Protein AF-A0A833RB65-F1 (afdb_monomer_lite)

Sequence (638 aa):
MRPALVPGVGSQNIVRLQLPGEAKVAEEADRVLNGLGPRFLDWWGLDPKPIDADLLPGVVIGFRKPFRILPFGIKQNLTDSEMTTLRRLGRPLPCHFALGRNRNLQGLAQAMIKLWEKCEIAKIAAKRGVQNTDTEIIAEELKKLTGGTLLSRDSEYIVFYRGKDFLPLAVSTAIEERRKSAENAAKVQEESNEQREISDTESVNKETIGTDTMPLMVSINKLDAKLSLALTRKERAEKLLQELENSADSPREEHDYKETISEDERFMLRKVGLKMKTFLLMGRRGVFDGTVENMHLHWKYRELVKIISKEKYDIKEVENAARILESESGGILVGVEKVSKGHAIIIYRGKNYRRPKTLRPKSLLTKREAMKRSLEAQRRKSLKLHVLNLSRNIEKIKQSMNKDESSPPHSIQKSTDDIEDSAGPTSSGSNDLETSHDNSEDAIETACGAPSLATGEEVSIANSKLATKIQPTDIQPQIDVCSTSGTNSGTDEIPFKATPLSNKERLVLRKQALKMRKRPVLSVGRHNVITGVAKTIKTHFQKHPLAIVNIKNCAEGTSVQRLISELEEATGSVLVSREPNKVILYRGWQEGEKPGEIKKTDDATRSTWGVSGATVSPELMEAIRVECGLHASKEEQE

Foldseek 3Di:
DDFDWDADAQDRPDIDGDDPPNVVVQVVLVVLLPPLADFDPPDRGDDDGAHEQVRFALADVPQDAAAWDADPPDDQDDDPVRLVVLVLVQVPDDARYEYQDLHSNRSVLVSVLSSVVPDQKHKYFYDPPRPPRDQVSNQVVSCVRHVWDWSDTDNTMTMTGNTSGGDRPVRSVVVVVCVVPVVPDPDDDDDDDDYDDDDDDDDDDDDDDYDDDDDPDDVLVVLVVVLVVLVVLLVVLVVLLVVLLVQLDDDADDDPPQDDDDLVRLVSLVSVLVPDPDAAEQDLLQDFFVVQLVVLVVVVPDQKHKYDYAQPDDPVSVVVSLVVSCRQNVWDFSDWAQDPGGIITMTGQDPPHDRDPRSGGSSGHHPVSSVVSSVSVVSSVVSVVVSVVSVVVSVVVVVVVVVVVPDDDDDDDDDDDDDDDDDDDDDDDDDDDDDDDDDDDDDDDDDDDDDDDDDDDDDDDDDDDDDDDDDDDDDDDDDDDDDDDDDDDDDDDPQAAADDDDLVVLVVLVVVVVPDPDADAAEQEAVLPLLVSLVVVLVVCVPDFKHKYFYDHYHPPDDPVNSVVVSSVSNSWDWSDDDPGMTMTGNHDDDDDDPDDDDDDDDDDDDDDDDDDDDDDPVVVVVVCVVVVPDDDDDDDD

Structure (mmCIF, N/CA/C/O backbone):
data_AF-A0A833RB65-F1
#
_entry.id   AF-A0A833RB65-F1
#
loop_
_atom_site.group_PDB
_atom_site.id
_atom_site.type_symbol
_atom_site.label_atom_id
_atom_site.label_alt_id
_atom_site.label_comp_id
_atom_site.label_asym_id
_atom_site.label_entity_id
_atom_site.label_seq_id
_atom_site.pdbx_PDB_ins_code
_atom_site.Cartn_x
_atom_site.Cartn_y
_atom_site.Cartn_z
_atom_site.occupancy
_atom_site.B_iso_or_equiv
_atom_site.auth_seq_id
_atom_site.auth_comp_id
_atom_site.auth_asym_id
_atom_site.auth_atom_id
_atom_site.pdbx_PDB_model_num
ATOM 1 N N . MET A 1 1 ? -18.165 -16.303 -0.373 1.00 46.84 1 MET A N 1
ATOM 2 C CA . MET A 1 1 ? -17.172 -17.383 -0.613 1.00 46.84 1 MET A CA 1
ATOM 3 C C . MET A 1 1 ? -16.057 -17.283 0.426 1.00 46.84 1 MET A C 1
ATOM 5 O O . MET A 1 1 ? -15.887 -16.204 0.981 1.00 46.84 1 MET A O 1
ATOM 9 N N . ARG A 1 2 ? -15.307 -18.360 0.704 1.00 54.91 2 ARG A N 1
ATOM 10 C CA . ARG A 1 2 ? -14.047 -18.263 1.472 1.00 54.91 2 ARG A CA 1
ATOM 11 C C . ARG A 1 2 ? -12.912 -17.867 0.506 1.00 54.91 2 ARG A C 1
ATOM 13 O O . ARG A 1 2 ? -12.884 -18.433 -0.585 1.00 54.91 2 ARG A O 1
ATOM 20 N N . PRO A 1 3 ? -12.014 -16.925 0.849 1.00 67.69 3 PRO A N 1
ATOM 21 C CA . PRO A 1 3 ? -10.870 -16.591 -0.001 1.00 67.69 3 PRO A CA 1
ATOM 22 C C . PRO A 1 3 ? -9.905 -17.779 -0.112 1.00 67.69 3 PRO A C 1
ATOM 24 O O . PRO A 1 3 ? -9.652 -18.466 0.879 1.00 67.69 3 PRO A O 1
ATOM 27 N N . ALA A 1 4 ? -9.371 -18.012 -1.312 1.00 78.62 4 ALA A N 1
ATOM 28 C CA . ALA A 1 4 ? -8.424 -19.093 -1.568 1.00 78.62 4 ALA A CA 1
ATOM 29 C C . ALA A 1 4 ? -7.074 -18.854 -0.868 1.00 78.62 4 ALA A C 1
ATOM 31 O O . ALA A 1 4 ? -6.692 -17.713 -0.587 1.00 78.62 4 ALA A O 1
ATOM 32 N N . LEU A 1 5 ? -6.339 -19.938 -0.613 1.00 79.31 5 LEU A N 1
ATOM 33 C CA . LEU A 1 5 ? -4.957 -19.887 -0.143 1.00 79.31 5 LEU A CA 1
ATOM 34 C C . LEU A 1 5 ? -4.003 -19.891 -1.341 1.00 79.31 5 LEU A C 1
ATOM 36 O O . LEU A 1 5 ? -4.150 -20.693 -2.257 1.00 79.31 5 LEU A O 1
ATOM 40 N N . VAL A 1 6 ? -3.024 -18.991 -1.315 1.00 77.81 6 VAL A N 1
ATOM 41 C CA . VAL A 1 6 ? -1.999 -18.806 -2.353 1.00 77.81 6 VAL A CA 1
ATOM 42 C C . VAL A 1 6 ? -0.623 -18.838 -1.681 1.00 77.81 6 VAL A C 1
ATOM 44 O O . VAL A 1 6 ? -0.499 -18.320 -0.563 1.00 77.81 6 VAL A O 1
ATOM 47 N N . PRO A 1 7 ? 0.422 -19.393 -2.322 1.00 73.06 7 PRO A N 1
ATOM 48 C CA . PRO A 1 7 ? 1.780 -19.339 -1.798 1.00 73.06 7 PRO A CA 1
ATOM 49 C C . PRO A 1 7 ? 2.272 -17.920 -1.459 1.00 73.06 7 PRO A C 1
ATOM 51 O O . PRO A 1 7 ? 1.919 -16.901 -2.072 1.00 73.06 7 PRO A O 1
ATOM 54 N N . GLY A 1 8 ? 3.101 -17.864 -0.424 1.00 64.31 8 GLY A N 1
ATOM 55 C CA . GLY A 1 8 ? 3.891 -16.716 -0.019 1.00 64.31 8 GLY A CA 1
ATOM 56 C C . GLY A 1 8 ? 5.182 -16.619 -0.828 1.00 64.31 8 GLY A C 1
ATOM 57 O O . GLY A 1 8 ? 5.660 -17.584 -1.416 1.00 64.31 8 GLY A O 1
ATOM 58 N N . VAL A 1 9 ? 5.769 -15.425 -0.854 1.00 58.78 9 VAL A N 1
ATOM 59 C CA . VAL A 1 9 ? 7.015 -15.184 -1.593 1.00 58.78 9 VAL A CA 1
ATOM 60 C C . VAL A 1 9 ? 8.191 -15.841 -0.870 1.00 58.78 9 VAL A C 1
ATOM 62 O O . VAL A 1 9 ? 8.411 -15.571 0.310 1.00 58.78 9 VAL A O 1
ATOM 65 N N . GLY A 1 10 ? 8.980 -16.641 -1.593 1.00 60.50 10 GLY A N 1
ATOM 66 C CA . GLY A 1 10 ? 10.244 -17.213 -1.117 1.00 60.50 10 GLY A CA 1
ATOM 67 C C . GLY A 1 10 ? 10.174 -18.619 -0.510 1.00 60.50 10 GLY A C 1
ATOM 68 O O . GLY A 1 10 ? 11.216 -19.260 -0.421 1.00 60.50 10 GLY A O 1
ATOM 69 N N . SER A 1 11 ? 8.999 -19.132 -0.133 1.00 56.75 11 SER A N 1
ATOM 70 C CA . SER A 1 11 ? 8.833 -20.540 0.263 1.00 56.75 11 SER A CA 1
ATOM 71 C C . SER A 1 11 ? 7.397 -21.009 0.047 1.00 56.75 11 SER A C 1
ATOM 73 O O . SER A 1 11 ? 6.459 -20.371 0.523 1.00 56.75 11 SER A O 1
ATOM 75 N N . GLN A 1 12 ? 7.240 -22.157 -0.618 1.00 59.16 12 GLN A N 1
ATOM 76 C CA . GLN A 1 12 ? 5.942 -22.781 -0.911 1.00 59.16 12 GLN A CA 1
ATOM 77 C C . GLN A 1 12 ? 5.159 -23.156 0.362 1.00 59.16 12 GLN A C 1
ATOM 79 O O . GLN A 1 12 ? 3.932 -23.164 0.345 1.00 59.16 12 GLN A O 1
ATOM 84 N N . ASN A 1 13 ? 5.859 -23.398 1.477 1.00 65.06 13 ASN A N 1
ATOM 85 C CA . ASN A 1 13 ? 5.261 -23.802 2.756 1.00 65.06 13 ASN A CA 1
ATOM 86 C C . ASN A 1 13 ? 4.590 -22.638 3.509 1.00 65.06 13 ASN A C 1
ATOM 88 O O . ASN A 1 13 ? 3.844 -22.864 4.460 1.00 65.06 13 ASN A O 1
ATOM 92 N N . ILE A 1 14 ? 4.854 -21.389 3.114 1.00 69.25 14 ILE A N 1
ATOM 93 C CA . ILE A 1 14 ? 4.163 -20.217 3.654 1.00 69.25 14 ILE A CA 1
ATOM 94 C C . ILE A 1 14 ? 2.958 -19.953 2.756 1.00 69.25 14 ILE A C 1
ATOM 96 O O . ILE A 1 14 ? 3.130 -19.701 1.569 1.00 69.25 14 ILE A O 1
ATOM 100 N N . VAL A 1 15 ? 1.747 -19.946 3.312 1.00 77.19 15 VAL A N 1
ATOM 101 C CA . VAL A 1 15 ? 0.521 -19.590 2.579 1.00 77.19 15 VAL A CA 1
ATOM 102 C C . VAL A 1 15 ? -0.096 -18.298 3.106 1.00 77.19 15 VAL A C 1
ATOM 104 O O . VAL A 1 15 ? 0.063 -17.923 4.268 1.00 77.19 15 VAL A O 1
ATOM 107 N N . ARG A 1 16 ? -0.820 -17.605 2.231 1.00 80.44 16 ARG A N 1
ATOM 108 C CA . ARG A 1 16 ? -1.569 -16.377 2.519 1.00 80.44 16 ARG A CA 1
ATOM 109 C C . ARG A 1 16 ? -2.941 -16.441 1.861 1.00 80.44 16 ARG A C 1
ATOM 111 O O . ARG A 1 16 ? -3.150 -17.215 0.932 1.00 80.44 16 ARG A O 1
ATOM 118 N N . LEU A 1 17 ? -3.850 -15.567 2.279 1.00 81.69 17 LEU A N 1
ATOM 119 C CA . LEU A 1 17 ? -5.091 -15.357 1.539 1.00 81.69 17 LEU A CA 1
ATOM 120 C C . LEU A 1 17 ? -4.807 -14.688 0.181 1.00 81.69 17 LEU A C 1
ATOM 122 O O . LEU A 1 17 ? -3.926 -13.823 0.054 1.00 81.69 17 LEU A O 1
ATOM 126 N N . GLN A 1 18 ? -5.569 -15.099 -0.828 1.00 82.06 18 GLN A N 1
ATOM 127 C CA . GLN A 1 18 ? -5.710 -14.388 -2.091 1.00 82.06 18 GLN A CA 1
ATOM 128 C C . GLN A 1 18 ? -6.494 -13.092 -1.858 1.00 82.06 18 GLN A C 1
ATOM 130 O O . GLN A 1 18 ? -7.516 -13.102 -1.170 1.00 82.06 18 GLN A O 1
ATOM 135 N N . LEU A 1 19 ? -6.026 -11.979 -2.424 1.00 81.25 19 LEU A N 1
ATOM 136 C CA . LEU A 1 19 ? -6.777 -10.723 -2.384 1.00 81.25 19 LEU A CA 1
ATOM 137 C C . LEU A 1 19 ? -7.906 -10.750 -3.430 1.00 81.25 19 LEU A C 1
ATOM 139 O O . LEU A 1 19 ? -7.733 -11.367 -4.486 1.00 81.25 19 LEU A O 1
ATOM 143 N N . PRO A 1 20 ? -9.023 -10.028 -3.222 1.00 79.19 20 PRO A N 1
ATOM 144 C CA . PRO A 1 20 ? -9.991 -9.789 -4.290 1.00 79.19 20 PRO A CA 1
ATOM 145 C C . PRO A 1 20 ? -9.300 -9.183 -5.527 1.00 79.19 20 PRO A C 1
ATOM 147 O O . PRO A 1 20 ? -8.320 -8.440 -5.392 1.00 79.19 20 PRO A O 1
ATOM 150 N N . GLY A 1 21 ? -9.759 -9.567 -6.721 1.00 77.06 21 GLY A N 1
ATOM 151 C CA . GLY A 1 21 ? -9.152 -9.204 -8.011 1.00 77.06 21 GLY A CA 1
ATOM 152 C C . GLY A 1 21 ? -7.884 -9.989 -8.395 1.00 77.06 21 GLY A C 1
ATOM 153 O O . GLY A 1 21 ? -7.596 -10.125 -9.579 1.00 77.06 21 GLY A O 1
ATOM 154 N N . GLU A 1 22 ? -7.155 -10.581 -7.438 1.00 80.25 22 GLU A N 1
ATOM 155 C CA . GLU A 1 22 ? -5.803 -11.124 -7.672 1.00 80.25 22 GLU A CA 1
ATOM 156 C C . GLU A 1 22 ? -5.727 -12.228 -8.735 1.00 80.25 22 GLU A C 1
ATOM 158 O O . GLU A 1 22 ? -4.754 -12.276 -9.483 1.00 80.25 22 GLU A O 1
ATOM 163 N N . ALA A 1 23 ? -6.739 -13.099 -8.813 1.00 81.31 23 ALA A N 1
ATOM 164 C CA . ALA A 1 23 ? -6.791 -14.166 -9.813 1.00 81.31 23 ALA A CA 1
ATOM 165 C C . ALA A 1 23 ? -6.851 -13.609 -11.246 1.00 81.31 23 ALA A C 1
ATOM 167 O O . ALA A 1 23 ? -6.057 -14.017 -12.088 1.00 81.31 23 ALA A O 1
ATOM 168 N N . LYS A 1 24 ? -7.736 -12.631 -11.494 1.00 83.12 24 LYS A N 1
ATOM 169 C CA . LYS A 1 24 ? -7.939 -12.021 -12.817 1.00 83.12 24 LYS A CA 1
ATOM 170 C C . LYS A 1 24 ? -6.680 -11.305 -13.300 1.00 83.12 24 LYS A C 1
ATOM 172 O O . LYS A 1 24 ? -6.201 -11.572 -14.395 1.00 83.12 24 LYS A O 1
ATOM 177 N N . VAL A 1 25 ? -6.081 -10.484 -12.434 1.00 80.56 25 VAL A N 1
ATOM 178 C CA . VAL A 1 25 ? -4.845 -9.747 -12.752 1.00 80.56 25 VAL A CA 1
ATOM 179 C C . VAL A 1 25 ? -3.674 -10.701 -13.034 1.00 80.56 25 VAL A C 1
ATOM 181 O O . VAL A 1 25 ? -2.846 -10.416 -13.897 1.00 80.56 25 VAL A O 1
ATOM 184 N N . ALA A 1 26 ? -3.596 -11.849 -12.350 1.00 81.69 26 ALA A N 1
ATOM 185 C CA . ALA A 1 26 ? -2.583 -12.869 -12.634 1.00 81.69 26 ALA A CA 1
ATOM 186 C C . ALA A 1 26 ? -2.833 -13.594 -13.972 1.00 81.69 26 ALA A C 1
ATOM 188 O O . ALA A 1 26 ? -1.893 -13.800 -14.736 1.00 81.69 26 ALA A O 1
ATOM 189 N N . GLU A 1 27 ? -4.087 -13.935 -14.276 1.00 85.69 27 GLU A N 1
ATOM 190 C CA . GLU A 1 27 ? -4.520 -14.563 -15.534 1.00 85.69 27 GLU A CA 1
ATOM 191 C C . GLU A 1 27 ? -4.296 -13.641 -16.748 1.00 85.69 27 GLU A C 1
ATOM 193 O O . GLU A 1 27 ? -3.838 -14.076 -17.805 1.00 85.69 27 GLU A O 1
ATOM 198 N N . GLU A 1 28 ? -4.550 -12.342 -16.596 1.00 84.00 28 GLU A N 1
ATOM 199 C CA . GLU A 1 28 ? -4.296 -11.326 -17.621 1.00 84.00 28 GLU A CA 1
ATOM 200 C C . GLU A 1 28 ? -2.804 -11.054 -17.813 1.00 84.00 28 GLU A C 1
ATOM 202 O O . GLU A 1 28 ? -2.335 -11.002 -18.952 1.00 84.00 28 GLU A O 1
ATOM 207 N N . ALA A 1 29 ? -2.029 -10.980 -16.728 1.00 84.06 29 ALA A N 1
ATOM 208 C CA . ALA A 1 29 ? -0.574 -10.941 -16.822 1.00 84.06 29 ALA A CA 1
ATOM 209 C C . ALA A 1 29 ? -0.022 -12.200 -17.522 1.00 84.06 29 ALA A C 1
ATOM 211 O O . ALA A 1 29 ? 0.929 -12.103 -18.296 1.00 84.06 29 ALA A O 1
ATOM 212 N N . ASP A 1 30 ? -0.644 -13.369 -17.342 1.00 87.81 30 ASP A N 1
ATOM 213 C CA . ASP A 1 30 ? -0.269 -14.577 -18.076 1.00 87.81 30 ASP A CA 1
ATOM 214 C C . ASP A 1 30 ? -0.629 -14.497 -19.575 1.00 87.81 30 ASP A C 1
ATOM 216 O O . ASP A 1 30 ? 0.226 -14.740 -20.430 1.00 87.81 30 ASP A O 1
ATOM 220 N N . ARG A 1 31 ? -1.842 -14.028 -19.920 1.00 88.88 31 ARG A N 1
ATOM 221 C CA . ARG A 1 31 ? -2.252 -13.693 -21.306 1.00 88.88 31 ARG A CA 1
ATOM 222 C C . ARG A 1 31 ? -1.311 -12.692 -21.994 1.00 88.88 31 ARG A C 1
ATOM 224 O O . ARG A 1 31 ? -1.172 -12.712 -23.223 1.00 88.88 31 ARG A O 1
ATOM 231 N N . VAL A 1 32 ? -0.665 -11.806 -21.238 1.00 87.19 32 VAL A N 1
ATOM 232 C CA . VAL A 1 32 ? 0.361 -10.891 -21.757 1.00 87.19 32 VAL A CA 1
ATOM 233 C C . VAL A 1 32 ? 1.655 -11.639 -22.099 1.00 87.19 32 VAL A C 1
ATOM 235 O O . VAL A 1 32 ? 2.187 -11.420 -23.189 1.00 87.19 32 VAL A O 1
ATOM 238 N N . LEU A 1 33 ? 2.125 -12.536 -21.223 1.00 91.00 33 LEU A N 1
ATOM 239 C CA . LEU A 1 33 ? 3.375 -13.299 -21.386 1.00 91.00 33 LEU A CA 1
ATOM 240 C C . LEU A 1 33 ? 3.279 -14.460 -22.394 1.00 91.00 33 LEU A C 1
ATOM 242 O O . LEU A 1 33 ? 4.300 -14.921 -22.913 1.00 91.00 33 LEU A O 1
ATOM 246 N N . ASN A 1 34 ? 2.073 -14.943 -22.694 1.00 88.50 34 ASN A N 1
ATOM 247 C CA . ASN A 1 34 ? 1.868 -16.032 -23.646 1.00 88.50 34 ASN A CA 1
ATOM 248 C C . ASN A 1 34 ? 2.302 -15.659 -25.076 1.00 88.50 34 ASN A C 1
ATOM 250 O O . ASN A 1 34 ? 1.994 -14.587 -25.599 1.00 88.50 34 ASN A O 1
ATOM 254 N N . GLY A 1 35 ? 3.057 -16.566 -25.708 1.00 86.12 35 GLY A N 1
ATOM 255 C CA . GLY A 1 35 ? 3.653 -16.356 -27.032 1.00 86.12 35 GLY A CA 1
ATOM 256 C C . GLY A 1 35 ? 4.898 -15.454 -27.060 1.00 86.12 35 GLY A C 1
ATOM 257 O O . GLY A 1 35 ? 5.281 -15.009 -28.146 1.00 86.12 35 GLY A O 1
ATOM 258 N N . LEU A 1 36 ? 5.520 -15.163 -25.908 1.00 91.50 36 LEU A N 1
ATOM 259 C CA . LEU A 1 36 ? 6.798 -14.433 -25.821 1.00 91.50 36 LEU A CA 1
ATOM 260 C C . LEU A 1 36 ? 8.024 -15.337 -25.572 1.00 91.50 36 LEU A C 1
ATOM 262 O O . LEU A 1 36 ? 9.132 -14.946 -25.926 1.00 91.50 36 LEU A O 1
ATOM 266 N N . GLY A 1 37 ? 7.847 -16.524 -24.979 1.00 92.19 37 GLY A N 1
ATOM 267 C CA . GLY A 1 37 ? 8.927 -17.487 -24.726 1.00 92.19 37 GLY A CA 1
ATOM 268 C C . GLY A 1 37 ? 8.552 -18.588 -23.718 1.00 92.19 37 GLY A C 1
ATOM 269 O O . GLY A 1 37 ? 7.440 -18.566 -23.181 1.00 92.19 37 GLY A O 1
ATOM 270 N N . PRO A 1 38 ? 9.459 -19.549 -23.450 1.00 94.50 38 PRO A N 1
ATOM 271 C CA . PRO A 1 38 ? 9.270 -20.577 -22.423 1.00 94.50 38 PRO A CA 1
ATOM 272 C C . PRO A 1 38 ? 9.262 -19.957 -21.018 1.00 94.50 38 PRO A C 1
ATOM 274 O O . PRO A 1 38 ? 9.892 -18.927 -20.786 1.00 94.50 38 PRO A O 1
ATOM 277 N N . ARG A 1 39 ? 8.561 -20.571 -20.058 1.00 93.75 39 ARG A N 1
ATOM 278 C CA . ARG A 1 39 ? 8.476 -20.056 -18.678 1.00 93.75 39 ARG A CA 1
ATOM 279 C C . ARG A 1 39 ? 9.594 -20.609 -17.798 1.00 93.75 39 ARG A C 1
ATOM 281 O O . ARG A 1 39 ? 9.890 -21.799 -17.845 1.00 93.75 39 ARG A O 1
ATOM 288 N N . PHE A 1 40 ? 10.164 -19.757 -16.950 1.00 93.25 40 PHE A N 1
ATOM 289 C CA . PHE A 1 40 ? 11.152 -20.146 -15.949 1.00 93.25 40 PHE A CA 1
ATOM 290 C C . PHE A 1 40 ? 10.463 -20.922 -14.818 1.00 93.25 40 PHE A C 1
ATOM 292 O O . PHE A 1 40 ? 9.685 -20.357 -14.043 1.00 93.25 40 PHE A O 1
ATOM 299 N N . LEU A 1 41 ? 10.706 -22.234 -14.750 1.00 88.75 41 LEU A N 1
ATOM 300 C CA . LEU A 1 41 ? 9.985 -23.133 -13.844 1.00 88.75 41 LEU A CA 1
ATOM 301 C C . LEU A 1 41 ? 10.350 -22.907 -12.370 1.00 88.75 41 LEU A C 1
ATOM 303 O O . LEU A 1 41 ? 9.442 -22.898 -11.534 1.00 88.75 41 LEU A O 1
ATOM 307 N N . ASP A 1 42 ? 11.621 -22.626 -12.075 1.00 86.56 42 ASP A N 1
ATOM 308 C CA . ASP A 1 42 ? 12.186 -22.484 -10.719 1.00 86.56 42 ASP A CA 1
ATOM 309 C C . ASP A 1 42 ? 11.957 -21.088 -10.102 1.00 86.56 42 ASP A C 1
ATOM 311 O O . ASP A 1 42 ? 12.736 -20.575 -9.292 1.00 86.56 42 ASP A O 1
ATOM 315 N N . TRP A 1 43 ? 10.874 -20.425 -10.508 1.00 88.75 43 TRP A N 1
ATOM 316 C CA . TRP A 1 43 ? 10.511 -19.108 -10.006 1.00 88.75 43 TRP A CA 1
ATOM 317 C C . TRP A 1 43 ? 10.002 -19.171 -8.557 1.00 88.75 43 TRP A C 1
ATOM 319 O O . TRP A 1 43 ? 8.966 -19.760 -8.263 1.00 88.75 43 TRP A O 1
ATOM 329 N N . TRP A 1 44 ? 10.724 -18.501 -7.656 1.00 79.62 44 TRP A N 1
ATOM 330 C CA . TRP A 1 44 ? 10.441 -18.401 -6.213 1.00 79.62 44 TRP A CA 1
ATOM 331 C C . TRP A 1 44 ? 9.523 -17.216 -5.834 1.00 79.62 44 TRP A C 1
ATOM 333 O O . TRP A 1 44 ? 9.246 -16.988 -4.650 1.00 79.62 44 TRP A O 1
ATOM 343 N N . GLY A 1 45 ? 9.126 -16.408 -6.823 1.00 79.44 45 GLY A N 1
ATOM 344 C CA . GLY A 1 45 ? 8.317 -15.202 -6.647 1.00 79.44 45 GLY A CA 1
ATOM 345 C C . GLY A 1 45 ? 6.808 -15.463 -6.668 1.00 79.44 45 GLY A C 1
ATOM 346 O O . GLY A 1 45 ? 6.350 -16.584 -6.482 1.00 79.44 45 GLY A O 1
ATOM 347 N N . LEU A 1 46 ? 6.024 -14.403 -6.893 1.00 76.75 46 LEU A N 1
ATOM 348 C CA . LEU A 1 46 ? 4.595 -14.537 -7.208 1.00 76.75 46 LEU A CA 1
ATOM 349 C C . LEU A 1 46 ? 4.396 -14.871 -8.688 1.00 76.75 46 LEU A C 1
ATOM 351 O O . LEU A 1 46 ? 5.180 -14.418 -9.525 1.00 76.75 46 LEU A O 1
ATOM 355 N N . ASP A 1 47 ? 3.306 -15.576 -8.977 1.00 80.81 47 ASP A N 1
ATOM 356 C CA . ASP A 1 47 ? 2.779 -15.791 -10.324 1.00 80.81 47 ASP A CA 1
ATOM 357 C C . ASP A 1 47 ? 2.323 -14.483 -11.017 1.00 80.81 47 ASP A C 1
ATOM 359 O O . ASP A 1 47 ? 2.027 -13.494 -10.332 1.00 80.81 47 ASP A O 1
ATOM 363 N N . PRO A 1 48 ? 2.236 -14.465 -12.364 1.00 88.50 48 PRO A N 1
ATOM 364 C CA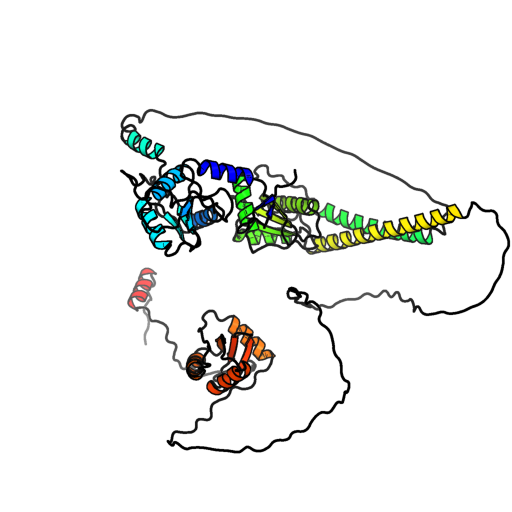 . PRO A 1 48 ? 2.614 -15.547 -13.285 1.00 88.50 48 PRO A CA 1
ATOM 365 C C . PRO A 1 48 ? 4.128 -15.790 -13.326 1.00 88.50 48 PRO A C 1
ATOM 367 O O . PRO A 1 48 ? 4.927 -14.883 -13.077 1.00 88.50 48 PRO A O 1
ATOM 370 N N . LYS A 1 49 ? 4.538 -17.020 -13.661 1.00 91.12 49 LYS A N 1
ATOM 371 C CA . LYS A 1 49 ? 5.959 -17.344 -13.846 1.00 91.12 49 LYS A CA 1
ATOM 372 C C . LYS A 1 49 ? 6.545 -16.528 -15.013 1.00 91.12 49 LYS A C 1
ATOM 374 O O . LYS A 1 49 ? 5.957 -16.549 -16.103 1.00 91.12 49 LYS A O 1
ATOM 379 N N . PRO A 1 50 ? 7.691 -15.844 -14.826 1.00 94.50 50 PRO A N 1
ATOM 380 C CA . PRO A 1 50 ? 8.336 -15.068 -15.876 1.00 94.50 50 PRO A CA 1
ATOM 381 C C . PRO A 1 50 ? 8.821 -15.967 -17.015 1.00 94.50 50 PRO A C 1
ATOM 383 O O . PRO A 1 50 ? 9.018 -17.172 -16.854 1.00 94.50 50 PRO A O 1
ATOM 386 N N . ILE A 1 51 ? 9.067 -15.357 -18.166 1.00 95.75 51 ILE A N 1
ATOM 387 C CA . ILE A 1 51 ? 9.729 -15.988 -19.307 1.00 95.75 51 ILE A CA 1
ATOM 388 C C . ILE A 1 51 ? 11.208 -16.200 -18.974 1.00 95.75 51 ILE A C 1
ATOM 390 O O . ILE A 1 51 ? 11.861 -15.302 -18.436 1.00 95.75 51 ILE A O 1
ATOM 394 N N . ASP A 1 52 ? 11.750 -17.364 -19.315 1.00 95.00 52 ASP A N 1
ATOM 395 C CA . ASP A 1 52 ? 13.181 -17.621 -19.204 1.00 95.00 52 ASP A CA 1
ATOM 396 C C . ASP A 1 52 ? 13.929 -16.960 -20.370 1.00 95.00 52 ASP A C 1
ATOM 398 O O . ASP A 1 52 ? 13.833 -17.391 -21.520 1.00 95.00 52 ASP A O 1
ATOM 402 N N . ALA A 1 53 ? 14.673 -15.895 -20.075 1.00 94.19 53 ALA A N 1
ATOM 403 C CA . ALA A 1 53 ? 15.425 -15.140 -21.068 1.00 94.19 53 ALA A CA 1
ATOM 404 C C . ALA A 1 53 ? 16.781 -15.774 -21.428 1.00 94.19 53 ALA A C 1
ATOM 406 O O . ALA A 1 53 ? 17.410 -15.357 -22.406 1.00 94.19 53 ALA A O 1
ATOM 407 N N . ASP A 1 54 ? 17.230 -16.793 -20.691 1.00 93.00 54 ASP A N 1
ATOM 408 C CA . ASP A 1 54 ? 18.411 -17.580 -21.057 1.00 93.00 54 ASP A CA 1
ATOM 409 C C . ASP A 1 54 ? 18.080 -18.619 -22.136 1.00 93.00 54 ASP A C 1
ATOM 411 O O . ASP A 1 54 ? 18.934 -18.926 -22.963 1.00 93.00 54 ASP A O 1
ATOM 415 N N . LEU A 1 55 ? 16.820 -19.065 -22.198 1.00 93.88 55 LEU A N 1
ATOM 416 C CA . LEU A 1 55 ? 16.288 -19.927 -23.261 1.00 93.88 55 LEU A CA 1
ATOM 417 C C . LEU A 1 55 ? 15.840 -19.157 -24.524 1.00 93.88 55 LEU A C 1
ATOM 419 O O . LEU A 1 55 ? 15.470 -19.775 -25.522 1.00 93.88 55 LEU A O 1
ATOM 423 N N . LEU A 1 56 ? 15.859 -17.817 -24.511 1.00 94.62 56 LEU A N 1
ATOM 424 C CA . LEU A 1 56 ? 15.596 -16.998 -25.703 1.00 94.62 56 LEU A CA 1
ATOM 425 C C . LEU A 1 56 ? 16.846 -16.904 -26.604 1.00 94.62 56 LEU A C 1
ATOM 427 O O . LEU A 1 56 ? 17.953 -16.777 -26.074 1.00 94.62 56 LEU A O 1
ATOM 431 N N . PRO A 1 57 ? 16.701 -16.866 -27.947 1.00 93.75 57 PRO A N 1
ATOM 432 C CA . PRO A 1 57 ? 17.831 -16.807 -28.877 1.00 93.75 57 PRO A CA 1
ATOM 433 C C . PRO A 1 57 ? 18.855 -15.714 -28.546 1.00 93.75 57 PRO A C 1
ATOM 435 O O . PRO A 1 57 ? 18.506 -14.558 -28.297 1.00 93.75 57 PRO A O 1
ATOM 438 N N . GLY A 1 58 ? 20.141 -16.073 -28.559 1.00 89.00 58 GLY A N 1
ATOM 439 C CA . GLY A 1 58 ? 21.224 -15.124 -28.290 1.00 89.00 58 GLY A CA 1
ATOM 440 C C . GLY A 1 58 ? 21.387 -14.070 -29.394 1.00 89.00 58 GLY A C 1
ATOM 441 O O . GLY A 1 58 ? 21.568 -12.881 -29.136 1.00 89.00 58 GLY A O 1
ATOM 442 N N . VAL A 1 59 ? 21.282 -14.515 -30.642 1.00 90.62 59 VAL A N 1
ATOM 443 C CA . VAL A 1 59 ? 21.327 -13.675 -31.840 1.00 90.62 59 VAL A CA 1
ATOM 444 C C . VAL A 1 59 ? 20.062 -13.960 -32.639 1.00 90.62 59 VAL A C 1
ATOM 446 O O . VAL A 1 59 ? 19.654 -15.114 -32.759 1.00 90.62 59 VAL A O 1
ATOM 449 N N . VAL A 1 60 ? 19.426 -12.912 -33.158 1.00 90.38 60 VAL A N 1
ATOM 450 C CA . VAL A 1 60 ? 18.224 -13.010 -33.991 1.00 90.38 60 VAL A CA 1
ATOM 451 C C . VAL A 1 60 ? 18.595 -12.537 -35.393 1.00 90.38 60 VAL A C 1
ATOM 453 O O . VAL A 1 60 ? 18.979 -11.383 -35.592 1.00 90.38 60 VAL A O 1
ATOM 456 N N . ILE A 1 61 ? 18.507 -13.441 -36.370 1.00 88.81 61 ILE A N 1
ATOM 457 C CA . ILE A 1 61 ? 18.833 -13.139 -37.769 1.00 88.81 61 ILE A CA 1
ATOM 458 C C . ILE A 1 61 ? 17.908 -12.017 -38.254 1.00 88.81 61 ILE A C 1
ATOM 460 O O . ILE A 1 61 ? 16.689 -12.110 -38.133 1.00 88.81 61 ILE A O 1
ATOM 464 N N . GLY A 1 62 ? 18.495 -10.936 -38.771 1.00 84.88 62 GLY A N 1
ATOM 465 C CA . GLY A 1 62 ? 17.743 -9.769 -39.234 1.00 84.88 62 GLY A CA 1
ATOM 466 C C . GLY A 1 62 ? 17.157 -8.879 -38.129 1.00 84.88 62 GLY A C 1
ATOM 467 O O . GLY A 1 62 ? 16.281 -8.076 -38.441 1.00 84.88 62 GLY A O 1
ATOM 468 N N . PHE A 1 63 ? 17.616 -8.980 -36.870 1.00 89.44 63 PHE A N 1
ATOM 469 C CA . PHE A 1 63 ? 17.163 -8.107 -35.776 1.00 89.44 63 PHE A CA 1
ATOM 470 C C . PHE A 1 63 ? 17.235 -6.618 -36.154 1.00 89.44 63 PHE A C 1
ATOM 472 O O . PHE A 1 63 ? 18.309 -6.083 -36.444 1.00 89.44 63 PHE A O 1
ATOM 479 N N . ARG A 1 64 ? 16.090 -5.929 -36.094 1.00 83.88 64 ARG A N 1
ATOM 480 C CA . ARG A 1 64 ? 15.983 -4.475 -36.270 1.00 83.88 64 ARG A CA 1
ATOM 481 C C . ARG A 1 64 ? 15.574 -3.828 -34.953 1.00 83.88 64 ARG A C 1
ATOM 483 O O . ARG A 1 64 ? 14.760 -4.369 -34.210 1.00 83.88 64 ARG A O 1
ATOM 490 N N . LYS A 1 65 ? 16.125 -2.644 -34.677 1.00 86.75 65 LYS A N 1
ATOM 491 C CA . LYS A 1 65 ? 15.676 -1.815 -33.550 1.00 86.75 65 LYS A CA 1
ATOM 492 C C . LYS A 1 65 ? 14.227 -1.368 -33.796 1.00 86.75 65 LYS A C 1
ATOM 494 O O . LYS A 1 65 ? 13.874 -1.151 -34.956 1.00 86.75 65 LYS A O 1
ATOM 499 N N . PRO A 1 66 ? 13.397 -1.211 -32.750 1.00 87.69 66 PRO A N 1
ATOM 500 C CA . PRO A 1 66 ? 12.006 -0.814 -32.928 1.00 87.69 66 PRO A CA 1
ATOM 501 C C . PRO A 1 66 ? 11.935 0.605 -33.496 1.00 87.69 66 PRO A C 1
ATOM 503 O O . PRO A 1 66 ? 12.663 1.497 -33.048 1.00 87.69 66 PRO A O 1
ATOM 506 N N . PHE A 1 67 ? 11.053 0.806 -34.471 1.00 85.69 67 PHE A N 1
ATOM 507 C CA . PHE A 1 67 ? 10.780 2.116 -35.046 1.00 85.69 67 PHE A CA 1
ATOM 508 C C . PHE A 1 67 ? 10.121 3.030 -34.004 1.00 85.69 67 PHE A C 1
ATOM 510 O O . PHE A 1 67 ? 9.282 2.594 -33.211 1.00 85.69 67 PHE A O 1
ATOM 517 N N . ARG A 1 68 ? 10.538 4.298 -33.972 1.00 88.88 68 ARG A N 1
ATOM 518 C CA . ARG A 1 68 ? 10.156 5.264 -32.936 1.00 88.88 68 ARG A CA 1
ATOM 519 C C . ARG A 1 68 ? 9.883 6.631 -33.546 1.00 88.88 68 ARG A C 1
ATOM 521 O O . ARG A 1 68 ? 10.698 7.137 -34.315 1.00 88.88 68 ARG A O 1
ATOM 528 N N . ILE A 1 69 ? 8.761 7.239 -33.168 1.00 86.56 69 ILE A N 1
ATOM 529 C CA . ILE A 1 69 ? 8.418 8.629 -33.489 1.00 86.56 69 ILE A CA 1
ATOM 530 C C . ILE A 1 69 ? 7.864 9.272 -32.224 1.00 86.56 69 ILE A C 1
ATOM 532 O O . ILE A 1 69 ? 6.906 8.779 -31.637 1.00 86.56 69 ILE A O 1
ATOM 536 N N . LEU A 1 70 ? 8.438 10.407 -31.839 1.00 86.62 70 LEU A N 1
ATOM 537 C CA . LEU A 1 70 ? 7.895 11.261 -30.792 1.00 86.62 70 LEU A CA 1
ATOM 538 C C . LEU A 1 70 ? 6.797 12.169 -31.384 1.00 86.62 70 LEU A C 1
ATOM 540 O O . LEU A 1 70 ? 7.072 12.846 -32.378 1.00 86.62 70 LEU A O 1
ATOM 544 N N . PRO A 1 71 ? 5.577 12.221 -30.814 1.00 79.25 71 PRO A N 1
ATOM 545 C CA . PRO A 1 71 ? 4.544 13.145 -31.280 1.00 79.25 71 PRO A CA 1
ATOM 546 C C . PRO A 1 71 ? 4.953 14.615 -31.102 1.00 79.25 71 PRO A C 1
ATOM 548 O O . PRO A 1 71 ? 5.687 14.962 -30.172 1.00 79.25 71 PRO A O 1
ATOM 551 N N . PHE A 1 72 ? 4.458 15.488 -31.983 1.00 79.56 72 PHE A N 1
ATOM 552 C CA . PHE A 1 72 ? 4.783 16.917 -31.963 1.00 79.56 72 PHE A CA 1
ATOM 553 C C . PHE A 1 72 ? 4.418 17.575 -30.618 1.00 79.56 72 PHE A C 1
ATOM 555 O O . PHE A 1 72 ? 3.426 17.222 -29.985 1.00 79.56 72 PHE A O 1
ATOM 562 N N . GLY A 1 73 ? 5.247 18.518 -30.160 1.00 76.00 73 GLY A N 1
ATOM 563 C CA . GLY A 1 73 ? 5.088 19.205 -28.871 1.00 76.00 73 GLY A CA 1
ATOM 564 C C . GLY A 1 73 ? 5.476 18.387 -27.626 1.00 76.00 73 GLY A C 1
ATOM 565 O O . GLY A 1 73 ? 5.682 18.970 -26.560 1.00 76.00 73 GLY A O 1
ATOM 566 N N . ILE A 1 74 ? 5.640 17.063 -27.727 1.00 83.81 74 ILE A N 1
ATOM 567 C CA . ILE A 1 74 ? 6.039 16.212 -26.596 1.00 83.81 74 ILE A CA 1
ATOM 568 C C . ILE A 1 74 ? 7.568 16.221 -26.434 1.00 83.81 74 ILE A C 1
ATOM 570 O O . ILE A 1 74 ? 8.316 16.158 -27.404 1.00 83.81 74 ILE A O 1
ATOM 574 N N . LYS A 1 75 ? 8.060 16.264 -25.187 1.00 82.50 75 LYS A N 1
ATOM 575 C CA . LYS A 1 75 ? 9.490 16.094 -24.862 1.00 82.50 75 LYS A CA 1
ATOM 576 C C . LYS A 1 75 ? 9.833 14.610 -24.687 1.00 82.50 75 LYS A C 1
ATOM 578 O O . LYS A 1 75 ? 9.127 13.903 -23.967 1.00 82.50 75 LYS A O 1
ATOM 583 N N . GLN A 1 76 ? 10.933 14.156 -25.301 1.00 82.00 76 GLN A N 1
ATOM 584 C CA . GLN A 1 76 ? 11.362 12.745 -25.272 1.00 82.00 76 GLN A CA 1
ATOM 585 C C . GLN A 1 76 ? 11.744 12.285 -23.858 1.00 82.00 76 GLN A C 1
ATOM 587 O O . GLN A 1 76 ? 11.384 11.188 -23.431 1.00 82.00 76 GLN A O 1
ATOM 592 N N . ASN A 1 77 ? 12.446 13.148 -23.119 1.00 84.69 77 ASN A N 1
ATOM 593 C CA . ASN A 1 77 ? 12.871 12.877 -21.751 1.00 84.69 77 ASN A CA 1
ATOM 594 C C . ASN A 1 77 ? 11.675 12.877 -20.785 1.00 84.69 77 ASN A C 1
ATOM 596 O O . ASN A 1 77 ? 10.789 13.733 -20.858 1.00 84.69 77 ASN A O 1
ATOM 600 N N . LEU A 1 78 ? 11.683 11.933 -19.843 1.00 89.00 78 LEU A N 1
ATOM 601 C CA . LEU A 1 78 ? 10.770 11.928 -18.701 1.00 89.00 78 LEU A CA 1
ATOM 602 C C . LEU A 1 78 ? 11.159 13.034 -17.713 1.00 89.00 78 LEU A C 1
ATOM 604 O O . LEU A 1 78 ? 12.334 13.200 -17.394 1.00 89.00 78 LEU A O 1
ATOM 608 N N . THR A 1 79 ? 10.168 13.738 -17.175 1.00 89.94 79 THR A N 1
ATOM 609 C CA . THR A 1 79 ? 10.344 14.586 -15.988 1.00 89.94 79 THR A CA 1
ATOM 610 C C . THR A 1 79 ? 10.503 13.732 -14.725 1.00 89.94 79 THR A C 1
ATOM 612 O O . THR A 1 79 ? 10.036 12.591 -14.671 1.00 89.94 79 THR A O 1
ATOM 615 N N . ASP A 1 80 ? 11.088 14.288 -13.658 1.00 89.06 80 ASP A N 1
ATOM 616 C CA . ASP A 1 80 ? 11.232 13.585 -12.371 1.00 89.06 80 ASP A CA 1
ATOM 617 C C . ASP A 1 80 ? 9.897 13.106 -11.787 1.00 89.06 80 ASP A C 1
ATOM 619 O O . ASP A 1 80 ? 9.842 12.059 -11.132 1.00 89.06 80 ASP A O 1
ATOM 623 N N . SER A 1 81 ? 8.813 13.845 -12.049 1.00 85.25 81 SER A N 1
ATOM 624 C CA . SER A 1 81 ? 7.452 13.474 -11.657 1.00 85.25 81 SER A CA 1
ATOM 625 C C . SER A 1 81 ? 6.992 12.217 -12.399 1.00 85.25 81 SER A C 1
ATOM 627 O O . SER A 1 81 ? 6.672 11.211 -11.766 1.00 85.25 81 SER A O 1
ATOM 629 N N . GLU A 1 82 ? 7.059 12.215 -13.735 1.00 88.44 82 GLU A N 1
ATOM 630 C CA . GLU A 1 82 ? 6.689 11.064 -14.572 1.00 88.44 82 GLU A CA 1
ATOM 631 C C . GLU A 1 82 ? 7.561 9.840 -14.276 1.00 88.44 82 GLU A C 1
ATOM 633 O O . GLU A 1 82 ? 7.047 8.743 -14.064 1.00 88.44 82 GLU A O 1
ATOM 638 N N . MET A 1 83 ? 8.881 10.023 -14.180 1.00 89.62 83 MET A N 1
ATOM 639 C CA . MET A 1 83 ? 9.827 8.951 -13.864 1.00 89.62 83 MET A CA 1
ATOM 640 C C . MET A 1 83 ? 9.569 8.367 -12.465 1.00 89.62 83 MET A C 1
ATOM 642 O O . MET A 1 83 ? 9.731 7.167 -12.237 1.00 89.62 83 MET A O 1
ATOM 646 N N . THR A 1 84 ? 9.115 9.193 -11.517 1.00 87.19 84 THR A N 1
ATOM 647 C CA . THR A 1 84 ? 8.693 8.748 -10.183 1.00 87.19 84 THR A CA 1
ATOM 648 C C . THR A 1 84 ? 7.351 8.019 -10.213 1.00 87.19 84 THR A C 1
ATOM 650 O O . THR A 1 84 ? 7.222 6.998 -9.539 1.00 87.19 84 THR A O 1
ATOM 653 N N . THR A 1 85 ? 6.382 8.469 -11.009 1.00 86.19 85 THR A N 1
ATOM 654 C CA . THR A 1 85 ? 5.091 7.789 -11.207 1.00 86.19 85 THR A CA 1
ATOM 655 C C . THR A 1 85 ? 5.278 6.423 -11.868 1.00 86.19 85 THR A C 1
ATOM 657 O O . THR A 1 85 ? 4.829 5.417 -11.321 1.00 86.19 85 THR A O 1
ATOM 660 N N . LEU A 1 86 ? 6.053 6.337 -12.951 1.00 91.25 86 LEU A N 1
ATOM 661 C CA . LEU A 1 86 ? 6.395 5.072 -13.608 1.00 91.25 86 LEU A CA 1
ATOM 662 C C . LEU A 1 86 ? 7.157 4.121 -12.663 1.00 91.25 86 LEU A C 1
ATOM 664 O O . LEU A 1 86 ? 6.849 2.930 -12.607 1.00 91.25 86 LEU A O 1
ATOM 668 N N . ARG A 1 87 ? 8.069 4.629 -11.818 1.00 90.19 87 ARG A N 1
ATOM 669 C CA . ARG A 1 87 ? 8.680 3.834 -10.729 1.00 90.19 87 ARG A CA 1
ATOM 670 C C . ARG A 1 87 ? 7.672 3.361 -9.674 1.00 90.19 87 ARG A C 1
ATOM 672 O O . ARG A 1 87 ? 7.854 2.272 -9.129 1.00 90.19 87 ARG A O 1
ATOM 679 N N . ARG A 1 88 ? 6.633 4.141 -9.341 1.00 84.19 88 ARG A N 1
ATOM 680 C CA . ARG A 1 88 ? 5.561 3.705 -8.419 1.00 84.19 88 ARG A CA 1
ATOM 681 C C . ARG A 1 88 ? 4.741 2.569 -9.032 1.00 84.19 88 ARG A C 1
ATOM 683 O O . ARG A 1 88 ? 4.496 1.597 -8.327 1.00 84.19 88 ARG A O 1
ATOM 690 N N . LEU A 1 89 ? 4.397 2.667 -10.319 1.00 85.25 89 LEU A N 1
ATOM 691 C CA . LEU A 1 89 ? 3.641 1.654 -11.066 1.00 85.25 89 LEU A CA 1
ATOM 692 C C . LEU A 1 89 ? 4.444 0.357 -11.279 1.00 85.25 89 LEU A C 1
ATOM 694 O O . LEU A 1 89 ? 3.937 -0.728 -11.013 1.00 85.25 89 LEU A O 1
ATOM 698 N N . GLY A 1 90 ? 5.721 0.449 -11.669 1.00 86.38 90 GLY A N 1
ATOM 699 C CA . GLY A 1 90 ? 6.569 -0.721 -11.949 1.00 86.38 90 GLY A CA 1
ATOM 700 C C . GLY A 1 90 ? 6.979 -1.552 -10.721 1.00 86.38 90 GLY A C 1
ATOM 701 O O . GLY A 1 90 ? 7.325 -2.729 -10.840 1.00 86.38 90 GLY A O 1
ATOM 702 N N . ARG A 1 91 ? 6.930 -0.976 -9.513 1.00 83.88 91 ARG A N 1
ATOM 703 C CA . ARG A 1 91 ? 7.273 -1.674 -8.258 1.00 83.88 91 ARG A CA 1
ATOM 704 C C . ARG A 1 91 ? 6.352 -2.864 -7.933 1.00 83.88 91 ARG A C 1
ATOM 706 O O . ARG A 1 91 ? 6.895 -3.946 -7.694 1.00 83.88 91 ARG A O 1
ATOM 713 N N . PRO A 1 92 ? 5.011 -2.715 -7.873 1.00 81.88 92 PRO A N 1
ATOM 714 C CA . PRO A 1 92 ? 4.094 -3.818 -7.580 1.00 81.88 92 PRO A CA 1
ATOM 715 C C . PRO A 1 92 ? 3.948 -4.863 -8.697 1.00 81.88 92 PRO A C 1
ATOM 717 O O . PRO A 1 92 ? 3.563 -5.978 -8.354 1.00 81.88 92 PRO A O 1
ATOM 720 N N . LEU A 1 93 ? 4.271 -4.549 -9.962 1.00 84.19 93 LEU A N 1
ATOM 721 C CA . LEU A 1 93 ? 4.141 -5.488 -11.090 1.00 84.19 93 LEU A CA 1
ATOM 722 C C . LEU A 1 93 ? 4.910 -6.812 -10.873 1.00 84.19 93 LEU A C 1
ATOM 724 O O . LEU A 1 93 ? 5.978 -6.796 -10.240 1.00 84.19 93 LEU A O 1
ATOM 728 N N . PRO A 1 94 ? 4.428 -7.939 -11.436 1.00 87.56 94 PRO A N 1
ATOM 729 C CA . PRO A 1 94 ? 5.202 -9.176 -11.534 1.00 87.56 94 PRO A CA 1
ATOM 730 C C . PRO A 1 94 ? 6.451 -8.985 -12.412 1.00 87.56 94 PRO A C 1
ATOM 732 O O . PRO A 1 94 ? 6.630 -7.963 -13.082 1.00 87.56 94 PRO A O 1
ATOM 735 N N . CYS A 1 95 ? 7.354 -9.965 -12.386 1.00 91.50 95 CYS A N 1
ATOM 736 C CA . CYS A 1 95 ? 8.481 -9.992 -13.316 1.00 91.50 95 CYS A CA 1
ATOM 737 C C . CYS A 1 95 ? 8.024 -10.654 -14.617 1.00 91.50 95 CYS A C 1
ATOM 739 O O . CYS A 1 95 ? 7.347 -11.674 -14.584 1.00 91.50 95 CYS A O 1
ATOM 741 N N . HIS A 1 96 ? 8.388 -10.065 -15.752 1.00 94.81 96 HIS A N 1
ATOM 742 C CA . HIS A 1 96 ? 8.017 -10.559 -17.077 1.00 94.81 96 HIS A CA 1
ATOM 743 C C . HIS A 1 96 ? 9.072 -11.536 -17.607 1.00 94.81 96 HIS A C 1
ATOM 745 O O . HIS A 1 96 ? 8.738 -12.524 -18.250 1.00 94.81 96 HIS A O 1
ATOM 751 N N . PHE A 1 97 ? 10.342 -11.282 -17.280 1.00 95.75 97 PHE A N 1
ATOM 752 C CA . PHE A 1 97 ? 11.499 -12.072 -17.701 1.00 95.75 97 PHE A CA 1
ATOM 753 C C . PHE A 1 97 ? 12.396 -12.408 -16.503 1.00 95.75 97 PHE A C 1
ATOM 755 O O . PHE A 1 97 ? 12.484 -11.615 -15.562 1.00 95.75 97 PHE A O 1
ATOM 762 N N . ALA A 1 98 ? 13.097 -13.538 -16.566 1.00 94.88 98 ALA A N 1
ATOM 763 C CA . ALA A 1 98 ? 14.186 -13.913 -15.665 1.00 94.88 98 ALA A CA 1
ATOM 764 C C . ALA A 1 98 ? 15.452 -14.214 -16.487 1.00 94.88 98 ALA A C 1
ATOM 766 O O . ALA A 1 98 ? 15.387 -14.986 -17.441 1.00 94.88 98 ALA A O 1
ATOM 767 N N . LEU A 1 99 ? 16.585 -13.599 -16.135 1.00 94.50 99 LEU A N 1
ATOM 768 C CA . LEU A 1 99 ? 17.827 -13.599 -16.922 1.00 94.50 99 LEU A CA 1
ATOM 769 C C . LEU A 1 99 ? 19.045 -13.905 -16.031 1.00 94.50 99 LEU A C 1
ATOM 771 O O . LEU A 1 99 ? 19.155 -13.343 -14.941 1.00 94.50 99 LEU A O 1
ATOM 775 N N . GLY A 1 100 ? 19.959 -14.760 -16.497 1.00 91.69 100 GLY A N 1
ATOM 776 C CA . GLY A 1 100 ? 21.222 -15.100 -15.825 1.00 91.69 100 GLY A CA 1
ATOM 777 C C . GLY A 1 100 ? 22.491 -14.745 -16.615 1.00 91.69 100 GLY A C 1
ATOM 778 O O . GLY A 1 100 ? 23.594 -14.974 -16.130 1.00 91.69 100 GLY A O 1
ATOM 779 N N . ARG A 1 101 ? 22.368 -14.195 -17.831 1.00 90.69 101 ARG A N 1
ATOM 780 C CA . ARG A 1 101 ? 23.499 -13.892 -18.734 1.00 90.69 101 ARG A CA 1
ATOM 781 C C . ARG A 1 101 ? 23.614 -12.406 -19.090 1.00 90.69 101 ARG A C 1
ATOM 783 O O . ARG A 1 101 ? 22.611 -11.729 -19.296 1.00 90.69 101 ARG A O 1
ATOM 790 N N . ASN A 1 102 ? 24.850 -11.926 -19.256 1.00 89.38 102 ASN A N 1
ATOM 791 C CA . ASN A 1 102 ? 25.138 -10.500 -19.496 1.00 89.38 102 ASN A CA 1
ATOM 792 C C . ASN A 1 102 ? 25.136 -10.068 -20.969 1.00 89.38 102 ASN A C 1
ATOM 794 O O . ASN A 1 102 ? 25.214 -8.873 -21.232 1.00 89.38 102 ASN A O 1
ATOM 798 N N . ARG A 1 103 ? 25.138 -11.017 -21.914 1.00 88.75 103 ARG A N 1
ATOM 799 C CA . ARG A 1 103 ? 25.393 -10.776 -23.345 1.00 88.75 103 ARG A CA 1
ATOM 800 C C . ARG A 1 103 ? 24.413 -11.526 -24.241 1.00 88.75 103 ARG A C 1
ATOM 802 O O . ARG A 1 103 ? 23.766 -12.487 -23.808 1.00 88.75 103 ARG A O 1
ATOM 809 N N . ASN A 1 104 ? 24.404 -11.144 -25.517 1.00 92.00 104 ASN A N 1
ATOM 810 C CA . ASN A 1 104 ? 23.605 -11.746 -26.584 1.00 92.00 104 ASN A CA 1
ATOM 811 C C . ASN A 1 104 ? 22.101 -11.565 -26.308 1.00 92.00 104 ASN A C 1
ATOM 813 O O . ASN A 1 104 ? 21.308 -12.500 -26.374 1.00 92.00 104 ASN A O 1
ATOM 817 N N . LEU A 1 105 ? 21.688 -10.365 -25.914 1.00 95.25 105 LEU A N 1
ATOM 818 C CA . LEU A 1 105 ? 20.340 -10.091 -25.417 1.00 95.25 105 LEU A CA 1
ATOM 819 C C . LEU A 1 105 ? 19.330 -9.786 -26.538 1.00 95.25 105 LEU A C 1
ATOM 821 O O . LEU A 1 105 ? 18.282 -9.205 -26.270 1.00 95.25 105 LEU A O 1
ATOM 825 N N . GLN A 1 106 ? 19.598 -10.185 -27.789 1.00 95.25 106 GLN A N 1
ATOM 826 C CA . GLN A 1 106 ? 18.731 -9.874 -28.936 1.00 95.25 106 GLN A CA 1
ATOM 827 C C . GLN A 1 106 ? 17.364 -10.569 -28.862 1.00 95.25 106 GLN A C 1
ATOM 829 O O . GLN A 1 106 ? 16.346 -9.916 -29.081 1.00 95.25 106 GLN A O 1
ATOM 834 N N . GLY A 1 107 ? 17.301 -11.853 -28.487 1.00 94.94 107 GLY A N 1
ATOM 835 C CA . GLY A 1 107 ? 16.023 -12.550 -28.288 1.00 94.94 107 GLY A CA 1
ATOM 836 C C . GLY A 1 107 ? 15.197 -11.959 -27.142 1.00 94.94 107 GLY A C 1
ATOM 837 O O . GLY A 1 107 ? 13.983 -11.808 -27.272 1.00 94.94 107 GLY A O 1
ATOM 838 N N . LEU A 1 108 ? 15.853 -11.531 -26.055 1.00 96.06 108 LEU A N 1
ATOM 839 C CA . LEU A 1 108 ? 15.197 -10.796 -24.969 1.00 96.06 108 LEU A CA 1
ATOM 840 C C . LEU A 1 108 ? 14.710 -9.417 -25.440 1.00 96.06 108 LEU A C 1
ATOM 842 O O . LEU A 1 108 ? 13.575 -9.052 -25.158 1.00 96.06 108 LEU A O 1
ATOM 846 N N . ALA A 1 109 ? 15.517 -8.673 -26.199 1.00 95.31 109 ALA A N 1
ATOM 847 C CA . ALA A 1 109 ? 15.118 -7.392 -26.774 1.00 95.31 109 ALA A CA 1
ATOM 848 C C . ALA A 1 109 ? 13.896 -7.542 -27.699 1.00 95.31 109 ALA A C 1
ATOM 850 O O . ALA A 1 109 ? 12.951 -6.765 -27.584 1.00 95.31 109 ALA A O 1
ATOM 851 N N . GLN A 1 110 ? 13.861 -8.577 -28.546 1.00 93.88 110 GLN A N 1
ATOM 852 C CA . GLN A 1 110 ? 12.714 -8.894 -29.401 1.00 93.88 110 GLN A CA 1
ATOM 853 C C . GLN A 1 110 ? 11.455 -9.213 -28.575 1.00 93.88 110 GLN A C 1
ATOM 855 O O . GLN A 1 110 ? 10.375 -8.693 -28.861 1.00 93.88 110 GLN A O 1
ATOM 860 N N . ALA A 1 111 ? 11.588 -10.019 -27.516 1.00 94.94 111 ALA A N 1
ATOM 861 C CA . ALA A 1 111 ? 10.480 -10.342 -26.619 1.00 94.94 111 ALA A CA 1
ATOM 862 C C . ALA A 1 111 ? 10.005 -9.123 -25.799 1.00 94.94 111 ALA A C 1
ATOM 864 O O . ALA A 1 111 ? 8.807 -8.976 -25.569 1.00 94.94 111 ALA A O 1
ATOM 865 N N . MET A 1 112 ? 10.908 -8.215 -25.408 1.00 95.19 112 MET A N 1
ATOM 866 C CA . MET A 1 112 ? 10.570 -6.938 -24.762 1.00 95.19 112 MET A CA 1
ATOM 867 C C . MET A 1 112 ? 9.817 -5.991 -25.701 1.00 95.19 112 MET A C 1
ATOM 869 O O . MET A 1 112 ? 8.858 -5.361 -25.270 1.00 95.19 112 MET A O 1
ATOM 873 N N . ILE A 1 113 ? 10.208 -5.910 -26.976 1.00 93.12 113 ILE A N 1
ATOM 874 C CA . ILE A 1 113 ? 9.509 -5.098 -27.986 1.00 93.12 113 ILE A CA 1
ATOM 875 C C . ILE A 1 113 ? 8.076 -5.613 -28.175 1.00 93.12 113 ILE A C 1
ATOM 877 O O . ILE A 1 113 ? 7.138 -4.825 -28.114 1.00 93.12 113 ILE A O 1
ATOM 881 N N . LYS A 1 114 ? 7.899 -6.936 -28.301 1.00 92.06 114 LYS A N 1
ATOM 882 C CA . LYS A 1 114 ? 6.579 -7.585 -28.399 1.00 92.06 114 LYS A CA 1
ATOM 883 C C . LYS A 1 114 ? 5.752 -7.466 -27.105 1.00 92.06 114 LYS A C 1
ATOM 885 O O . LYS A 1 114 ? 4.532 -7.349 -27.155 1.00 92.06 114 LYS A O 1
ATOM 890 N N . LEU A 1 115 ? 6.394 -7.436 -25.933 1.00 94.12 115 LEU A N 1
ATOM 891 C CA . LEU A 1 115 ? 5.731 -7.111 -24.663 1.00 94.12 115 LEU A CA 1
ATOM 892 C C . LEU A 1 115 ? 5.222 -5.659 -24.641 1.00 94.12 115 LEU A C 1
ATOM 894 O O . LEU A 1 115 ? 4.132 -5.400 -24.129 1.00 94.12 115 LEU A O 1
ATOM 898 N N . TRP A 1 116 ? 5.983 -4.710 -25.194 1.00 93.88 116 TRP A N 1
ATOM 899 C CA . TRP A 1 116 ? 5.631 -3.285 -25.182 1.00 93.88 116 TRP A CA 1
ATOM 900 C C . TRP A 1 116 ? 4.434 -2.903 -26.057 1.00 93.88 116 TRP A C 1
ATOM 902 O O . TRP A 1 116 ? 3.892 -1.812 -25.898 1.00 93.88 116 TRP A O 1
ATOM 912 N N . GLU A 1 117 ? 3.960 -3.815 -26.905 1.00 89.44 117 GLU A N 1
ATOM 913 C CA . GLU A 1 117 ? 2.673 -3.691 -27.600 1.00 89.44 117 GLU A CA 1
ATOM 914 C C . GLU A 1 117 ? 1.476 -3.820 -26.641 1.00 89.44 117 GLU A C 1
ATOM 916 O O . GLU A 1 117 ? 0.403 -3.297 -26.928 1.00 89.44 117 GLU A O 1
ATOM 921 N N . LYS A 1 118 ? 1.664 -4.487 -25.490 1.00 88.75 118 LYS A N 1
ATOM 922 C CA . LYS A 1 118 ? 0.641 -4.705 -24.449 1.00 88.75 118 LYS A CA 1
ATOM 923 C C . LYS A 1 118 ? 0.931 -3.986 -23.124 1.00 88.75 118 LYS A C 1
ATOM 925 O O . LYS A 1 118 ? 0.030 -3.851 -22.303 1.00 88.75 118 LYS A O 1
ATOM 930 N N . CYS A 1 119 ? 2.178 -3.594 -22.851 1.00 89.25 119 CYS A N 1
ATOM 931 C CA . CYS A 1 119 ? 2.615 -3.129 -21.527 1.00 89.25 119 CYS A CA 1
ATOM 932 C C . CYS A 1 119 ? 3.605 -1.960 -21.591 1.00 89.25 119 CYS A C 1
ATOM 934 O O . CYS A 1 119 ? 4.634 -2.026 -22.249 1.00 89.25 119 CYS A O 1
ATOM 936 N N . GLU A 1 120 ? 3.370 -0.907 -20.808 1.00 90.94 120 GLU A N 1
ATOM 937 C CA . GLU A 1 120 ? 4.260 0.267 -20.753 1.00 90.94 120 GLU A CA 1
ATOM 938 C C . GLU A 1 120 ? 5.643 -0.021 -20.142 1.00 90.94 120 GLU A C 1
ATOM 940 O O . GLU A 1 120 ? 6.628 0.651 -20.464 1.00 90.94 120 GLU A O 1
ATOM 945 N N . ILE A 1 121 ? 5.709 -0.987 -19.220 1.00 94.56 121 ILE A N 1
ATOM 946 C CA . ILE A 1 121 ? 6.870 -1.257 -18.369 1.00 94.56 121 ILE A CA 1
ATOM 947 C C . ILE A 1 121 ? 7.281 -2.724 -18.508 1.00 94.56 121 ILE A C 1
ATOM 949 O O . ILE A 1 121 ? 6.530 -3.621 -18.137 1.00 94.56 121 ILE A O 1
ATOM 953 N N . ALA A 1 122 ? 8.514 -2.964 -18.954 1.00 95.50 122 ALA A N 1
ATOM 954 C CA . ALA A 1 122 ? 9.154 -4.272 -18.864 1.00 95.50 122 ALA A CA 1
ATOM 955 C C . ALA A 1 122 ? 9.922 -4.382 -17.539 1.00 95.50 122 ALA A C 1
ATOM 957 O O . ALA A 1 122 ? 10.708 -3.500 -17.185 1.00 95.50 122 ALA A O 1
ATOM 958 N N . LYS A 1 123 ? 9.716 -5.484 -16.813 1.00 95.12 123 LYS A N 1
ATOM 959 C CA . LYS A 1 123 ? 10.408 -5.786 -15.551 1.00 95.12 123 LYS A CA 1
ATOM 960 C C . LYS A 1 123 ? 11.103 -7.137 -15.646 1.00 95.12 123 LYS A C 1
ATOM 962 O O . LYS A 1 123 ? 10.442 -8.148 -15.871 1.00 95.12 123 LYS A O 1
ATOM 967 N N . ILE A 1 124 ? 12.417 -7.127 -15.468 1.00 95.50 124 ILE A N 1
ATOM 968 C CA . ILE A 1 124 ? 13.316 -8.273 -15.609 1.00 95.50 124 ILE A CA 1
ATOM 969 C C . ILE A 1 124 ? 13.881 -8.589 -14.224 1.00 95.50 124 ILE A C 1
ATOM 971 O O . ILE A 1 124 ? 14.299 -7.671 -13.519 1.00 95.50 124 ILE A O 1
ATOM 975 N N . ALA A 1 125 ? 13.892 -9.859 -13.833 1.00 94.12 125 ALA A N 1
ATOM 976 C CA . ALA A 1 125 ? 14.576 -10.341 -12.638 1.00 94.12 125 ALA A CA 1
ATOM 977 C C . ALA A 1 125 ? 15.949 -10.925 -12.998 1.00 94.12 125 ALA A C 1
ATOM 979 O O . ALA A 1 125 ? 16.075 -11.649 -13.987 1.00 94.12 125 ALA A O 1
ATOM 980 N N . ALA A 1 126 ? 16.959 -10.662 -12.171 1.00 92.44 126 ALA A N 1
ATOM 981 C CA . ALA A 1 126 ? 18.207 -11.415 -12.199 1.00 92.44 126 ALA A CA 1
ATOM 982 C C . ALA A 1 126 ? 17.981 -12.801 -11.566 1.00 92.44 126 ALA A C 1
ATOM 984 O O . ALA A 1 126 ? 17.375 -12.910 -10.492 1.00 92.44 126 ALA A O 1
ATOM 985 N N . LYS A 1 127 ? 18.448 -13.873 -12.214 1.00 90.88 127 LYS A N 1
ATOM 986 C CA . LYS A 1 127 ? 18.396 -15.224 -11.638 1.00 90.88 127 LYS A CA 1
ATOM 987 C C . LYS A 1 127 ? 19.346 -15.318 -10.440 1.00 90.88 127 LYS A C 1
ATOM 989 O O . LYS A 1 127 ? 20.504 -14.918 -10.506 1.00 90.88 127 LYS A O 1
ATOM 994 N N . ARG A 1 128 ? 18.853 -15.863 -9.325 1.00 84.25 128 ARG A N 1
ATOM 995 C CA . ARG A 1 128 ? 19.652 -16.067 -8.108 1.00 84.25 128 ARG A CA 1
ATOM 996 C C . ARG A 1 128 ? 20.591 -17.264 -8.276 1.00 84.25 128 ARG A C 1
ATOM 998 O O . ARG A 1 128 ? 20.231 -18.240 -8.922 1.00 84.25 128 ARG A O 1
ATOM 1005 N N . GLY A 1 129 ? 21.772 -17.190 -7.664 1.00 79.62 129 GLY A N 1
ATOM 1006 C CA . GLY A 1 129 ? 22.784 -18.255 -7.690 1.00 79.62 129 GLY A CA 1
ATOM 1007 C C . GLY A 1 129 ? 23.684 -18.272 -8.931 1.00 79.62 129 GLY A C 1
ATOM 1008 O O . GLY A 1 129 ? 24.717 -18.934 -8.906 1.00 79.62 129 GLY A O 1
ATOM 1009 N N . VAL A 1 130 ? 23.351 -17.517 -9.984 1.00 83.44 130 VAL A N 1
ATOM 1010 C CA . VAL A 1 130 ? 24.199 -17.398 -11.177 1.00 83.44 130 VAL A CA 1
ATOM 1011 C C . VAL A 1 130 ? 25.358 -16.441 -10.887 1.00 83.44 130 VAL A C 1
ATOM 1013 O O . VAL A 1 130 ? 25.154 -15.310 -10.445 1.00 83.44 130 VAL A O 1
ATOM 1016 N N . GLN A 1 131 ? 26.589 -16.905 -11.099 1.00 71.69 131 GLN A N 1
ATOM 1017 C CA . GLN A 1 131 ? 27.788 -16.084 -10.921 1.00 71.69 131 GLN A CA 1
ATOM 1018 C C . GLN A 1 131 ? 27.960 -15.112 -12.100 1.00 71.69 131 GLN A C 1
ATOM 1020 O O . GLN A 1 131 ? 27.505 -15.379 -13.210 1.00 71.69 131 GLN A O 1
ATOM 1025 N N . ASN A 1 132 ? 28.640 -13.987 -11.862 1.00 74.31 132 ASN A N 1
ATOM 1026 C CA . ASN A 1 132 ? 28.973 -12.975 -12.874 1.00 74.31 132 ASN A CA 1
ATOM 1027 C C . ASN A 1 132 ? 27.762 -12.330 -13.592 1.00 74.31 132 ASN A C 1
ATOM 1029 O O . ASN A 1 132 ? 27.890 -11.920 -14.741 1.00 74.31 132 ASN A O 1
ATOM 1033 N N . THR A 1 133 ? 26.587 -12.225 -12.954 1.00 83.94 133 THR A N 1
ATOM 1034 C CA . THR A 1 133 ? 25.432 -11.489 -13.514 1.00 83.94 133 THR A CA 1
ATOM 1035 C C . THR A 1 133 ? 25.522 -9.983 -13.214 1.00 83.94 133 THR A C 1
ATOM 1037 O O . THR A 1 133 ? 25.239 -9.552 -12.097 1.00 83.94 133 THR A O 1
ATOM 1040 N N . ASP A 1 134 ? 25.859 -9.167 -14.217 1.00 87.94 134 ASP A N 1
ATOM 1041 C CA . ASP A 1 134 ? 26.055 -7.716 -14.080 1.00 87.94 134 ASP A CA 1
ATOM 1042 C C . ASP A 1 134 ? 24.839 -6.932 -14.591 1.00 87.94 134 ASP A C 1
ATOM 1044 O O . ASP A 1 134 ? 24.692 -6.669 -15.790 1.00 87.94 134 ASP A O 1
ATOM 1048 N N . THR A 1 135 ? 23.973 -6.481 -13.673 1.00 90.81 135 THR A N 1
ATOM 1049 C CA . THR A 1 135 ? 22.738 -5.749 -14.032 1.00 90.81 135 THR A CA 1
ATOM 1050 C C . THR A 1 135 ? 22.989 -4.419 -14.753 1.00 90.81 135 THR A C 1
ATOM 1052 O O . THR A 1 135 ? 22.082 -3.870 -15.376 1.00 90.81 135 THR A O 1
ATOM 1055 N N . GLU A 1 136 ? 24.216 -3.899 -14.683 1.00 92.12 136 GLU A N 1
ATOM 1056 C CA . GLU A 1 136 ? 24.688 -2.693 -15.370 1.00 92.12 136 GLU A CA 1
ATOM 1057 C C . GLU A 1 136 ? 24.917 -2.944 -16.868 1.00 92.12 136 GLU A C 1
ATOM 1059 O O . GLU A 1 136 ? 24.303 -2.280 -17.703 1.00 92.12 136 GLU A O 1
ATOM 1064 N N . ILE A 1 137 ? 25.709 -3.970 -17.206 1.00 92.06 137 ILE A N 1
ATOM 1065 C CA . ILE A 1 137 ? 25.999 -4.378 -18.590 1.00 92.06 137 ILE A CA 1
ATOM 1066 C C . ILE A 1 137 ? 24.702 -4.787 -19.298 1.00 92.06 137 ILE A C 1
ATOM 1068 O O . ILE A 1 137 ? 24.432 -4.334 -20.411 1.00 92.06 137 ILE A O 1
ATOM 1072 N N . ILE A 1 138 ? 23.855 -5.564 -18.612 1.00 94.19 138 ILE A N 1
ATOM 1073 C CA . ILE A 1 138 ? 22.532 -5.975 -19.101 1.00 94.19 138 ILE A CA 1
ATOM 1074 C C . ILE A 1 138 ? 21.661 -4.753 -19.422 1.00 94.19 138 ILE A C 1
ATOM 1076 O O . ILE A 1 138 ? 21.046 -4.690 -20.488 1.00 94.19 138 ILE A O 1
ATOM 1080 N N . ALA A 1 139 ? 21.605 -3.762 -18.525 1.00 95.12 139 ALA A N 1
ATOM 1081 C CA . ALA A 1 139 ? 20.821 -2.552 -18.752 1.00 95.12 139 ALA A CA 1
ATOM 1082 C C . ALA A 1 139 ? 21.378 -1.711 -19.915 1.00 95.12 139 ALA A C 1
ATOM 1084 O O . ALA A 1 139 ? 20.602 -1.174 -20.708 1.00 95.12 139 ALA A O 1
ATOM 1085 N N . GLU A 1 140 ? 22.698 -1.613 -20.073 1.00 94.94 140 GLU A N 1
ATOM 1086 C CA . GLU A 1 140 ? 23.288 -0.920 -21.217 1.00 94.94 140 GLU A CA 1
ATOM 1087 C C . GLU A 1 140 ? 23.009 -1.615 -22.554 1.00 94.94 140 GLU A C 1
ATOM 1089 O O . GLU A 1 140 ? 22.603 -0.944 -23.505 1.00 94.94 140 GLU A O 1
ATOM 1094 N N . GLU A 1 141 ? 23.208 -2.932 -22.649 1.00 94.75 141 GLU A N 1
ATOM 1095 C CA . GLU A 1 141 ? 22.963 -3.687 -23.884 1.00 94.75 141 GLU A CA 1
ATOM 1096 C C . GLU A 1 141 ? 21.478 -3.620 -24.271 1.00 94.75 141 GLU A C 1
ATOM 1098 O O . GLU A 1 141 ? 21.151 -3.261 -25.405 1.00 94.75 141 GLU A O 1
ATOM 1103 N N . LEU A 1 142 ? 20.560 -3.824 -23.317 1.00 95.75 142 LEU A N 1
ATOM 1104 C CA . LEU A 1 142 ? 19.123 -3.693 -23.570 1.00 95.75 142 LEU A CA 1
ATOM 1105 C C . LEU A 1 142 ? 18.720 -2.271 -23.972 1.00 95.75 142 LEU A C 1
ATOM 1107 O O . LEU A 1 142 ? 17.927 -2.119 -24.903 1.00 95.75 142 LEU A O 1
ATOM 1111 N N . LYS A 1 143 ? 19.285 -1.222 -23.358 1.00 94.88 143 LYS A N 1
ATOM 1112 C CA . LYS A 1 143 ? 19.053 0.171 -23.783 1.00 94.88 143 LYS A CA 1
ATOM 1113 C C . LYS A 1 143 ? 19.530 0.398 -25.223 1.00 94.88 143 LYS A C 1
ATOM 1115 O O . LYS A 1 143 ? 18.804 0.998 -26.015 1.00 94.88 143 LYS A O 1
ATOM 1120 N N . LYS A 1 144 ? 20.712 -0.116 -25.586 1.00 94.06 144 LYS A N 1
ATOM 1121 C CA . LYS A 1 144 ? 21.306 0.004 -26.933 1.00 94.06 144 LYS A CA 1
ATOM 1122 C C . LYS A 1 144 ? 20.518 -0.768 -28.003 1.00 94.06 144 LYS A C 1
ATOM 1124 O O . LYS A 1 144 ? 20.440 -0.287 -29.136 1.00 94.06 144 LYS A O 1
ATOM 1129 N N . LEU A 1 145 ? 19.932 -1.920 -27.662 1.00 94.38 145 LEU A N 1
ATOM 1130 C CA . LEU A 1 145 ? 19.114 -2.748 -28.563 1.00 94.38 145 LEU A CA 1
ATOM 1131 C C . LEU A 1 145 ? 17.678 -2.222 -28.728 1.00 94.38 145 LEU A C 1
ATOM 1133 O O . LEU A 1 145 ? 17.178 -2.145 -29.847 1.00 94.38 145 LEU A O 1
ATOM 1137 N N . THR A 1 146 ? 17.016 -1.856 -27.627 1.00 94.19 146 THR A N 1
ATOM 1138 C CA . THR A 1 146 ? 15.566 -1.575 -27.601 1.00 94.19 146 THR A CA 1
ATOM 1139 C C . THR A 1 146 ? 15.201 -0.089 -27.667 1.00 94.19 146 THR A C 1
ATOM 1141 O O . THR A 1 146 ? 14.062 0.246 -27.995 1.00 94.19 146 THR A O 1
ATOM 1144 N N . GLY A 1 147 ? 16.117 0.816 -27.303 1.00 91.00 147 GLY A N 1
ATOM 1145 C CA . GLY A 1 147 ? 15.820 2.240 -27.095 1.00 91.00 147 GLY A CA 1
ATOM 1146 C C . GLY A 1 147 ? 14.986 2.552 -25.841 1.00 91.00 147 GLY A C 1
ATOM 1147 O O . GLY A 1 147 ? 14.573 3.693 -25.662 1.00 91.00 147 GLY A O 1
ATOM 1148 N N . GLY A 1 148 ? 14.713 1.568 -24.973 1.00 92.31 148 GLY A N 1
ATOM 1149 C CA . GLY A 1 148 ? 13.915 1.768 -23.760 1.00 92.31 148 GLY A CA 1
ATOM 1150 C C . GLY A 1 148 ? 14.578 2.688 -22.728 1.00 92.31 148 GLY A C 1
ATOM 1151 O O . GLY A 1 148 ? 15.801 2.734 -22.588 1.00 92.31 148 GLY A O 1
ATOM 1152 N N . THR A 1 149 ? 13.758 3.382 -21.937 1.00 93.88 149 THR A N 1
ATOM 1153 C CA . THR A 1 149 ? 14.229 4.250 -20.845 1.00 93.88 149 THR A CA 1
ATOM 1154 C C . THR A 1 149 ? 14.336 3.463 -19.540 1.00 93.88 149 THR A C 1
ATOM 1156 O O . THR A 1 149 ? 13.347 2.914 -19.060 1.00 93.88 149 THR A O 1
ATOM 1159 N N . LEU A 1 150 ? 15.526 3.422 -18.935 1.00 95.12 150 LEU A N 1
ATOM 1160 C CA . LEU A 1 150 ? 15.749 2.764 -17.644 1.00 95.12 150 LEU A CA 1
ATOM 1161 C C . LEU A 1 150 ? 15.066 3.557 -16.511 1.00 95.12 150 LEU A C 1
ATOM 1163 O O . LEU A 1 150 ? 15.380 4.725 -16.291 1.00 95.12 150 LEU A O 1
ATOM 1167 N N . LEU A 1 151 ? 14.145 2.923 -15.779 1.00 93.44 151 LEU A N 1
ATOM 1168 C CA . LEU A 1 151 ? 13.422 3.527 -14.650 1.00 93.44 151 LEU A CA 1
ATOM 1169 C C . LEU A 1 151 ? 14.095 3.256 -13.299 1.00 93.44 151 LEU A C 1
ATOM 1171 O O . LEU A 1 151 ? 14.108 4.132 -12.428 1.00 93.44 151 LEU A O 1
ATOM 1175 N N . SER A 1 152 ? 14.579 2.024 -13.115 1.00 93.69 152 SER A N 1
ATOM 1176 C CA . SER A 1 152 ? 15.180 1.507 -11.879 1.00 93.69 152 SER A CA 1
ATOM 1177 C C . SER A 1 152 ? 16.123 0.349 -12.210 1.00 93.69 152 SER A C 1
ATOM 1179 O O . SER A 1 152 ? 15.783 -0.497 -13.041 1.00 93.69 152 SER A O 1
ATOM 1181 N N . ARG A 1 153 ? 17.271 0.294 -11.532 1.00 92.94 153 ARG A N 1
ATOM 1182 C CA . ARG A 1 153 ? 18.202 -0.840 -11.532 1.00 92.94 153 ARG A CA 1
ATOM 1183 C C . ARG A 1 153 ? 18.555 -1.157 -10.087 1.00 92.94 153 ARG A C 1
ATOM 1185 O O . ARG A 1 153 ? 19.097 -0.305 -9.391 1.00 92.94 153 ARG A O 1
ATOM 1192 N N . ASP A 1 154 ? 18.258 -2.378 -9.679 1.00 88.19 154 ASP A N 1
ATOM 1193 C CA . ASP A 1 154 ? 18.658 -2.972 -8.409 1.00 88.19 154 ASP A CA 1
ATOM 1194 C C . ASP A 1 154 ? 19.611 -4.157 -8.696 1.00 88.19 154 ASP A C 1
ATOM 1196 O O . ASP A 1 154 ? 19.953 -4.436 -9.851 1.00 88.19 154 ASP A O 1
ATOM 1200 N N . SER A 1 155 ? 20.048 -4.881 -7.663 1.00 84.25 155 SER A N 1
ATOM 1201 C CA . SER A 1 155 ? 20.740 -6.171 -7.840 1.00 84.25 155 SER A CA 1
ATOM 1202 C C . SER A 1 155 ? 19.785 -7.308 -8.227 1.00 84.25 155 SER A C 1
ATOM 1204 O O . SER A 1 155 ? 20.200 -8.255 -8.884 1.00 84.25 155 SER A O 1
ATOM 1206 N N . GLU A 1 156 ? 18.506 -7.216 -7.845 1.00 86.75 156 GLU A N 1
ATOM 1207 C CA . GLU A 1 156 ? 17.491 -8.237 -8.150 1.00 86.75 156 GLU A CA 1
ATOM 1208 C C . GLU A 1 156 ? 16.657 -7.938 -9.405 1.00 86.75 156 GLU A C 1
ATOM 1210 O O . GLU A 1 156 ? 16.176 -8.874 -10.042 1.00 86.75 156 GLU A O 1
ATOM 1215 N N . TYR A 1 157 ? 16.450 -6.661 -9.758 1.00 91.88 157 TYR A N 1
ATOM 1216 C CA . TYR A 1 157 ? 15.516 -6.262 -10.820 1.00 91.88 157 TYR A CA 1
ATOM 1217 C C . TYR A 1 157 ? 16.063 -5.147 -11.712 1.00 91.88 157 TYR A C 1
ATOM 1219 O O . TYR A 1 157 ? 16.708 -4.206 -11.247 1.00 91.88 157 TYR A O 1
ATOM 1227 N N . ILE A 1 158 ? 15.698 -5.202 -12.990 1.00 95.06 158 ILE A N 1
ATOM 1228 C CA . ILE A 1 158 ? 15.905 -4.133 -13.970 1.00 95.06 158 ILE A CA 1
ATOM 1229 C C . ILE A 1 158 ? 14.534 -3.754 -14.533 1.00 95.06 158 ILE A C 1
ATOM 1231 O O . ILE A 1 158 ? 13.753 -4.623 -14.928 1.00 95.06 158 ILE A O 1
ATOM 1235 N N . VAL A 1 159 ? 14.212 -2.459 -14.537 1.00 95.81 159 VAL A N 1
ATOM 1236 C CA . VAL A 1 159 ? 12.889 -1.952 -14.928 1.00 95.81 159 VAL A CA 1
ATOM 1237 C C . VAL A 1 159 ? 13.031 -0.916 -16.038 1.00 95.81 159 VAL A C 1
ATOM 1239 O O . VAL A 1 159 ? 13.620 0.146 -15.826 1.00 95.81 159 VAL A O 1
ATOM 1242 N N . PHE A 1 160 ? 12.451 -1.204 -17.201 1.00 96.19 160 PHE A N 1
ATOM 1243 C CA . PHE A 1 160 ? 12.449 -0.342 -18.382 1.00 96.19 160 PHE A CA 1
ATOM 1244 C C . PHE A 1 160 ? 11.045 0.160 -18.718 1.00 96.19 160 PHE A C 1
ATOM 1246 O O . PHE A 1 160 ? 10.089 -0.609 -18.715 1.00 96.19 160 PHE A O 1
ATOM 1253 N N . TYR A 1 161 ? 10.946 1.432 -19.087 1.00 95.69 161 TYR A N 1
ATOM 1254 C CA . TYR A 1 161 ? 9.795 2.021 -19.766 1.00 95.69 161 TYR A CA 1
ATOM 1255 C C . TYR A 1 161 ? 9.988 1.953 -21.283 1.00 95.69 161 TYR A C 1
ATOM 1257 O O . TYR A 1 161 ? 11.092 2.216 -21.773 1.00 95.69 161 TYR A O 1
ATOM 1265 N N . ARG A 1 162 ? 8.912 1.660 -22.026 1.00 92.69 162 ARG A N 1
ATOM 1266 C CA . ARG A 1 162 ? 8.937 1.571 -23.495 1.00 92.69 162 ARG A CA 1
ATOM 1267 C C . ARG A 1 162 ? 9.430 2.850 -24.180 1.00 92.69 162 ARG A C 1
ATOM 1269 O O . ARG A 1 162 ? 10.141 2.745 -25.174 1.00 92.69 162 ARG A O 1
ATOM 1276 N N . GLY A 1 163 ? 9.125 4.027 -23.623 1.00 90.38 163 GLY A N 1
ATOM 1277 C CA . GLY A 1 163 ? 9.400 5.350 -24.205 1.00 90.38 163 GLY A CA 1
ATOM 1278 C C . GLY A 1 163 ? 8.144 6.000 -24.802 1.00 90.38 163 GLY A C 1
ATOM 1279 O O . GLY A 1 163 ? 7.301 5.307 -25.368 1.00 90.38 163 GLY A O 1
ATOM 1280 N N . LYS A 1 164 ? 8.023 7.334 -24.693 1.00 88.69 164 LYS A N 1
ATOM 1281 C CA . LYS A 1 164 ? 6.901 8.122 -25.264 1.00 88.69 164 LYS A CA 1
ATOM 1282 C C . LYS A 1 164 ? 6.863 8.098 -26.799 1.00 88.69 164 LYS A C 1
ATOM 1284 O O . LYS A 1 164 ? 5.868 8.477 -27.401 1.00 88.69 164 LYS A O 1
ATOM 1289 N N . ASP A 1 165 ? 7.970 7.683 -27.401 1.00 87.62 165 ASP A N 1
ATOM 1290 C CA . ASP A 1 165 ? 8.220 7.547 -28.830 1.00 87.62 165 ASP A CA 1
ATOM 1291 C C . ASP A 1 165 ? 8.006 6.111 -29.355 1.00 87.62 165 ASP A C 1
ATOM 1293 O O . ASP A 1 165 ? 8.198 5.864 -30.544 1.00 87.62 165 ASP A O 1
ATOM 1297 N N . PHE A 1 166 ? 7.632 5.152 -28.495 1.00 90.50 166 PHE A N 1
ATOM 1298 C CA . PHE A 1 166 ? 7.392 3.763 -28.899 1.00 90.50 166 PHE A CA 1
ATOM 1299 C C . PHE A 1 166 ? 6.048 3.591 -29.616 1.00 90.50 166 PHE A C 1
ATOM 1301 O O . PHE A 1 166 ? 4.992 3.889 -29.050 1.00 90.50 166 PHE A O 1
ATOM 1308 N N . LEU A 1 167 ? 6.098 2.990 -30.805 1.00 85.69 167 LEU A N 1
ATOM 1309 C CA . LEU A 1 167 ? 4.942 2.558 -31.586 1.00 85.69 167 LEU A CA 1
ATOM 1310 C C . LEU A 1 167 ? 4.910 1.013 -31.634 1.00 85.69 167 LEU A C 1
ATOM 1312 O O . LEU A 1 167 ? 5.949 0.419 -31.927 1.00 85.69 167 LEU A O 1
ATOM 1316 N N . PRO A 1 168 ? 3.764 0.348 -31.368 1.00 83.62 168 PRO A N 1
ATOM 1317 C CA . PRO A 1 168 ? 3.598 -1.095 -31.599 1.00 83.62 168 PRO A CA 1
ATOM 1318 C C . PRO A 1 168 ? 3.910 -1.479 -33.049 1.00 83.62 168 PRO A C 1
ATOM 1320 O O . PRO A 1 168 ? 3.734 -0.642 -33.934 1.00 83.62 168 PRO A O 1
ATOM 1323 N N . LEU A 1 169 ? 4.305 -2.727 -33.333 1.00 81.88 169 LEU A N 1
ATOM 1324 C CA . LEU A 1 169 ? 4.798 -3.111 -34.661 1.00 81.88 169 LEU A CA 1
ATOM 1325 C C . LEU A 1 169 ? 3.759 -2.824 -35.750 1.00 81.88 169 LEU A C 1
ATOM 1327 O O . LEU A 1 169 ? 4.082 -2.132 -36.710 1.00 81.88 169 LEU A O 1
ATOM 1331 N N . ALA A 1 170 ? 2.505 -3.234 -35.536 1.00 79.12 170 ALA A N 1
ATOM 1332 C CA . ALA A 1 170 ? 1.393 -2.966 -36.453 1.00 79.12 170 ALA A CA 1
ATOM 1333 C C . ALA A 1 170 ? 1.127 -1.465 -36.682 1.00 79.12 170 ALA A C 1
ATOM 1335 O O . ALA A 1 170 ? 0.681 -1.076 -37.755 1.00 79.12 170 ALA A O 1
ATOM 1336 N N . VAL A 1 171 ? 1.418 -0.606 -35.698 1.00 81.25 171 VAL A N 1
ATOM 1337 C CA . VAL A 1 171 ? 1.293 0.855 -35.832 1.00 81.25 171 VAL A CA 1
ATOM 1338 C C . VAL A 1 171 ? 2.532 1.443 -36.505 1.00 81.25 171 VAL A C 1
ATOM 1340 O O . VAL A 1 171 ? 2.405 2.386 -37.276 1.00 81.25 171 VAL A O 1
ATOM 1343 N N . SER A 1 172 ? 3.725 0.891 -36.272 1.00 81.56 172 SER A N 1
ATOM 1344 C CA . SER A 1 172 ? 4.935 1.308 -36.981 1.00 81.56 172 SER A CA 1
ATOM 1345 C C . SER A 1 172 ? 4.880 0.943 -38.462 1.00 81.56 172 SER A C 1
ATOM 1347 O O . SER A 1 172 ? 5.107 1.825 -39.281 1.00 81.56 172 SER A O 1
ATOM 1349 N N . THR A 1 173 ? 4.461 -0.276 -38.826 1.00 81.38 173 THR A N 1
ATOM 1350 C CA . THR A 1 173 ? 4.234 -0.654 -40.227 1.00 81.38 173 THR A CA 1
ATOM 1351 C C . THR A 1 173 ? 3.106 0.178 -40.818 1.00 81.38 173 THR A C 1
ATOM 1353 O O . THR A 1 173 ? 3.318 0.802 -41.848 1.00 81.38 173 THR A O 1
ATOM 1356 N N . ALA A 1 174 ? 1.973 0.343 -40.122 1.00 77.56 174 ALA A N 1
ATOM 1357 C CA . ALA A 1 174 ? 0.882 1.193 -40.601 1.00 77.56 174 ALA A CA 1
ATOM 1358 C C . ALA A 1 174 ? 1.232 2.694 -40.668 1.00 77.56 174 ALA A C 1
ATOM 1360 O O . ALA A 1 174 ? 0.548 3.426 -41.374 1.00 77.56 174 ALA A O 1
ATOM 1361 N N . ILE A 1 175 ? 2.272 3.187 -39.981 1.00 78.81 175 ILE A N 1
ATOM 1362 C CA . ILE A 1 175 ? 2.782 4.568 -40.110 1.00 78.81 175 ILE A CA 1
ATOM 1363 C C . ILE A 1 175 ? 3.911 4.663 -41.141 1.00 78.81 175 ILE A C 1
ATOM 1365 O O . ILE A 1 175 ? 4.034 5.694 -41.791 1.00 78.81 175 ILE A O 1
ATOM 1369 N N . GLU A 1 176 ? 4.687 3.611 -41.380 1.00 73.31 176 GLU A N 1
ATOM 1370 C CA . GLU A 1 176 ? 5.560 3.513 -42.554 1.00 73.31 176 GLU A CA 1
ATOM 1371 C C . GLU A 1 176 ? 4.729 3.377 -43.843 1.00 73.31 176 GLU A C 1
ATOM 1373 O O . GLU A 1 176 ? 5.102 3.922 -44.876 1.00 73.31 176 GLU A O 1
ATOM 1378 N N . GLU A 1 177 ? 3.574 2.715 -43.785 1.00 78.50 177 GLU A N 1
ATOM 1379 C CA . GLU A 1 177 ? 2.584 2.585 -44.859 1.00 78.50 177 GLU A CA 1
ATOM 1380 C C . GLU A 1 177 ? 1.692 3.820 -44.971 1.00 78.50 177 GLU A C 1
ATOM 1382 O O . GLU A 1 177 ? 1.448 4.265 -46.085 1.00 78.50 177 GLU A O 1
ATOM 1387 N N . ARG A 1 178 ? 1.276 4.466 -43.869 1.00 65.31 178 ARG A N 1
ATOM 1388 C CA . ARG A 1 178 ? 0.616 5.786 -43.926 1.00 65.31 178 ARG A CA 1
ATOM 1389 C C . ARG A 1 178 ? 1.577 6.925 -44.233 1.00 65.31 178 ARG A C 1
ATOM 1391 O O . ARG A 1 178 ? 1.125 7.923 -44.765 1.00 65.31 178 ARG A O 1
ATOM 1398 N N . ARG A 1 179 ? 2.889 6.800 -44.051 1.00 65.81 179 ARG A N 1
ATOM 1399 C CA . ARG A 1 179 ? 3.831 7.738 -44.688 1.00 65.81 179 ARG A CA 1
ATOM 1400 C C . ARG A 1 179 ? 3.887 7.554 -46.206 1.00 65.81 179 ARG A C 1
ATOM 1402 O O . ARG A 1 179 ? 4.169 8.531 -46.872 1.00 65.81 179 ARG A O 1
ATOM 1409 N N . LYS A 1 180 ? 3.508 6.374 -46.719 1.00 59.62 180 LYS A N 1
ATOM 1410 C CA . LYS A 1 180 ? 3.286 6.065 -48.149 1.00 59.62 180 LYS A CA 1
ATOM 1411 C C . LYS A 1 180 ? 1.810 6.190 -48.598 1.00 59.62 180 LYS A C 1
ATOM 1413 O O . LYS A 1 180 ? 1.487 5.819 -49.721 1.00 59.62 180 LYS A O 1
ATOM 1418 N N . SER A 1 181 ? 0.879 6.581 -47.707 1.00 47.50 181 SER A N 1
ATOM 1419 C CA . SER A 1 181 ? -0.586 6.500 -47.958 1.00 47.50 181 SER A CA 1
ATOM 1420 C C . SER A 1 181 ? -1.436 7.634 -47.374 1.00 47.50 181 SER A C 1
ATOM 1422 O O . SER A 1 181 ? -2.553 7.836 -47.828 1.00 47.50 181 SER A O 1
ATOM 1424 N N . ALA A 1 182 ? -0.932 8.420 -46.426 1.00 46.56 182 ALA A N 1
ATOM 1425 C CA . ALA A 1 182 ? -1.470 9.739 -46.081 1.00 46.56 182 ALA A CA 1
ATOM 1426 C C . ALA A 1 182 ? -0.983 10.810 -47.076 1.00 46.56 182 ALA A C 1
ATOM 1428 O O . ALA A 1 182 ? -1.607 11.858 -47.183 1.00 46.56 182 ALA A O 1
ATOM 1429 N N . GLU A 1 183 ? 0.038 10.491 -47.883 1.00 47.22 183 GLU A N 1
ATOM 1430 C CA . GLU A 1 183 ? 0.245 11.087 -49.211 1.00 47.22 183 GLU A CA 1
ATOM 1431 C C . GLU A 1 183 ? -1.005 10.900 -50.101 1.00 47.22 183 GLU A C 1
ATOM 1433 O O . GLU A 1 183 ? -1.396 11.808 -50.827 1.00 47.22 183 GLU A O 1
ATOM 1438 N N . ASN A 1 184 ? -1.684 9.748 -49.992 1.00 38.38 184 ASN A N 1
ATOM 1439 C CA . ASN A 1 184 ? -2.795 9.353 -50.869 1.00 38.38 184 ASN A CA 1
ATOM 1440 C C . ASN A 1 184 ? -4.202 9.654 -50.304 1.00 38.38 184 ASN A C 1
ATOM 1442 O O . ASN A 1 184 ? -5.184 9.600 -51.050 1.00 38.38 184 ASN A O 1
ATOM 1446 N N . ALA A 1 185 ? -4.338 9.924 -48.998 1.00 39.56 185 ALA A N 1
ATOM 1447 C CA . ALA A 1 185 ? -5.633 9.889 -48.308 1.00 39.56 185 ALA A CA 1
ATOM 1448 C C . ALA A 1 185 ? -5.802 10.916 -47.168 1.00 39.56 185 ALA A C 1
ATOM 1450 O O . ALA A 1 185 ? -6.175 10.563 -46.051 1.00 39.56 185 ALA A O 1
ATOM 1451 N N . ALA A 1 186 ? -5.670 12.210 -47.470 1.00 40.28 186 ALA A N 1
ATOM 1452 C CA . ALA A 1 186 ? -6.284 13.284 -46.670 1.00 40.28 186 ALA A CA 1
ATOM 1453 C C . ALA A 1 186 ? -7.819 13.361 -46.895 1.00 40.28 186 ALA A C 1
ATOM 1455 O O . ALA A 1 186 ? -8.376 14.430 -47.134 1.00 40.28 186 ALA A O 1
ATOM 1456 N N . LYS A 1 187 ? -8.504 12.207 -46.921 1.00 32.00 187 LYS A N 1
ATOM 1457 C CA . LYS A 1 187 ? -9.876 12.048 -47.436 1.00 32.00 187 LYS A CA 1
ATOM 1458 C C . LYS A 1 187 ? -10.879 11.642 -46.351 1.00 32.00 187 LYS A C 1
ATOM 1460 O O . LYS A 1 187 ? -11.311 10.497 -46.327 1.00 32.00 187 LYS A O 1
ATOM 1465 N N . VAL A 1 188 ? -11.295 12.653 -45.582 1.00 34.03 188 VAL A N 1
ATOM 1466 C CA . VAL A 1 188 ? -12.555 12.738 -44.807 1.00 34.03 188 VAL A CA 1
ATOM 1467 C C . VAL A 1 188 ? -12.701 11.758 -43.623 1.00 34.03 188 VAL A C 1
ATOM 1469 O O . VAL A 1 188 ? -12.287 10.605 -43.666 1.00 34.03 188 VAL A O 1
ATOM 1472 N N . GLN A 1 189 ? -13.287 12.256 -42.532 1.00 29.20 189 GLN A N 1
ATOM 1473 C CA . GLN A 1 189 ? -13.466 11.594 -41.234 1.00 29.20 189 GLN A CA 1
ATOM 1474 C C . GLN A 1 189 ? -14.814 12.054 -40.623 1.00 29.20 189 GLN A C 1
ATOM 1476 O O . GLN A 1 189 ? -15.381 13.015 -41.140 1.00 29.20 189 GLN A O 1
ATOM 1481 N N . GLU A 1 190 ? -15.240 11.436 -39.507 1.00 28.86 190 GLU A N 1
ATOM 1482 C CA . GLU A 1 190 ? -16.197 11.984 -38.501 1.00 28.86 190 GLU A CA 1
ATOM 1483 C C . GLU A 1 190 ? -17.697 12.065 -38.915 1.00 28.86 190 GLU A C 1
ATOM 1485 O O . GLU A 1 190 ? -17.994 12.085 -40.106 1.00 28.86 190 GLU A O 1
ATOM 1490 N N . GLU A 1 191 ? -18.739 12.100 -38.055 1.00 31.52 191 GLU A N 1
ATOM 1491 C CA . GLU A 1 191 ? -19.063 11.803 -36.615 1.00 31.52 191 GLU A CA 1
ATOM 1492 C C . GLU A 1 191 ? -20.632 11.888 -36.496 1.00 31.52 191 GLU A C 1
ATOM 1494 O O . GLU A 1 191 ? -21.245 12.463 -37.396 1.00 31.52 191 GLU A O 1
ATOM 1499 N N . SER A 1 192 ? -21.404 11.466 -35.472 1.00 29.97 192 SER A N 1
ATOM 1500 C CA . SER A 1 192 ? -21.358 10.400 -34.434 1.00 29.97 192 SER A CA 1
ATOM 1501 C C . SER A 1 192 ? -22.634 10.474 -33.537 1.00 29.97 192 SER A C 1
ATOM 1503 O O . SER A 1 192 ? -23.567 11.189 -33.895 1.00 29.97 192 SER A O 1
ATOM 1505 N N . ASN A 1 193 ? -22.642 9.801 -32.363 1.00 29.48 193 ASN A N 1
ATOM 1506 C CA . ASN A 1 193 ? -23.399 10.171 -31.133 1.00 29.48 193 ASN A CA 1
ATOM 1507 C C . ASN A 1 193 ? -24.967 10.045 -31.135 1.00 29.48 193 ASN A C 1
ATOM 1509 O O . ASN A 1 193 ? -25.570 9.952 -32.196 1.00 29.48 193 ASN A O 1
ATOM 1513 N N . GLU A 1 194 ? -25.744 9.976 -30.020 1.00 29.45 194 GLU A N 1
ATOM 1514 C CA . GLU A 1 194 ? -25.509 9.771 -28.555 1.00 29.45 194 GLU A CA 1
ATOM 1515 C C . GLU A 1 194 ? -26.819 9.512 -27.717 1.00 29.45 194 GLU A C 1
ATOM 1517 O O . GLU A 1 194 ? -27.891 9.872 -28.185 1.00 29.45 194 GLU A O 1
ATOM 1522 N N . GLN A 1 195 ? -26.697 9.052 -26.440 1.00 29.27 195 GLN A N 1
ATOM 1523 C CA . GLN A 1 195 ? -27.573 9.327 -25.236 1.00 29.27 195 GLN A CA 1
ATOM 1524 C C . GLN A 1 195 ? -29.088 8.863 -25.230 1.00 29.27 195 GLN A C 1
ATOM 1526 O O . GLN A 1 195 ? -29.607 8.504 -26.276 1.00 29.27 195 GLN A O 1
ATOM 1531 N N . ARG A 1 196 ? -29.899 8.767 -24.129 1.00 30.27 196 ARG A N 1
ATOM 1532 C CA . ARG A 1 196 ? -29.697 8.851 -22.638 1.00 30.27 196 ARG A CA 1
ATOM 1533 C C . ARG A 1 196 ? -30.542 7.890 -21.711 1.00 30.27 196 ARG A C 1
ATOM 1535 O O . ARG A 1 196 ? -30.270 6.695 -21.727 1.00 30.27 196 ARG A O 1
ATOM 1542 N N . GLU A 1 197 ? -31.415 8.395 -20.806 1.00 28.33 197 GLU A N 1
ATOM 1543 C CA . GLU A 1 197 ? -31.702 7.911 -19.405 1.00 28.33 197 GLU A CA 1
ATOM 1544 C C . GLU A 1 197 ? -33.184 8.212 -18.938 1.00 28.33 197 GLU A C 1
ATOM 1546 O O . GLU A 1 197 ? -33.967 8.606 -19.798 1.00 28.33 197 GLU A O 1
ATOM 1551 N N . ILE A 1 198 ? -33.734 8.059 -17.700 1.00 32.31 198 ILE A N 1
ATOM 1552 C CA . ILE A 1 198 ? -33.251 8.022 -16.280 1.00 32.31 198 ILE A CA 1
ATOM 1553 C C . ILE A 1 198 ? -34.224 7.223 -15.321 1.00 32.31 198 ILE A C 1
ATOM 1555 O O . ILE A 1 198 ? -34.750 6.199 -15.751 1.00 32.31 198 ILE A O 1
ATOM 1559 N N . SER A 1 199 ? -34.442 7.616 -14.044 1.00 30.88 199 SER A N 1
ATOM 1560 C CA . SER A 1 199 ? -35.182 6.920 -12.939 1.00 30.88 199 SER A CA 1
ATOM 1561 C C . SER A 1 199 ? -36.228 7.850 -12.214 1.00 30.88 199 SER A C 1
ATOM 1563 O O . SER A 1 199 ? -36.651 8.803 -12.863 1.00 30.88 199 SER A O 1
ATOM 1565 N N . ASP A 1 200 ? -36.791 7.713 -10.981 1.00 26.27 200 ASP A N 1
ATOM 1566 C CA . ASP A 1 200 ? -36.527 6.927 -9.736 1.00 26.27 200 ASP A CA 1
ATOM 1567 C C . ASP A 1 200 ? -37.681 7.036 -8.653 1.00 26.27 200 ASP A C 1
ATOM 1569 O O . ASP A 1 200 ? -38.692 7.682 -8.921 1.00 26.27 200 ASP A O 1
ATOM 1573 N N . THR A 1 201 ? -37.478 6.533 -7.407 1.00 28.19 201 THR A N 1
ATOM 1574 C CA . THR A 1 201 ? -38.143 6.828 -6.074 1.00 28.19 201 THR A CA 1
ATOM 1575 C C . THR A 1 201 ? -39.558 6.287 -5.670 1.00 28.19 201 THR A C 1
ATOM 1577 O O . THR A 1 201 ? -40.354 5.970 -6.547 1.00 28.19 201 THR A O 1
ATOM 1580 N N . GLU A 1 202 ? -40.024 6.240 -4.380 1.00 29.73 202 GLU A N 1
ATOM 1581 C CA . GLU A 1 202 ? -39.458 5.799 -3.047 1.00 29.73 202 GLU A CA 1
ATOM 1582 C C . GLU A 1 202 ? -40.485 5.840 -1.825 1.00 29.73 202 GLU A C 1
ATOM 1584 O O . GLU A 1 202 ? -41.668 6.101 -2.046 1.00 29.73 202 GLU A O 1
ATOM 1589 N N . SER A 1 203 ? -40.025 5.684 -0.543 1.00 27.61 203 SER A N 1
ATOM 1590 C CA . SER A 1 203 ? -40.655 5.969 0.808 1.00 27.61 203 SER A CA 1
ATOM 1591 C C . SER A 1 203 ? -41.651 4.952 1.492 1.00 27.61 203 SER A C 1
ATOM 1593 O O . SER A 1 203 ? -42.216 4.129 0.780 1.00 27.61 203 SER A O 1
ATOM 1595 N N . VAL A 1 204 ? -42.008 4.914 2.820 1.00 25.62 204 VAL A N 1
ATOM 1596 C CA . VAL A 1 204 ? -41.375 5.204 4.170 1.00 25.62 204 VAL A CA 1
ATOM 1597 C C . VAL A 1 204 ? -42.304 4.815 5.404 1.00 25.62 204 VAL A C 1
ATOM 1599 O O . VAL A 1 204 ? -43.506 4.679 5.208 1.00 25.62 204 VAL A O 1
ATOM 1602 N N . ASN A 1 205 ? -41.798 4.744 6.674 1.00 27.12 205 ASN A N 1
ATOM 1603 C CA . ASN A 1 205 ? -42.497 4.732 8.029 1.00 27.12 205 ASN A CA 1
ATOM 1604 C C . ASN A 1 205 ? -43.295 3.453 8.511 1.00 27.12 205 ASN A C 1
ATOM 1606 O O . ASN A 1 205 ? -43.531 2.591 7.675 1.00 27.12 205 ASN A O 1
ATOM 1610 N N . LYS A 1 206 ? -43.812 3.200 9.764 1.00 29.47 206 LYS A N 1
ATOM 1611 C CA . LYS A 1 206 ? -43.563 3.449 11.253 1.00 29.47 206 LYS A CA 1
ATOM 1612 C C . LYS A 1 206 ? -44.611 2.633 12.127 1.00 29.47 206 LYS A C 1
ATOM 1614 O O . LYS A 1 206 ? -45.524 2.107 11.507 1.00 29.47 206 LYS A O 1
ATOM 1619 N N . GLU A 1 207 ? -44.704 2.515 13.487 1.00 26.39 207 GLU A N 1
ATOM 1620 C CA . GLU A 1 207 ? -43.807 2.474 14.701 1.00 26.39 207 GLU A CA 1
ATOM 1621 C C . GLU A 1 207 ? -44.616 2.362 16.066 1.00 26.39 207 GLU A C 1
ATOM 1623 O O . GLU A 1 207 ? -45.814 2.627 16.052 1.00 26.39 207 GLU A O 1
ATOM 1628 N N . THR A 1 208 ? -43.985 2.083 17.246 1.00 27.45 208 THR A N 1
ATOM 1629 C CA . THR A 1 208 ? -44.484 2.211 18.688 1.00 27.45 208 THR A CA 1
ATOM 1630 C C . THR A 1 208 ? -45.459 1.122 19.285 1.00 27.45 208 THR A C 1
ATOM 1632 O O . THR A 1 208 ? -46.005 0.378 18.482 1.00 27.45 208 THR A O 1
ATOM 1635 N N . ILE A 1 209 ? -45.770 0.888 20.605 1.00 30.36 209 ILE A N 1
ATOM 1636 C CA . ILE A 1 209 ? -45.219 1.139 22.000 1.00 30.36 209 ILE A CA 1
ATOM 1637 C C . ILE A 1 209 ? -45.932 0.256 23.110 1.00 30.36 209 ILE A C 1
ATOM 1639 O O . ILE A 1 209 ? -47.063 -0.159 22.881 1.00 30.36 209 ILE A O 1
ATOM 1643 N N . GLY A 1 210 ? -45.347 0.052 24.326 1.00 27.88 210 GLY A N 1
ATOM 1644 C CA . GLY A 1 210 ? -46.045 -0.304 25.622 1.00 27.88 210 GLY A CA 1
ATOM 1645 C C . GLY A 1 210 ? -45.772 -1.704 26.268 1.00 27.88 210 GLY A C 1
ATOM 1646 O O . GLY A 1 210 ? -45.208 -2.540 25.570 1.00 27.88 210 GLY A O 1
ATOM 1647 N N . THR A 1 211 ? -46.131 -2.098 27.527 1.00 27.95 211 THR A N 1
ATOM 1648 C CA . THR A 1 211 ? -46.433 -1.441 28.858 1.00 27.95 211 THR A CA 1
ATOM 1649 C C . THR A 1 211 ? -46.458 -2.497 30.032 1.00 27.95 211 THR A C 1
ATOM 1651 O O . THR A 1 211 ? -46.472 -3.684 29.722 1.00 27.95 211 THR A O 1
ATOM 1654 N N . ASP A 1 212 ? -46.515 -2.127 31.343 1.00 31.22 212 ASP A N 1
ATOM 1655 C CA . ASP A 1 212 ? -46.265 -3.023 32.532 1.00 31.22 212 ASP A CA 1
ATOM 1656 C C . ASP A 1 212 ? -47.240 -2.935 33.758 1.00 31.22 212 ASP A C 1
ATOM 1658 O O . ASP A 1 212 ? -48.080 -2.036 33.842 1.00 31.22 212 ASP A O 1
ATOM 1662 N N . THR A 1 213 ? -47.104 -3.835 34.765 1.00 31.31 213 THR A N 1
ATOM 1663 C CA . THR A 1 213 ? -47.762 -3.764 36.113 1.00 31.31 213 THR A CA 1
ATOM 1664 C C . THR A 1 213 ? -46.967 -4.493 37.252 1.00 31.31 213 THR A C 1
ATOM 1666 O O . THR A 1 213 ? -45.767 -4.696 37.096 1.00 31.31 213 THR A O 1
ATOM 1669 N N . MET A 1 214 ? -47.562 -4.816 38.428 1.00 41.72 214 MET A N 1
ATOM 1670 C CA . MET A 1 214 ? -46.869 -5.007 39.743 1.00 41.72 214 MET A CA 1
ATOM 1671 C C . MET A 1 214 ? -47.283 -6.268 40.591 1.00 41.72 214 MET A C 1
ATOM 1673 O O . MET A 1 214 ? -48.304 -6.872 40.269 1.00 41.72 214 MET A O 1
ATOM 1677 N N . PRO A 1 215 ? -46.511 -6.708 41.638 1.00 55.66 215 PRO A N 1
ATOM 1678 C CA . PRO A 1 215 ? -46.341 -8.156 41.948 1.00 55.66 215 PRO A CA 1
ATOM 1679 C C . PRO A 1 215 ? -46.185 -8.650 43.433 1.00 55.66 215 PRO A C 1
ATOM 1681 O O . PRO A 1 215 ? -46.047 -7.873 44.375 1.00 55.66 215 PRO A O 1
ATOM 1684 N N . LEU A 1 216 ? -46.097 -9.982 43.639 1.00 40.19 216 LEU A N 1
ATOM 1685 C CA . LEU A 1 216 ? -45.873 -10.679 44.935 1.00 40.19 216 LEU A CA 1
ATOM 1686 C C . LEU A 1 216 ? -44.369 -10.979 45.168 1.00 40.19 216 LEU A C 1
ATOM 1688 O O . LEU A 1 216 ? -43.873 -12.062 44.865 1.00 40.19 216 LEU A O 1
ATOM 1692 N N . MET A 1 217 ? -43.606 -9.972 45.608 1.00 54.88 217 MET A N 1
ATOM 1693 C CA . MET A 1 217 ? -42.176 -9.870 45.262 1.00 54.88 217 MET A CA 1
ATOM 1694 C C . MET A 1 217 ? -41.323 -9.169 46.356 1.00 54.88 217 MET A C 1
ATOM 1696 O O . MET A 1 217 ? -41.311 -7.945 46.435 1.00 54.88 217 MET A O 1
ATOM 1700 N N . VAL A 1 218 ? -40.568 -9.916 47.193 1.00 55.12 218 VAL A N 1
ATOM 1701 C CA . VAL A 1 218 ? -39.694 -9.348 48.272 1.00 55.12 218 VAL A CA 1
ATOM 1702 C C . VAL A 1 218 ? -38.337 -10.070 48.410 1.00 55.12 218 VAL A C 1
ATOM 1704 O O . VAL A 1 218 ? -37.284 -9.504 48.097 1.00 55.12 218 VAL A O 1
ATOM 1707 N N . SER A 1 219 ? -38.334 -11.357 48.781 1.00 47.34 219 SER A N 1
ATOM 1708 C CA . SER A 1 219 ? -37.295 -12.282 48.289 1.00 47.34 219 SER A CA 1
ATOM 1709 C C . SER A 1 219 ? -37.508 -12.497 46.789 1.00 47.34 219 SER A C 1
ATOM 1711 O O . SER A 1 219 ? -38.518 -12.048 46.244 1.00 47.34 219 SER A O 1
ATOM 1713 N N . ILE A 1 220 ? -36.495 -13.002 46.078 1.00 60.31 220 ILE A N 1
ATOM 1714 C CA . ILE A 1 220 ? -36.271 -12.697 44.649 1.00 60.31 220 ILE A CA 1
ATOM 1715 C C . ILE A 1 220 ? -36.043 -11.183 44.412 1.00 60.31 220 ILE A C 1
ATOM 1717 O O . ILE A 1 220 ? -35.158 -10.835 43.650 1.00 60.31 220 ILE A O 1
ATOM 1721 N N . ASN A 1 221 ? -36.666 -10.256 45.150 1.00 69.25 221 ASN A N 1
ATOM 1722 C CA . ASN A 1 221 ? -36.605 -8.811 44.890 1.00 69.25 221 ASN A CA 1
ATOM 1723 C C . ASN A 1 221 ? -35.446 -8.043 45.505 1.00 69.25 221 ASN A C 1
ATOM 1725 O O . ASN A 1 221 ? -35.078 -6.997 44.987 1.00 69.25 221 ASN A O 1
ATOM 1729 N N . LYS A 1 222 ? -34.728 -8.604 46.477 1.00 73.56 222 LYS A N 1
ATOM 1730 C CA . LYS A 1 222 ? -33.349 -8.151 46.742 1.00 73.56 222 LYS A CA 1
ATOM 1731 C C . LYS A 1 222 ? -32.387 -8.494 45.585 1.00 73.56 222 LYS A C 1
ATOM 1733 O O . LYS A 1 222 ? -31.280 -7.955 45.551 1.00 73.56 222 LYS A O 1
ATOM 1738 N N . LEU A 1 223 ? -32.798 -9.349 44.636 1.00 75.06 223 LEU A N 1
ATOM 1739 C CA . LEU A 1 223 ? -32.116 -9.583 43.358 1.00 75.06 223 LEU A CA 1
ATOM 1740 C C . LEU A 1 223 ? -32.802 -8.853 42.194 1.00 75.06 223 LEU A C 1
ATOM 1742 O O . LEU A 1 223 ? -32.078 -8.240 41.421 1.00 75.06 223 LEU A O 1
ATOM 1746 N N . ASP A 1 224 ? -34.134 -8.794 42.110 1.00 81.31 224 ASP A N 1
ATOM 1747 C CA . ASP A 1 224 ? -34.841 -8.037 41.063 1.00 81.31 224 ASP A CA 1
ATOM 1748 C C . ASP A 1 224 ? -34.688 -6.520 41.234 1.00 81.31 224 ASP A C 1
ATOM 1750 O O . ASP A 1 224 ? -34.630 -5.817 40.237 1.00 81.31 224 ASP A O 1
ATOM 1754 N N . ALA A 1 225 ? -34.499 -5.991 42.449 1.00 84.31 225 ALA A N 1
ATOM 1755 C CA . ALA A 1 225 ? -34.096 -4.595 42.658 1.00 84.31 225 ALA A CA 1
ATOM 1756 C C . ALA A 1 225 ? -32.633 -4.349 42.251 1.00 84.31 225 ALA A C 1
ATOM 1758 O O . ALA A 1 225 ? -32.285 -3.263 41.792 1.00 84.31 225 ALA A O 1
ATOM 1759 N N . LYS A 1 226 ? -31.755 -5.359 42.359 1.00 86.25 226 LYS A N 1
ATOM 1760 C CA . LYS A 1 226 ? -30.399 -5.291 41.781 1.00 86.25 226 LYS A CA 1
ATOM 1761 C C . LYS A 1 226 ? -30.451 -5.418 40.256 1.00 86.25 226 LYS A C 1
ATOM 1763 O O . LYS A 1 226 ? -29.684 -4.742 39.577 1.00 86.25 226 LYS A O 1
ATOM 1768 N N . LEU A 1 227 ? -31.374 -6.219 39.721 1.00 88.38 227 LEU A N 1
ATOM 1769 C CA . LEU A 1 227 ? -31.630 -6.391 38.294 1.00 88.38 227 LEU A CA 1
ATOM 1770 C C . LEU A 1 227 ? -32.217 -5.111 37.695 1.00 88.38 227 LEU A C 1
ATOM 1772 O O . LEU A 1 227 ? -31.689 -4.636 36.702 1.00 88.38 227 LEU A O 1
ATOM 1776 N N . SER A 1 228 ? -33.227 -4.501 38.316 1.00 91.00 228 SER A N 1
ATOM 1777 C CA . SER A 1 228 ? -33.852 -3.249 37.879 1.00 91.00 228 SER A CA 1
ATOM 1778 C C . SER A 1 228 ? -32.908 -2.059 38.046 1.00 91.00 228 SER A C 1
ATOM 1780 O O . SER A 1 228 ? -32.826 -1.216 37.155 1.00 91.00 228 SER A O 1
ATOM 1782 N N . LEU A 1 229 ? -32.079 -2.024 39.097 1.00 90.12 229 LEU A N 1
ATOM 1783 C CA . LEU A 1 229 ? -30.984 -1.056 39.207 1.00 90.12 229 LEU A CA 1
ATOM 1784 C C . LEU A 1 229 ? -29.914 -1.275 38.121 1.00 90.12 229 LEU A C 1
ATOM 1786 O O . LEU A 1 229 ? -29.380 -0.309 37.582 1.00 90.12 229 LEU A O 1
ATOM 1790 N N . ALA A 1 230 ? -29.600 -2.520 37.755 1.00 86.00 230 ALA A N 1
ATOM 1791 C CA . ALA A 1 230 ? -28.686 -2.821 36.651 1.00 86.00 230 ALA A CA 1
ATOM 1792 C C . ALA A 1 230 ? -29.298 -2.502 35.273 1.00 86.00 230 ALA A C 1
ATOM 1794 O O . ALA A 1 230 ? -28.587 -2.009 34.396 1.00 86.00 230 ALA A O 1
ATOM 1795 N N . LEU A 1 231 ? -30.604 -2.721 35.096 1.00 91.19 231 LEU A N 1
ATOM 1796 C CA . LEU A 1 231 ? -31.375 -2.416 33.890 1.00 91.19 231 LEU A CA 1
ATOM 1797 C C . LEU A 1 231 ? -31.531 -0.907 33.701 1.00 91.19 231 LEU A C 1
ATOM 1799 O O . LEU A 1 231 ? -31.168 -0.420 32.642 1.00 91.19 231 LEU A O 1
ATOM 1803 N N . THR A 1 232 ? -31.935 -0.147 34.720 1.00 91.62 232 THR A N 1
ATOM 1804 C CA . THR A 1 232 ? -31.995 1.329 34.658 1.00 91.62 232 THR A CA 1
ATOM 1805 C C . THR A 1 232 ? -30.608 1.953 34.481 1.00 91.62 232 THR A C 1
ATOM 1807 O O . THR A 1 232 ? -30.453 2.928 33.748 1.00 91.62 232 THR A O 1
ATOM 1810 N N . ARG A 1 233 ? -29.545 1.379 35.069 1.00 89.19 233 ARG A N 1
ATOM 1811 C CA . ARG A 1 233 ? -28.156 1.787 34.769 1.00 89.19 233 ARG A CA 1
ATOM 1812 C C . ARG A 1 233 ? -27.759 1.472 33.321 1.00 89.19 233 ARG A C 1
ATOM 1814 O O . ARG A 1 233 ? -27.076 2.286 32.703 1.00 89.19 233 ARG A O 1
ATOM 1821 N N . LYS A 1 234 ? -28.178 0.323 32.772 1.00 92.12 234 LYS A N 1
ATOM 1822 C CA . LYS A 1 234 ? -27.966 -0.058 31.362 1.00 92.12 234 LYS A CA 1
ATOM 1823 C C . LYS A 1 234 ? -28.727 0.884 30.429 1.00 92.12 234 LYS A C 1
ATOM 1825 O O . LYS A 1 234 ? -28.145 1.363 29.468 1.00 92.12 234 LYS A O 1
ATOM 1830 N N . GLU A 1 235 ? -29.982 1.175 30.741 1.00 92.75 235 GLU A N 1
ATOM 1831 C CA . GLU A 1 235 ? -30.876 2.060 29.999 1.00 92.75 235 GLU A CA 1
ATOM 1832 C C . GLU A 1 235 ? -30.345 3.499 29.975 1.00 92.75 235 GLU A C 1
ATOM 1834 O O . GLU A 1 235 ? -30.309 4.118 28.919 1.00 92.75 235 GLU A O 1
ATOM 1839 N N . ARG A 1 236 ? -29.835 4.020 31.102 1.00 91.69 236 ARG A N 1
ATOM 1840 C CA . ARG A 1 236 ? -29.140 5.321 31.144 1.00 91.69 236 ARG A CA 1
ATOM 1841 C C . ARG A 1 236 ? -27.900 5.333 30.244 1.00 91.69 236 ARG A C 1
ATOM 1843 O O . ARG A 1 236 ? -27.711 6.292 29.505 1.00 91.69 236 ARG A O 1
ATOM 1850 N N . ALA A 1 237 ? -27.090 4.271 30.258 1.00 89.31 237 ALA A N 1
ATOM 1851 C CA . ALA A 1 237 ? -25.948 4.140 29.348 1.00 89.31 237 ALA A CA 1
ATOM 1852 C C . ALA A 1 237 ? -26.384 4.003 27.873 1.00 89.31 237 ALA A C 1
ATOM 1854 O O . ALA A 1 237 ? -25.691 4.479 26.983 1.00 89.31 237 ALA A O 1
ATOM 1855 N N . GLU A 1 238 ? -27.536 3.387 27.599 1.00 92.00 238 GLU A N 1
ATOM 1856 C CA . GLU A 1 238 ? -28.117 3.278 26.255 1.00 92.00 238 GLU A CA 1
ATOM 1857 C C . GLU A 1 238 ? -28.674 4.618 25.756 1.00 92.00 238 GLU A C 1
ATOM 1859 O O . GLU A 1 238 ? -28.365 5.006 24.633 1.00 92.00 238 GLU A O 1
ATOM 1864 N N . LYS A 1 239 ? -29.368 5.384 26.605 1.00 92.81 239 LYS A N 1
ATOM 1865 C CA . LYS A 1 239 ? -29.818 6.756 26.313 1.00 92.81 239 LYS A CA 1
ATOM 1866 C C . LYS A 1 239 ? -28.640 7.704 26.056 1.00 92.81 239 LYS A C 1
ATOM 1868 O O . LYS A 1 239 ? -28.664 8.439 25.078 1.00 92.81 239 LYS A O 1
ATOM 1873 N N . LEU A 1 240 ? -27.575 7.631 26.863 1.00 90.31 240 LEU A N 1
ATOM 1874 C CA . LEU A 1 240 ? -26.337 8.405 26.660 1.00 90.31 240 LEU A CA 1
ATOM 1875 C C . LEU A 1 240 ? -25.547 7.999 25.403 1.00 90.31 240 LEU A C 1
ATOM 1877 O O . LEU A 1 240 ? -24.723 8.778 24.930 1.00 90.31 240 LEU A O 1
ATOM 1881 N N . LEU A 1 241 ? -25.749 6.789 24.874 1.00 89.56 241 LEU A N 1
ATOM 1882 C CA . LEU A 1 241 ? -25.195 6.387 23.579 1.00 89.56 241 LEU A CA 1
ATOM 1883 C C . LEU A 1 241 ? -26.051 6.920 22.432 1.00 89.56 241 LEU A C 1
ATOM 1885 O O . LEU A 1 241 ? -25.500 7.517 21.517 1.00 89.56 241 LEU A O 1
ATOM 1889 N N . GLN A 1 242 ? -27.374 6.785 22.532 1.00 90.25 242 GLN A N 1
ATOM 1890 C CA . GLN A 1 242 ? -28.318 7.279 21.531 1.00 90.25 242 GLN A CA 1
ATOM 1891 C C . GLN A 1 242 ? -28.252 8.811 21.386 1.00 90.25 242 GLN A C 1
ATOM 1893 O O . GLN A 1 242 ? -28.248 9.318 20.273 1.00 90.25 242 GLN A O 1
ATOM 1898 N N . GLU A 1 243 ? -28.089 9.554 22.486 1.00 89.31 243 GLU A N 1
ATOM 1899 C CA . GLU A 1 243 ? -27.786 10.999 22.494 1.00 89.31 243 GLU A CA 1
ATOM 1900 C C . GLU A 1 243 ? -26.540 11.342 21.646 1.00 89.31 243 GLU A C 1
ATOM 1902 O O . GLU A 1 243 ? -26.532 12.305 20.877 1.00 89.31 243 GLU A O 1
ATOM 1907 N N . LEU A 1 244 ? -25.482 10.532 21.767 1.00 85.44 244 LEU A N 1
ATOM 1908 C CA . LEU A 1 244 ? -24.209 10.691 21.050 1.00 85.44 244 LEU A CA 1
ATOM 1909 C C . LEU A 1 244 ? -24.212 10.113 19.625 1.00 85.44 244 LEU A C 1
ATOM 1911 O O . LEU A 1 244 ? -23.255 10.328 18.887 1.00 85.44 244 LEU A O 1
ATOM 1915 N N . GLU A 1 245 ? -25.238 9.360 19.243 1.00 80.75 245 GLU A N 1
ATOM 1916 C CA . GLU A 1 245 ? -25.429 8.862 17.877 1.00 80.75 245 GLU A CA 1
ATOM 1917 C C . GLU A 1 245 ? -26.327 9.848 17.107 1.00 80.75 245 GLU A C 1
ATOM 1919 O O . GLU A 1 245 ? -25.902 10.388 16.088 1.00 80.75 245 GLU A O 1
ATOM 1924 N N . ASN A 1 246 ? -27.455 10.261 17.696 1.00 78.75 246 ASN A N 1
ATOM 1925 C CA . ASN A 1 246 ? -28.346 11.302 17.167 1.00 78.75 246 ASN A CA 1
ATOM 1926 C C . ASN A 1 246 ? -27.647 12.660 16.932 1.00 78.75 246 ASN A C 1
ATOM 1928 O O . ASN A 1 246 ? -28.057 13.418 16.061 1.00 78.75 246 ASN A O 1
ATOM 1932 N N . SER A 1 247 ? -26.607 12.995 17.707 1.00 70.44 247 SER A N 1
ATOM 1933 C CA . SER A 1 247 ? -25.822 14.235 17.526 1.00 70.44 247 SER A CA 1
ATOM 1934 C C . SER A 1 247 ? -24.743 14.152 16.437 1.00 70.44 247 SER A C 1
ATOM 1936 O O . SER A 1 247 ? -24.128 15.171 16.121 1.00 70.44 247 SER A O 1
ATOM 1938 N N . ALA A 1 248 ? -24.507 12.970 15.859 1.00 62.44 248 ALA A N 1
ATOM 1939 C CA . ALA A 1 248 ? -23.555 12.748 14.770 1.00 62.44 248 ALA A CA 1
ATOM 1940 C C . ALA A 1 248 ? -24.246 12.582 13.403 1.00 62.44 248 ALA A C 1
ATOM 1942 O O . ALA A 1 248 ? -23.658 12.917 12.373 1.00 62.44 248 ALA A O 1
ATOM 1943 N N . ASP A 1 249 ? -25.493 12.105 13.375 1.00 57.00 249 ASP A N 1
ATOM 1944 C CA . ASP A 1 249 ? -26.262 11.916 12.141 1.00 57.00 249 ASP A CA 1
ATOM 1945 C C . ASP A 1 249 ? -26.916 13.222 11.648 1.00 57.00 249 ASP A C 1
ATOM 1947 O O . ASP A 1 249 ? -28.131 13.414 11.671 1.00 57.00 249 ASP A O 1
ATOM 1951 N N . SER A 1 250 ? -26.070 14.127 11.146 1.00 54.22 250 SER A N 1
ATOM 1952 C CA . SER A 1 250 ? -26.493 15.166 10.202 1.00 54.22 250 SER A CA 1
ATOM 1953 C C . SER A 1 250 ? -26.897 14.517 8.869 1.00 54.22 250 SER A C 1
ATOM 1955 O O . SER A 1 250 ? -26.232 13.563 8.447 1.00 54.22 250 SER A O 1
ATOM 1957 N N . PRO A 1 251 ? -27.905 15.047 8.146 1.00 48.09 251 PRO A N 1
ATOM 1958 C CA . PRO A 1 251 ? -28.155 14.662 6.761 1.00 48.09 251 PRO A CA 1
ATOM 1959 C C . PRO A 1 251 ? -26.874 14.769 5.925 1.00 48.09 251 PRO A C 1
ATOM 1961 O O . PRO A 1 251 ? -26.126 15.744 6.049 1.00 48.09 251 PRO A O 1
ATOM 1964 N N . ARG A 1 252 ? -26.615 13.746 5.104 1.00 53.19 252 ARG A N 1
ATOM 1965 C CA . ARG A 1 252 ? -25.463 13.667 4.200 1.00 53.19 252 ARG A CA 1
ATOM 1966 C C . ARG A 1 252 ? -25.944 13.891 2.772 1.00 53.19 252 ARG A C 1
ATOM 1968 O O . ARG A 1 252 ? -26.876 13.225 2.337 1.00 53.19 252 ARG A O 1
ATOM 1975 N N . GLU A 1 253 ? -25.286 14.786 2.046 1.00 47.53 253 GLU A N 1
ATOM 1976 C CA . GLU A 1 253 ? -25.427 14.862 0.592 1.00 47.53 253 GLU A CA 1
ATOM 1977 C C . GLU A 1 253 ? -24.614 13.717 -0.026 1.00 47.53 253 GLU A C 1
ATOM 1979 O O . GLU A 1 253 ? -23.382 13.706 0.058 1.00 47.53 253 GLU A O 1
ATOM 1984 N N . GLU A 1 254 ? -25.285 12.734 -0.626 1.00 48.00 254 GLU A N 1
ATOM 1985 C CA . GLU A 1 254 ? -24.603 11.756 -1.472 1.00 48.00 254 GLU A CA 1
ATOM 1986 C C . GLU A 1 254 ? -24.245 12.439 -2.798 1.00 48.00 254 GLU A C 1
ATOM 1988 O O . GLU A 1 254 ? -25.106 12.844 -3.571 1.00 48.00 254 GLU A O 1
ATOM 1993 N N . HIS A 1 255 ? -22.950 12.653 -3.037 1.00 47.34 255 HIS A N 1
ATOM 1994 C CA . HIS A 1 255 ? -22.472 13.229 -4.291 1.00 47.34 255 HIS A CA 1
ATOM 1995 C C . HIS A 1 255 ? -22.276 12.115 -5.332 1.00 47.34 255 HIS A C 1
ATOM 1997 O O . HIS A 1 255 ? -21.256 11.420 -5.298 1.00 47.34 255 HIS A O 1
ATOM 2003 N N . ASP A 1 256 ? -23.207 11.992 -6.285 1.00 52.12 256 ASP A N 1
ATOM 2004 C CA . ASP A 1 256 ? -23.212 10.962 -7.346 1.00 52.12 256 ASP A CA 1
ATOM 2005 C C . ASP A 1 256 ? -21.910 10.873 -8.159 1.00 52.12 256 ASP A C 1
ATOM 2007 O O . ASP A 1 256 ? -21.534 9.816 -8.665 1.00 52.12 256 ASP A O 1
ATOM 2011 N N . TYR A 1 257 ? -21.159 11.972 -8.242 1.00 54.75 257 TYR A N 1
ATOM 2012 C CA . TYR A 1 257 ? -19.889 12.084 -8.967 1.00 54.75 257 TYR A CA 1
ATOM 2013 C C . TYR A 1 257 ? -18.702 11.401 -8.255 1.00 54.75 257 TYR A C 1
ATOM 2015 O O . TYR A 1 257 ? -17.579 11.919 -8.242 1.00 54.75 257 TYR A O 1
ATOM 2023 N N . LYS A 1 258 ? -18.921 10.229 -7.646 1.00 63.09 258 LYS A N 1
ATOM 2024 C CA . LYS A 1 258 ? -17.880 9.472 -6.945 1.00 63.09 258 LYS A CA 1
ATOM 2025 C C . LYS A 1 258 ? -16.914 8.833 -7.946 1.00 63.09 258 LYS A C 1
ATOM 2027 O O . LYS A 1 258 ? -17.254 7.896 -8.667 1.00 63.09 258 LYS A O 1
ATOM 2032 N N . GLU A 1 259 ? -15.677 9.334 -7.966 1.00 73.38 259 GLU A N 1
ATOM 2033 C CA . GLU A 1 259 ? -14.606 8.864 -8.853 1.00 73.38 259 GLU A CA 1
ATOM 2034 C C . GLU A 1 259 ? -14.397 7.341 -8.717 1.00 73.38 259 GLU A C 1
ATOM 2036 O O . GLU A 1 259 ? -13.847 6.847 -7.731 1.00 73.38 259 GLU A O 1
ATOM 2041 N N . THR A 1 260 ? -14.846 6.589 -9.724 1.00 77.44 260 THR A N 1
ATOM 2042 C CA . THR A 1 260 ? -14.785 5.124 -9.724 1.00 77.44 260 THR A CA 1
ATOM 2043 C C . THR A 1 260 ? -13.434 4.644 -10.253 1.00 77.44 260 THR A C 1
ATOM 2045 O O . THR A 1 260 ? -13.036 4.960 -11.372 1.00 77.44 260 THR A O 1
ATOM 2048 N N . ILE A 1 261 ? -12.723 3.866 -9.434 1.00 87.12 261 ILE A N 1
ATOM 2049 C CA . ILE A 1 261 ? -11.456 3.207 -9.792 1.00 87.12 261 ILE A CA 1
ATOM 2050 C C . ILE A 1 261 ? -11.712 1.829 -10.416 1.00 87.12 261 ILE A C 1
ATOM 2052 O O . ILE A 1 261 ? -12.596 1.107 -9.949 1.00 87.12 261 ILE A O 1
ATOM 2056 N N . SER A 1 262 ? -10.904 1.428 -11.409 1.00 87.69 262 SER A N 1
ATOM 2057 C CA . SER A 1 262 ? -10.939 0.047 -11.939 1.00 87.69 262 SER A CA 1
ATOM 2058 C C . SER A 1 262 ? -10.599 -0.976 -10.841 1.00 87.69 262 SER A C 1
ATOM 2060 O O . SER A 1 262 ? -9.887 -0.646 -9.887 1.00 87.69 262 SER A O 1
ATOM 2062 N N . GLU A 1 263 ? -11.034 -2.237 -10.976 1.00 84.12 263 GLU A N 1
ATOM 2063 C CA . GLU A 1 263 ? -10.609 -3.316 -10.065 1.00 84.12 263 GLU A CA 1
ATOM 2064 C C . GLU A 1 263 ? -9.082 -3.521 -10.113 1.00 84.12 263 GLU A C 1
ATOM 2066 O O . GLU A 1 263 ? -8.485 -3.837 -9.086 1.00 84.12 263 GLU A O 1
ATOM 2071 N N . ASP A 1 264 ? -8.417 -3.238 -11.239 1.00 80.44 264 ASP A N 1
ATOM 2072 C CA . ASP A 1 264 ? -6.951 -3.333 -11.360 1.00 80.44 264 ASP A CA 1
ATOM 2073 C C . ASP A 1 264 ? -6.247 -2.205 -10.604 1.00 80.44 264 ASP A C 1
ATOM 2075 O O . ASP A 1 264 ? -5.285 -2.434 -9.866 1.00 80.44 264 ASP A O 1
ATOM 2079 N N . GLU A 1 265 ? -6.762 -0.976 -10.729 1.00 84.50 265 GLU A N 1
ATOM 2080 C CA . GLU A 1 265 ? -6.301 0.171 -9.943 1.00 84.50 265 GLU A CA 1
ATOM 2081 C C . GLU A 1 265 ? -6.518 -0.103 -8.452 1.00 84.50 265 GLU A C 1
ATOM 2083 O O . GLU A 1 265 ? -5.599 0.052 -7.650 1.00 84.50 265 GLU A O 1
ATOM 2088 N N . ARG A 1 266 ? -7.703 -0.596 -8.079 1.00 89.88 266 ARG A N 1
ATOM 2089 C CA . ARG A 1 266 ? -8.065 -1.009 -6.720 1.00 89.88 266 ARG A CA 1
ATOM 2090 C C . ARG A 1 266 ? -7.134 -2.104 -6.195 1.00 89.88 266 ARG A C 1
ATOM 2092 O O . ARG A 1 266 ? -6.621 -1.970 -5.085 1.00 89.88 266 ARG A O 1
ATOM 2099 N N . PHE A 1 267 ? -6.841 -3.141 -6.975 1.00 87.62 267 PHE A N 1
ATOM 2100 C CA . PHE A 1 267 ? -5.900 -4.207 -6.622 1.00 87.62 267 PHE A CA 1
ATOM 2101 C C . PHE A 1 267 ? -4.470 -3.676 -6.436 1.00 87.62 267 PHE A C 1
ATOM 2103 O O . PHE A 1 267 ? -3.811 -3.983 -5.437 1.00 87.62 267 PHE A O 1
ATOM 2110 N N . MET A 1 268 ? -3.991 -2.825 -7.343 1.00 86.56 268 MET A N 1
ATOM 2111 C CA . MET A 1 268 ? -2.655 -2.228 -7.271 1.00 86.56 268 MET A CA 1
ATOM 2112 C C . MET A 1 268 ? -2.523 -1.274 -6.076 1.00 86.56 268 MET A C 1
ATOM 2114 O O . MET A 1 268 ? -1.559 -1.371 -5.309 1.00 86.56 268 MET A O 1
ATOM 2118 N N . LEU A 1 269 ? -3.523 -0.422 -5.836 1.00 91.75 269 LEU A N 1
ATOM 2119 C CA . LEU A 1 269 ? -3.618 0.443 -4.658 1.00 91.75 269 LEU A CA 1
ATOM 2120 C C . LEU A 1 269 ? -3.688 -0.380 -3.358 1.00 91.75 269 LEU A C 1
ATOM 2122 O O . LEU A 1 269 ? -3.014 -0.033 -2.386 1.00 91.75 269 LEU A O 1
ATOM 2126 N N . ARG A 1 270 ? -4.404 -1.514 -3.343 1.00 92.38 270 ARG A N 1
ATOM 2127 C CA . ARG A 1 270 ? -4.459 -2.473 -2.221 1.00 92.38 270 ARG A CA 1
ATOM 2128 C C . ARG A 1 270 ? -3.076 -3.076 -1.946 1.00 92.38 270 ARG A C 1
ATOM 2130 O O . ARG A 1 270 ? -2.605 -3.036 -0.808 1.00 92.38 270 ARG A O 1
ATOM 2137 N N . LYS A 1 271 ? -2.363 -3.553 -2.977 1.00 88.12 271 LYS A N 1
ATOM 2138 C CA . LYS A 1 271 ? -0.985 -4.080 -2.863 1.00 88.12 271 LYS A CA 1
ATOM 2139 C C . LYS A 1 271 ? 0.011 -3.027 -2.365 1.00 88.12 271 LYS A C 1
ATOM 2141 O O . LYS A 1 271 ? 0.853 -3.345 -1.522 1.00 88.12 271 LYS A O 1
ATOM 2146 N N . VAL A 1 272 ? -0.067 -1.789 -2.860 1.00 89.94 272 VAL A N 1
ATOM 2147 C CA . VAL A 1 272 ? 0.786 -0.676 -2.403 1.00 89.94 272 VAL A CA 1
ATOM 2148 C C . VAL A 1 272 ? 0.453 -0.309 -0.957 1.00 89.94 272 VAL A C 1
ATOM 2150 O O . VAL A 1 272 ? 1.361 -0.254 -0.126 1.00 89.94 272 VAL A O 1
ATOM 2153 N N . GLY A 1 273 ? -0.831 -0.141 -0.632 1.00 91.94 273 GLY A N 1
ATOM 2154 C CA . GLY A 1 273 ? -1.326 0.178 0.707 1.00 91.94 273 GLY A CA 1
ATOM 2155 C C . GLY A 1 273 ? -0.901 -0.853 1.751 1.00 91.94 273 GLY A C 1
ATOM 2156 O O . GLY A 1 273 ? -0.324 -0.489 2.775 1.00 91.94 273 GLY A O 1
ATOM 2157 N N . LEU A 1 274 ? -1.057 -2.152 1.473 1.00 90.69 274 LEU A N 1
ATOM 2158 C CA . LEU A 1 274 ? -0.583 -3.220 2.362 1.00 90.69 274 LEU A CA 1
ATOM 2159 C C . LEU A 1 274 ? 0.929 -3.125 2.630 1.00 90.69 274 LEU A C 1
ATOM 2161 O O . LEU A 1 274 ? 1.344 -3.248 3.785 1.00 90.69 274 LEU A O 1
ATOM 2165 N N . LYS A 1 275 ? 1.744 -2.812 1.611 1.00 88.56 275 LYS A N 1
ATOM 2166 C CA . LYS A 1 275 ? 3.204 -2.622 1.733 1.00 88.56 275 LYS A CA 1
ATOM 2167 C C . LYS A 1 275 ? 3.616 -1.333 2.472 1.00 88.56 275 LYS A C 1
ATOM 2169 O O . LYS A 1 275 ? 4.794 -1.181 2.802 1.00 88.56 275 LYS A O 1
ATOM 2174 N N . MET A 1 276 ? 2.700 -0.409 2.785 1.00 88.50 276 MET A N 1
ATOM 2175 C CA . MET A 1 276 ? 3.034 0.811 3.534 1.00 88.50 276 MET A CA 1
ATOM 2176 C C . MET A 1 276 ? 3.437 0.507 4.987 1.00 88.50 276 MET A C 1
ATOM 2178 O O . MET A 1 276 ? 2.684 -0.112 5.749 1.00 88.50 276 MET A O 1
ATOM 2182 N N . LYS A 1 277 ? 4.620 1.005 5.382 1.00 89.38 277 LYS A N 1
ATOM 2183 C CA . LYS A 1 277 ? 5.146 0.948 6.762 1.00 89.38 277 LYS A CA 1
ATOM 2184 C C . LYS A 1 277 ? 4.432 1.912 7.719 1.00 89.38 277 LYS A C 1
ATOM 2186 O O . LYS A 1 277 ? 4.306 1.612 8.899 1.00 89.38 277 LYS A O 1
ATOM 2191 N N . THR A 1 278 ? 3.982 3.061 7.218 1.00 91.12 278 THR A N 1
ATOM 2192 C CA . THR A 1 278 ? 3.233 4.078 7.975 1.00 91.12 278 THR A CA 1
ATOM 2193 C C . THR A 1 278 ? 1.740 3.781 7.951 1.00 91.12 278 THR A C 1
ATOM 2195 O O . THR A 1 278 ? 1.198 3.519 6.875 1.00 91.12 278 THR A O 1
ATOM 2198 N N . PHE A 1 279 ? 1.084 3.879 9.103 1.00 94.31 279 PHE A N 1
ATOM 2199 C CA . PHE A 1 279 ? -0.351 3.671 9.268 1.00 94.31 279 PHE A CA 1
ATOM 2200 C C . PHE A 1 279 ? -0.900 4.558 10.392 1.00 94.31 279 PHE A C 1
ATOM 2202 O O . PHE A 1 279 ? -0.170 4.905 11.321 1.00 94.31 279 PHE A O 1
ATOM 2209 N N . LEU A 1 280 ? -2.191 4.875 10.327 1.00 94.94 280 LEU A N 1
ATOM 2210 C CA . LEU A 1 280 ? -2.963 5.393 11.457 1.00 94.94 280 LEU A CA 1
ATOM 2211 C C . LEU A 1 280 ? -3.442 4.223 12.326 1.00 94.94 280 LEU A C 1
ATOM 2213 O O . LEU A 1 280 ? -3.721 3.142 11.809 1.00 94.94 280 LEU A O 1
ATOM 2217 N N . LEU A 1 281 ? -3.550 4.426 13.640 1.00 93.88 281 LEU A N 1
ATOM 2218 C CA . LEU A 1 281 ? -4.059 3.418 14.573 1.00 93.88 281 LEU A CA 1
ATOM 2219 C C . LEU A 1 281 ? -5.467 3.801 15.040 1.00 93.88 281 LEU A C 1
ATOM 2221 O O . LEU A 1 281 ? -5.633 4.793 15.749 1.00 93.88 281 LEU A O 1
ATOM 2225 N N . MET A 1 282 ? -6.465 2.985 14.702 1.00 92.31 282 MET A N 1
ATOM 2226 C CA . MET A 1 282 ? -7.811 3.117 15.254 1.00 92.31 282 MET A CA 1
ATOM 2227 C C . MET A 1 282 ? -7.807 2.592 16.698 1.00 92.31 282 MET A C 1
ATOM 2229 O O . MET A 1 282 ? -7.580 1.408 16.960 1.00 92.31 282 MET A O 1
ATOM 2233 N N . GLY A 1 283 ? -7.975 3.508 17.652 1.00 89.25 283 GLY A N 1
ATOM 2234 C CA . GLY A 1 283 ? -8.043 3.209 19.085 1.00 89.25 283 GLY A CA 1
ATOM 2235 C C . GLY A 1 283 ? -9.475 2.979 19.576 1.00 89.25 283 GLY A C 1
ATOM 2236 O O . GLY A 1 283 ? -10.420 3.036 18.799 1.00 89.25 283 GLY A O 1
ATOM 2237 N N . ARG A 1 284 ? -9.651 2.810 20.899 1.00 89.44 284 ARG A N 1
ATOM 2238 C CA . ARG A 1 284 ? -10.954 2.503 21.540 1.00 89.44 284 ARG A CA 1
ATOM 2239 C C . ARG A 1 284 ? -12.090 3.491 21.188 1.00 89.44 284 ARG A C 1
ATOM 2241 O O . ARG A 1 284 ? -13.258 3.130 21.290 1.00 89.44 284 ARG A O 1
ATOM 2248 N N . ARG A 1 285 ? -11.751 4.721 20.779 1.00 91.00 285 ARG A N 1
ATOM 2249 C CA . ARG A 1 285 ? -12.684 5.786 20.352 1.00 91.00 285 ARG A CA 1
ATOM 2250 C C . ARG A 1 285 ? -13.376 5.500 19.007 1.00 91.00 285 ARG A C 1
ATOM 2252 O O . ARG A 1 285 ? -14.363 6.157 18.696 1.00 91.00 285 ARG A O 1
ATOM 2259 N N . GLY A 1 286 ? -12.875 4.536 18.227 1.00 90.94 286 GLY A N 1
ATOM 2260 C CA . GLY A 1 286 ? -13.330 4.279 16.861 1.00 90.94 286 GLY A CA 1
ATOM 2261 C C . GLY A 1 286 ? -12.940 5.415 15.911 1.00 90.94 286 GLY A C 1
ATOM 2262 O O . GLY A 1 286 ? -11.857 5.990 16.042 1.00 90.94 286 GLY A O 1
ATOM 2263 N N . VAL A 1 287 ? -13.834 5.725 14.974 1.00 93.88 287 VAL A N 1
ATOM 2264 C CA . VAL A 1 287 ? -13.764 6.892 14.079 1.00 93.88 287 VAL A CA 1
ATOM 2265 C C . VAL A 1 287 ? -14.340 8.123 14.792 1.00 93.88 287 VAL A C 1
ATOM 2267 O O . VAL A 1 287 ? -15.328 8.006 15.519 1.00 93.88 287 VAL A O 1
ATOM 2270 N N . PHE A 1 288 ? -13.691 9.277 14.617 1.00 94.44 288 PHE A N 1
ATOM 2271 C CA . PHE A 1 288 ? -14.018 10.576 15.231 1.00 94.44 288 PHE A CA 1
ATOM 2272 C C . PHE A 1 288 ? -13.331 11.719 14.447 1.00 94.44 288 PHE A C 1
ATOM 2274 O O . PHE A 1 288 ? -12.458 11.421 13.627 1.00 94.44 288 PHE A O 1
ATOM 2281 N N . ASP A 1 289 ? -13.666 12.990 14.711 1.00 93.81 289 ASP A N 1
ATOM 2282 C CA . ASP A 1 289 ? -13.235 14.189 13.951 1.00 93.81 289 ASP A CA 1
ATOM 2283 C C . ASP A 1 289 ? -11.746 14.191 13.544 1.00 93.81 289 ASP A C 1
ATOM 2285 O O . ASP A 1 289 ? -11.385 14.269 12.365 1.00 93.81 289 ASP A O 1
ATOM 2289 N N . GLY A 1 290 ? -10.860 14.008 14.524 1.00 94.62 290 GLY A N 1
ATOM 2290 C CA . GLY A 1 290 ? -9.412 13.992 14.338 1.00 94.62 290 GLY A CA 1
ATOM 2291 C C . GLY A 1 290 ? -8.881 12.786 13.553 1.00 94.62 290 GLY A C 1
ATOM 2292 O O . GLY A 1 290 ? -7.712 12.782 13.173 1.00 94.62 290 GLY A O 1
ATOM 2293 N N . THR A 1 291 ? -9.691 11.757 13.289 1.00 95.25 291 THR A N 1
ATOM 2294 C CA . THR A 1 291 ? -9.290 10.620 12.437 1.00 95.25 291 THR A CA 1
ATOM 2295 C C . THR A 1 291 ? -9.241 11.045 10.972 1.00 95.25 291 THR A C 1
ATOM 2297 O O . THR A 1 291 ? -8.245 10.784 10.296 1.00 95.25 291 THR A O 1
ATOM 2300 N N . VAL A 1 292 ? -10.269 11.761 10.511 1.00 95.12 292 VAL A N 1
ATOM 2301 C CA . VAL A 1 292 ? -10.365 12.280 9.138 1.00 95.12 292 VAL A CA 1
ATOM 2302 C C . VAL A 1 292 ? -9.342 13.397 8.903 1.00 95.12 292 VAL A C 1
ATOM 2304 O O . VAL A 1 292 ? -8.631 13.377 7.899 1.00 95.12 292 VAL A O 1
ATOM 2307 N N . GLU A 1 293 ? -9.121 14.276 9.886 1.00 94.81 293 GLU A N 1
ATOM 2308 C CA . GLU A 1 293 ? -8.008 15.242 9.854 1.00 94.81 293 GLU A CA 1
ATOM 2309 C C . GLU A 1 293 ? -6.657 14.546 9.618 1.00 94.81 293 GLU A C 1
ATOM 2311 O O . GLU A 1 293 ? -5.875 14.948 8.752 1.00 94.81 293 GLU A O 1
ATOM 2316 N N . ASN A 1 294 ? -6.394 13.454 10.343 1.00 95.31 294 ASN A N 1
ATOM 2317 C CA . ASN A 1 294 ? -5.173 12.668 10.186 1.00 95.31 294 ASN A CA 1
ATOM 2318 C C . ASN A 1 294 ? -5.067 11.975 8.812 1.00 95.31 294 ASN A C 1
ATOM 2320 O O . ASN A 1 294 ? -3.945 11.792 8.324 1.00 95.31 294 ASN A O 1
ATOM 2324 N N . MET A 1 295 ? -6.188 11.637 8.162 1.00 95.62 295 MET A N 1
ATOM 2325 C CA . MET A 1 295 ? -6.210 11.156 6.773 1.00 95.62 295 MET A CA 1
ATOM 2326 C C . MET A 1 295 ? -5.811 12.270 5.800 1.00 95.62 295 MET A C 1
ATOM 2328 O O . MET A 1 295 ? -4.848 12.097 5.051 1.00 95.62 295 MET A O 1
ATOM 2332 N N . HIS A 1 296 ? -6.447 13.445 5.869 1.00 94.75 296 HIS A N 1
ATOM 2333 C CA . HIS A 1 296 ? -6.100 14.590 5.016 1.00 94.75 296 HIS A CA 1
ATOM 2334 C C . HIS A 1 296 ? -4.644 15.059 5.206 1.00 94.75 296 HIS A C 1
ATOM 2336 O O . HIS A 1 296 ? -3.993 15.475 4.242 1.00 94.75 296 HIS A O 1
ATOM 2342 N N . LEU A 1 297 ? -4.100 14.961 6.426 1.00 93.75 297 LEU A N 1
ATOM 2343 C CA . LEU A 1 297 ? -2.687 15.237 6.716 1.00 93.75 297 LEU A CA 1
ATOM 2344 C C . LEU A 1 297 ? -1.735 14.210 6.083 1.00 93.75 297 LEU A C 1
ATOM 2346 O O . LEU A 1 297 ? -0.673 14.595 5.591 1.00 93.75 297 LEU A O 1
ATOM 2350 N N . HIS A 1 298 ? -2.106 12.928 6.028 1.00 93.31 298 HIS A N 1
ATOM 2351 C CA . HIS A 1 298 ? -1.342 11.922 5.283 1.00 93.31 298 HIS A CA 1
ATOM 2352 C C . HIS A 1 298 ? -1.443 12.137 3.766 1.00 93.31 298 HIS A C 1
ATOM 2354 O O . HIS A 1 298 ? -0.426 12.061 3.068 1.00 93.31 298 HIS A O 1
ATOM 2360 N N . TRP A 1 299 ? -2.637 12.461 3.261 1.00 94.50 299 TRP A N 1
ATOM 2361 C CA . TRP A 1 299 ? -2.882 12.704 1.838 1.00 94.50 299 TRP A CA 1
ATOM 2362 C C . TRP A 1 299 ? -2.168 13.940 1.275 1.00 94.50 299 TRP A C 1
ATOM 2364 O O . TRP A 1 299 ? -1.940 14.009 0.067 1.00 94.50 299 TRP A O 1
ATOM 2374 N N . LYS A 1 300 ? -1.708 14.863 2.137 1.00 90.12 300 LYS A N 1
ATOM 2375 C CA . LYS A 1 300 ? -0.805 15.970 1.767 1.00 90.12 300 LYS A CA 1
ATOM 2376 C C . LYS A 1 300 ? 0.475 15.492 1.060 1.00 90.12 300 LYS A C 1
ATOM 2378 O O . LYS A 1 300 ? 1.014 16.219 0.234 1.00 90.12 300 LYS A O 1
ATOM 2383 N N . TYR A 1 301 ? 0.961 14.288 1.375 1.00 86.81 301 TYR A N 1
ATOM 2384 C CA . TYR A 1 301 ? 2.230 13.752 0.858 1.00 86.81 301 TYR A CA 1
ATOM 2385 C C . TYR A 1 301 ? 2.105 12.359 0.212 1.00 86.81 301 TYR A C 1
ATOM 2387 O O . TYR A 1 301 ? 3.119 11.748 -0.128 1.00 86.81 301 TYR A O 1
ATOM 2395 N N . ARG A 1 302 ? 0.888 11.806 0.108 1.00 90.56 302 ARG A N 1
ATOM 2396 C CA . ARG A 1 302 ? 0.624 10.412 -0.298 1.00 90.56 302 ARG A CA 1
ATOM 2397 C C . ARG A 1 302 ? -0.720 10.306 -1.014 1.00 90.56 302 ARG A C 1
ATOM 2399 O O . ARG A 1 302 ? -1.645 11.039 -0.690 1.00 90.56 302 ARG A O 1
ATOM 2406 N N . GLU A 1 303 ? -0.866 9.341 -1.915 1.00 91.62 303 GLU A N 1
ATOM 2407 C CA . GLU A 1 303 ? -2.176 8.989 -2.485 1.00 91.62 303 GLU A CA 1
ATOM 2408 C C . GLU A 1 303 ? -3.047 8.140 -1.535 1.00 91.62 303 GLU A C 1
ATOM 2410 O O . GLU A 1 303 ? -4.273 8.204 -1.588 1.00 91.62 303 GLU A O 1
ATOM 2415 N N . LEU A 1 304 ? -2.415 7.341 -0.668 1.00 94.88 304 LEU A N 1
ATOM 2416 C CA . LEU A 1 304 ? -3.060 6.303 0.142 1.00 94.88 304 LEU A CA 1
ATOM 2417 C C . LEU A 1 304 ? -2.885 6.536 1.644 1.00 94.88 304 LEU A C 1
ATOM 2419 O O . LEU A 1 304 ? -1.828 6.985 2.101 1.00 94.88 304 LEU A O 1
ATOM 2423 N N . VAL A 1 305 ? -3.896 6.123 2.408 1.00 96.62 305 VAL A N 1
ATOM 2424 C CA . VAL A 1 305 ? -3.843 5.961 3.864 1.00 96.62 305 VAL A CA 1
ATOM 2425 C C . VAL A 1 305 ? -4.143 4.510 4.227 1.00 96.62 305 VAL A C 1
ATOM 2427 O O . VAL A 1 305 ? -5.038 3.880 3.670 1.00 96.62 305 VAL A O 1
ATOM 2430 N N . LYS A 1 306 ? -3.377 3.993 5.189 1.00 96.69 306 LYS A N 1
ATOM 2431 C CA . LYS A 1 306 ? -3.557 2.686 5.825 1.00 96.69 306 LYS A CA 1
ATOM 2432 C C . LYS A 1 306 ? -3.966 2.923 7.273 1.00 96.69 306 LYS A C 1
ATOM 2434 O O . LYS A 1 306 ? -3.243 3.613 7.992 1.00 96.69 306 LYS A O 1
ATOM 2439 N N . ILE A 1 307 ? -5.085 2.358 7.704 1.00 96.19 307 ILE A N 1
ATOM 2440 C CA . ILE A 1 307 ? -5.623 2.504 9.061 1.00 96.19 307 ILE A CA 1
ATOM 2441 C C . ILE A 1 307 ? -5.717 1.107 9.666 1.00 96.19 307 ILE A C 1
ATOM 2443 O O . ILE A 1 307 ? -6.407 0.251 9.123 1.00 96.19 307 ILE A O 1
ATOM 2447 N N . ILE A 1 308 ? -5.004 0.854 10.762 1.00 94.88 308 ILE A N 1
ATOM 2448 C CA . ILE A 1 308 ? -5.043 -0.434 11.459 1.00 94.88 308 ILE A CA 1
ATOM 2449 C C . ILE A 1 308 ? -6.022 -0.336 12.626 1.00 94.88 308 ILE A C 1
ATOM 2451 O O . ILE A 1 308 ? -5.816 0.460 13.543 1.00 94.88 308 ILE A O 1
ATOM 2455 N N . SER A 1 309 ? -7.052 -1.176 12.607 1.00 92.19 309 SER A N 1
ATOM 2456 C CA . SER A 1 309 ? -7.890 -1.483 13.764 1.00 92.19 309 SER A CA 1
ATOM 2457 C C . SER A 1 309 ? -7.384 -2.752 14.450 1.00 92.19 309 SER A C 1
ATOM 2459 O O . SER A 1 309 ? -6.953 -3.693 13.782 1.00 92.19 309 SER A O 1
ATOM 2461 N N . LYS A 1 310 ? -7.396 -2.777 15.787 1.00 86.75 310 LYS A N 1
ATOM 2462 C CA . LYS A 1 310 ? -6.913 -3.925 16.576 1.00 86.75 310 LYS A CA 1
ATOM 2463 C C . LYS A 1 310 ? -7.926 -5.076 16.566 1.00 86.75 310 LYS A C 1
ATOM 2465 O O . LYS A 1 310 ? -9.121 -4.858 16.424 1.00 86.75 310 LYS A O 1
ATOM 2470 N N . GLU A 1 311 ? -7.454 -6.288 16.847 1.00 69.69 311 GLU A N 1
ATOM 2471 C CA . GLU A 1 311 ? -8.210 -7.563 16.854 1.00 69.69 311 GLU A CA 1
ATOM 2472 C C . GLU A 1 311 ? -9.446 -7.629 17.776 1.00 69.69 311 GLU A C 1
ATOM 2474 O O . GLU A 1 311 ? -10.155 -8.628 17.774 1.00 69.69 311 GLU A O 1
ATOM 2479 N N . LYS A 1 312 ? -9.726 -6.587 18.569 1.00 76.06 312 LYS A N 1
ATOM 2480 C CA . LYS A 1 312 ? -10.907 -6.521 19.448 1.00 76.06 312 LYS A CA 1
ATOM 2481 C C . LYS A 1 312 ? -12.204 -6.129 18.729 1.00 76.06 312 LYS A C 1
ATOM 2483 O O . LYS A 1 312 ? -13.243 -6.154 19.381 1.00 76.06 312 LYS A O 1
ATOM 2488 N N . TYR A 1 313 ? -12.123 -5.746 17.454 1.00 79.50 313 TYR A N 1
ATOM 2489 C CA . TYR A 1 313 ? -13.266 -5.369 16.623 1.00 79.50 313 TYR A CA 1
ATOM 2490 C C . TYR A 1 313 ? -13.653 -6.502 15.668 1.00 79.50 313 TYR A C 1
ATOM 2492 O O . TYR A 1 313 ? -12.777 -7.083 15.017 1.00 79.50 313 TYR A O 1
ATOM 2500 N N . ASP A 1 314 ? -14.952 -6.780 15.562 1.00 85.25 314 ASP A N 1
ATOM 2501 C CA . ASP A 1 314 ? -15.496 -7.703 14.562 1.00 85.25 314 ASP A CA 1
ATOM 2502 C C . ASP A 1 314 ? -15.348 -7.126 13.143 1.00 85.25 314 ASP A C 1
ATOM 2504 O O . ASP A 1 314 ? -15.275 -5.909 12.951 1.00 85.25 314 ASP A O 1
ATOM 2508 N N . ILE A 1 315 ? -15.326 -7.990 12.127 1.00 88.25 315 ILE A N 1
ATOM 2509 C CA . ILE A 1 315 ? -15.166 -7.566 10.731 1.00 88.25 315 ILE A CA 1
ATOM 2510 C C . ILE A 1 315 ? -16.272 -6.587 10.308 1.00 88.25 315 ILE A C 1
ATOM 2512 O O . ILE A 1 315 ? -15.970 -5.575 9.682 1.00 88.25 315 ILE A O 1
ATOM 2516 N N . LYS A 1 316 ? -17.513 -6.791 10.776 1.00 90.25 316 LYS A N 1
ATOM 2517 C CA . LYS A 1 316 ? -18.645 -5.879 10.538 1.00 90.25 316 LYS A CA 1
ATOM 2518 C C . LYS A 1 316 ? -18.441 -4.496 11.163 1.00 90.25 316 LYS A C 1
ATOM 2520 O O . LYS A 1 316 ? -18.812 -3.490 10.567 1.00 90.25 316 LYS A O 1
ATOM 2525 N N . GLU A 1 317 ? -17.833 -4.423 12.348 1.00 89.25 317 GLU A N 1
ATOM 2526 C CA . GLU A 1 317 ? -17.512 -3.145 13.001 1.00 89.25 317 GLU A CA 1
ATOM 2527 C C . GLU A 1 317 ? -16.427 -2.389 12.218 1.00 89.25 317 GLU A C 1
ATOM 2529 O O . GLU A 1 317 ? -16.503 -1.169 12.074 1.00 89.25 317 GLU A O 1
ATOM 2534 N N . VAL A 1 318 ? -15.444 -3.110 11.664 1.00 92.88 318 VAL A N 1
ATOM 2535 C CA . VAL A 1 318 ? -14.388 -2.528 10.821 1.00 92.88 318 VAL A CA 1
ATOM 2536 C C . VAL A 1 318 ? -14.923 -2.103 9.449 1.00 92.88 318 VAL A C 1
ATOM 2538 O O . VAL A 1 318 ? -14.534 -1.045 8.965 1.00 92.88 318 VAL A O 1
ATOM 2541 N N . GLU A 1 319 ? -15.834 -2.863 8.840 1.00 93.06 319 GLU A N 1
ATOM 2542 C CA . GLU A 1 319 ? -16.525 -2.490 7.596 1.00 93.06 319 GLU A CA 1
ATOM 2543 C C . GLU A 1 319 ? -17.417 -1.256 7.782 1.00 93.06 319 GLU A C 1
ATOM 2545 O O . GLU A 1 319 ? -17.361 -0.330 6.974 1.00 93.06 319 GLU A O 1
ATOM 2550 N N . ASN A 1 320 ? -18.190 -1.192 8.871 1.00 92.06 320 ASN A N 1
ATOM 2551 C CA . ASN A 1 320 ? -18.983 -0.009 9.211 1.00 92.06 320 ASN A CA 1
ATOM 2552 C C . ASN A 1 320 ? -18.076 1.214 9.427 1.00 92.06 320 ASN A C 1
ATOM 2554 O O . ASN A 1 320 ? -18.330 2.278 8.866 1.00 92.06 320 ASN A O 1
ATOM 2558 N N . ALA A 1 321 ? -16.973 1.055 10.167 1.00 93.38 321 ALA A N 1
ATOM 2559 C CA . ALA A 1 321 ? -15.974 2.109 10.326 1.00 93.38 321 ALA A CA 1
ATOM 2560 C C . ALA A 1 321 ? -15.331 2.515 8.987 1.00 93.38 321 ALA A C 1
ATOM 2562 O O . ALA A 1 321 ? -15.060 3.695 8.784 1.00 93.38 321 ALA A O 1
ATOM 2563 N N . ALA A 1 322 ? -15.113 1.573 8.066 1.00 95.19 322 ALA A N 1
ATOM 2564 C CA . ALA A 1 322 ? -14.577 1.848 6.738 1.00 95.19 322 ALA A CA 1
ATOM 2565 C C . ALA A 1 322 ? -15.545 2.673 5.876 1.00 95.19 322 ALA A C 1
ATOM 2567 O O . ALA A 1 322 ? -15.090 3.630 5.257 1.00 95.19 322 ALA A O 1
ATOM 2568 N N . ARG A 1 323 ? -16.856 2.375 5.892 1.00 93.31 323 ARG A N 1
ATOM 2569 C CA . ARG A 1 323 ? -17.876 3.189 5.197 1.00 93.31 323 ARG A CA 1
ATOM 2570 C C . ARG A 1 323 ? -17.962 4.608 5.763 1.00 93.31 323 ARG A C 1
ATOM 2572 O O . ARG A 1 323 ? -17.949 5.556 4.989 1.00 93.31 323 ARG A O 1
ATOM 2579 N N . ILE A 1 324 ? -17.948 4.765 7.092 1.00 92.81 324 ILE A N 1
ATOM 2580 C CA . ILE A 1 324 ? -17.923 6.091 7.744 1.00 92.81 324 ILE A CA 1
ATOM 2581 C C . ILE A 1 324 ? -16.660 6.870 7.347 1.00 92.81 324 ILE A C 1
ATOM 2583 O O . ILE A 1 324 ? -16.725 8.050 7.031 1.00 92.81 324 ILE A O 1
A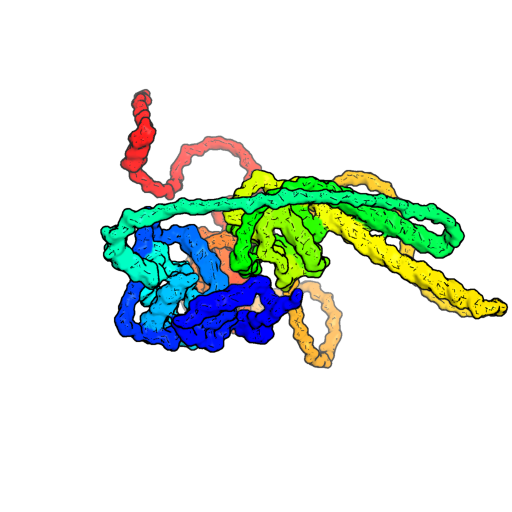TOM 2587 N N . LEU A 1 325 ? -15.488 6.227 7.333 1.00 94.50 325 LEU A N 1
ATOM 2588 C CA . LEU A 1 325 ? -14.254 6.885 6.890 1.00 94.50 325 LEU A CA 1
ATOM 2589 C C . LEU A 1 325 ? -14.288 7.249 5.402 1.00 94.50 325 LEU A C 1
ATOM 2591 O O . LEU A 1 325 ? -13.630 8.207 5.008 1.00 94.50 325 LEU A O 1
ATOM 2595 N N . GLU A 1 326 ? -15.015 6.496 4.579 1.00 92.69 326 GLU A N 1
ATOM 2596 C CA . GLU A 1 326 ? -15.185 6.771 3.156 1.00 92.69 326 GLU A CA 1
ATOM 2597 C C . GLU A 1 326 ? -16.063 8.012 2.926 1.00 92.69 326 GLU A C 1
ATOM 2599 O O . GLU A 1 326 ? -15.605 8.952 2.276 1.00 92.69 326 GLU A O 1
ATOM 2604 N N . SER A 1 327 ? -17.263 8.062 3.520 1.00 89.12 327 SER A N 1
ATOM 2605 C CA . SER A 1 327 ? -18.182 9.203 3.390 1.00 89.12 327 SER A CA 1
ATOM 2606 C C . SER A 1 327 ? -17.614 10.487 4.002 1.00 89.12 327 SER A C 1
ATOM 2608 O O . SER A 1 327 ? -17.547 11.515 3.334 1.00 89.12 327 SER A O 1
ATOM 2610 N N . GLU A 1 328 ? -17.121 10.431 5.241 1.00 90.19 328 GLU A N 1
ATOM 2611 C CA . GLU A 1 328 ? -16.705 11.619 6.004 1.00 90.19 328 GLU A CA 1
ATOM 2612 C C . GLU A 1 328 ? -15.398 12.262 5.504 1.00 90.19 328 GLU A C 1
ATOM 2614 O O . GLU A 1 328 ? -15.067 13.375 5.910 1.00 90.19 328 GLU A O 1
ATOM 2619 N N . SER A 1 329 ? -14.627 11.577 4.648 1.00 91.50 329 SER A N 1
ATOM 2620 C CA . SER A 1 329 ? -13.360 12.089 4.097 1.00 91.50 329 SER A CA 1
ATOM 2621 C C . SER A 1 329 ? -13.384 12.379 2.592 1.00 91.50 329 SER A C 1
ATOM 2623 O O . SER A 1 329 ? -12.392 12.892 2.065 1.00 91.50 329 SER A O 1
ATOM 2625 N N . GLY A 1 330 ? -14.467 12.014 1.893 1.00 88.50 330 GLY A N 1
ATOM 2626 C CA . GLY A 1 330 ? -14.530 12.008 0.425 1.00 88.50 330 GLY A CA 1
ATOM 2627 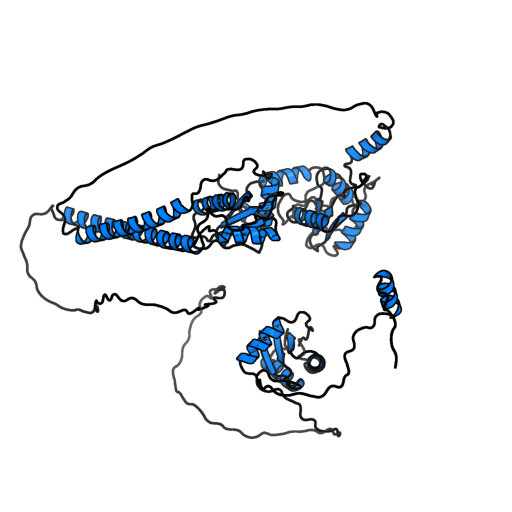C C . GLY A 1 330 ? -13.552 11.025 -0.236 1.00 88.50 330 GLY A C 1
ATOM 2628 O O . GLY A 1 330 ? -13.254 11.147 -1.423 1.00 88.50 330 GLY A O 1
ATOM 2629 N N . GLY A 1 331 ? -12.994 10.086 0.533 1.00 91.00 331 GLY A N 1
ATOM 2630 C CA . GLY A 1 331 ? -12.074 9.071 0.036 1.00 91.00 331 GLY A CA 1
ATOM 2631 C C . GLY A 1 331 ? -12.786 7.927 -0.686 1.00 91.00 331 GLY A C 1
ATOM 2632 O O . GLY A 1 331 ? -14.000 7.769 -0.622 1.00 91.00 331 GLY A O 1
ATOM 2633 N N . ILE A 1 332 ? -11.996 7.080 -1.338 1.00 93.31 332 ILE A N 1
ATOM 2634 C CA . ILE A 1 332 ? -12.445 5.850 -1.994 1.00 93.31 332 ILE A CA 1
ATOM 2635 C C . ILE A 1 332 ? -11.912 4.669 -1.183 1.00 93.31 332 ILE A C 1
ATOM 2637 O O . ILE A 1 332 ? -10.693 4.507 -1.026 1.00 93.31 332 ILE A O 1
ATOM 2641 N N . LEU A 1 333 ? -12.806 3.831 -0.658 1.00 94.81 333 LEU A N 1
ATOM 2642 C CA . LEU A 1 333 ? -12.430 2.640 0.099 1.00 94.81 333 LEU A CA 1
ATOM 2643 C C . LEU A 1 333 ? -11.855 1.600 -0.861 1.00 94.81 333 LEU A C 1
ATOM 2645 O O . LEU A 1 333 ? -12.574 1.029 -1.675 1.00 94.81 333 LEU A O 1
ATOM 2649 N N . VAL A 1 334 ? -10.557 1.317 -0.754 1.00 94.75 334 VAL A N 1
ATOM 2650 C CA . VAL A 1 334 ? -9.855 0.346 -1.611 1.00 94.75 334 VAL A CA 1
ATOM 2651 C C . VAL A 1 334 ? -10.099 -1.087 -1.120 1.00 94.75 334 VAL A C 1
ATOM 2653 O O . VAL A 1 334 ? -10.288 -2.009 -1.921 1.00 94.75 334 VAL A O 1
ATOM 2656 N N . GLY A 1 335 ? -10.132 -1.284 0.200 1.00 92.81 335 GLY A N 1
ATOM 2657 C CA . GLY A 1 335 ? -10.495 -2.552 0.832 1.00 92.81 335 GLY A CA 1
ATOM 2658 C C . GLY A 1 335 ? -10.226 -2.594 2.337 1.00 92.81 335 GLY A C 1
ATOM 2659 O O . GLY A 1 335 ? -9.532 -1.733 2.886 1.00 92.81 335 GLY A O 1
ATOM 2660 N N . VAL A 1 336 ? -10.766 -3.630 2.982 1.00 94.50 336 VAL A N 1
ATOM 2661 C CA . VAL A 1 336 ? -10.538 -3.986 4.388 1.00 94.50 336 VAL A CA 1
ATOM 2662 C C . VAL A 1 336 ? -9.878 -5.363 4.413 1.00 94.50 336 VAL A C 1
ATOM 2664 O O . VAL A 1 336 ? -10.460 -6.334 3.947 1.00 94.50 336 VAL A O 1
ATOM 2667 N N . GLU A 1 337 ? -8.653 -5.445 4.927 1.00 91.88 337 GLU A N 1
ATOM 2668 C CA . GLU A 1 337 ? -7.804 -6.639 4.816 1.00 91.88 337 GLU A CA 1
ATOM 2669 C C . GLU A 1 337 ? -7.338 -7.138 6.187 1.00 91.88 337 GLU A C 1
ATOM 2671 O O . GLU A 1 337 ? -6.943 -6.346 7.046 1.00 91.88 337 GLU A O 1
ATOM 2676 N N . LYS A 1 338 ? -7.326 -8.457 6.410 1.00 89.88 338 LYS A N 1
ATOM 2677 C CA . LYS A 1 338 ? -6.834 -9.033 7.673 1.00 89.88 338 LYS A CA 1
ATOM 2678 C C . LYS A 1 338 ? -5.302 -9.054 7.705 1.00 89.88 338 LYS A C 1
ATOM 2680 O O . LYS A 1 338 ? -4.650 -9.477 6.755 1.00 89.88 338 LYS A O 1
ATOM 2685 N N . VAL A 1 339 ? -4.718 -8.601 8.814 1.00 89.44 339 VAL A N 1
ATOM 2686 C CA . VAL A 1 339 ? -3.265 -8.463 9.015 1.00 89.44 339 VAL A CA 1
ATOM 2687 C C . VAL A 1 339 ? -2.854 -8.963 10.403 1.00 89.44 339 VAL A C 1
ATOM 2689 O O . VAL A 1 339 ? -3.677 -9.054 11.306 1.00 89.44 339 VAL A O 1
ATOM 2692 N N . SER A 1 340 ? -1.561 -9.208 10.630 1.00 86.12 340 SER A N 1
ATOM 2693 C CA . SER A 1 340 ? -0.997 -9.679 11.916 1.00 86.12 340 SER A CA 1
ATOM 2694 C C . SER A 1 340 ? -1.056 -8.672 13.086 1.00 86.12 340 SER A C 1
ATOM 2696 O O . SER A 1 340 ? -0.272 -8.754 14.029 1.00 86.12 340 SER A O 1
ATOM 2698 N N . LYS A 1 341 ? -1.937 -7.668 12.997 1.00 86.50 341 LYS A N 1
ATOM 2699 C CA . LYS A 1 341 ? -2.223 -6.656 14.029 1.00 86.50 341 LYS A CA 1
ATOM 2700 C C . LYS A 1 341 ? -3.728 -6.341 14.137 1.00 86.50 341 LYS A C 1
ATOM 2702 O O . LYS A 1 341 ? -4.085 -5.323 14.730 1.00 86.50 341 LYS A O 1
ATOM 2707 N N . GLY A 1 342 ? -4.588 -7.167 13.530 1.00 90.00 342 GLY A N 1
ATOM 2708 C CA . GLY A 1 342 ? -6.028 -6.940 13.375 1.00 90.00 342 GLY A CA 1
ATOM 2709 C C . GLY A 1 342 ? -6.442 -6.747 11.919 1.00 90.00 342 GLY A C 1
ATOM 2710 O O . GLY A 1 342 ? -6.190 -7.603 11.073 1.00 90.00 342 GLY A O 1
ATOM 2711 N N . HIS A 1 343 ? -7.083 -5.624 11.616 1.00 93.50 343 HIS A N 1
ATOM 2712 C CA . HIS A 1 343 ? -7.627 -5.330 10.290 1.00 93.50 343 HIS A CA 1
ATOM 2713 C C . HIS A 1 343 ? -7.050 -4.017 9.751 1.00 93.50 343 HIS A C 1
ATOM 2715 O O . HIS A 1 343 ? -6.919 -3.042 10.488 1.00 93.50 343 HIS A O 1
ATOM 2721 N N . ALA A 1 344 ? -6.689 -3.989 8.471 1.00 95.06 344 ALA A N 1
ATOM 2722 C CA . ALA A 1 344 ? -6.151 -2.833 7.770 1.00 95.06 344 ALA A CA 1
ATOM 2723 C C . ALA A 1 344 ? -7.177 -2.306 6.758 1.00 95.06 344 ALA A C 1
ATOM 2725 O O . ALA A 1 344 ? -7.418 -2.933 5.729 1.00 95.06 344 ALA A O 1
ATOM 2726 N N . ILE A 1 345 ? -7.744 -1.135 7.039 1.00 96.56 345 ILE A N 1
ATOM 2727 C CA . ILE A 1 345 ? -8.554 -0.364 6.093 1.00 96.56 345 ILE A CA 1
ATOM 2728 C C . ILE A 1 345 ? -7.587 0.431 5.204 1.00 96.56 345 ILE A C 1
ATOM 2730 O O . ILE A 1 345 ? -6.663 1.074 5.714 1.00 96.56 345 ILE A O 1
ATOM 2734 N N . ILE A 1 346 ? -7.775 0.386 3.886 1.00 96.81 346 ILE A N 1
ATOM 2735 C CA . ILE A 1 346 ? -6.974 1.140 2.912 1.00 96.81 346 ILE A CA 1
ATOM 2736 C C . ILE A 1 346 ? -7.897 2.092 2.155 1.00 96.81 346 ILE A C 1
ATOM 2738 O O . ILE A 1 346 ? -8.856 1.646 1.527 1.00 96.81 346 ILE A O 1
ATOM 2742 N N . ILE A 1 347 ? -7.595 3.391 2.202 1.00 96.19 347 ILE A N 1
ATOM 2743 C CA . ILE A 1 347 ? -8.415 4.447 1.589 1.00 96.19 347 ILE A CA 1
ATOM 2744 C C . ILE A 1 347 ? -7.536 5.305 0.672 1.00 96.19 347 ILE A C 1
ATOM 2746 O O . ILE A 1 347 ? -6.457 5.771 1.060 1.00 96.19 347 ILE A O 1
ATOM 2750 N N . TYR A 1 348 ? -7.996 5.477 -0.564 1.00 95.62 348 TYR A N 1
ATOM 2751 C CA . TYR A 1 348 ? -7.395 6.305 -1.605 1.00 95.62 348 TYR A CA 1
ATOM 2752 C C . TYR A 1 348 ? -8.076 7.675 -1.632 1.00 95.62 348 TYR A C 1
ATOM 2754 O O . TYR A 1 348 ? -9.264 7.777 -1.349 1.00 95.62 348 TYR A O 1
ATOM 2762 N N . ARG A 1 349 ? -7.331 8.735 -1.954 1.00 92.81 349 ARG A N 1
ATOM 2763 C CA . ARG A 1 349 ? -7.861 10.110 -1.939 1.00 92.81 349 ARG A CA 1
ATOM 2764 C C . ARG A 1 349 ? -8.635 10.529 -3.201 1.00 92.81 349 ARG A C 1
ATOM 2766 O O . ARG A 1 349 ? -9.219 11.604 -3.193 1.00 92.81 349 ARG A O 1
ATOM 2773 N N . GLY A 1 350 ? -8.570 9.742 -4.278 1.00 90.31 350 GLY A N 1
ATOM 2774 C CA . GLY A 1 350 ? -8.986 10.146 -5.630 1.00 90.31 350 GLY A CA 1
ATOM 2775 C C . GLY A 1 350 ? -7.869 10.825 -6.440 1.00 90.31 350 GLY A C 1
ATOM 2776 O O . GLY A 1 350 ? -6.913 11.386 -5.889 1.00 90.31 350 GLY A O 1
ATOM 2777 N N . LYS A 1 351 ? -7.982 10.784 -7.767 1.00 85.75 351 LYS A N 1
ATOM 2778 C CA . LYS A 1 351 ? -7.175 11.562 -8.721 1.00 85.75 351 LYS A CA 1
ATOM 2779 C C . LYS A 1 351 ? -7.508 13.049 -8.574 1.00 85.75 351 LYS A C 1
ATOM 2781 O O . LYS A 1 351 ? -6.598 13.874 -8.518 1.00 85.75 351 LYS A O 1
ATOM 2786 N N . ASN A 1 352 ? -8.789 13.370 -8.381 1.00 84.25 352 ASN A N 1
ATOM 2787 C CA . ASN A 1 352 ? -9.316 14.737 -8.289 1.00 84.25 352 ASN A CA 1
ATOM 2788 C C . ASN A 1 352 ? -9.238 15.384 -6.886 1.00 84.25 352 ASN A C 1
ATOM 2790 O O . ASN A 1 352 ? -9.851 16.426 -6.649 1.00 84.25 352 ASN A O 1
ATOM 2794 N N . TYR A 1 353 ? -8.478 14.803 -5.948 1.00 87.75 353 TYR A N 1
ATOM 2795 C CA . TYR A 1 353 ? -8.406 15.263 -4.555 1.00 87.75 353 TYR A CA 1
ATOM 2796 C C . TYR A 1 353 ? -8.007 16.739 -4.400 1.00 87.75 353 TYR A C 1
ATOM 2798 O O . TYR A 1 353 ? -6.845 17.119 -4.585 1.00 87.75 353 TYR A O 1
ATOM 2806 N N . ARG A 1 354 ? -8.952 17.556 -3.928 1.00 85.38 354 ARG A N 1
ATOM 2807 C CA . ARG A 1 354 ? -8.706 18.913 -3.425 1.00 85.38 354 ARG A CA 1
ATOM 2808 C C . ARG A 1 354 ? -8.745 18.878 -1.900 1.00 85.38 354 ARG A C 1
ATOM 2810 O O . ARG A 1 354 ? -9.697 18.376 -1.312 1.00 85.38 354 ARG A O 1
ATOM 2817 N N . ARG A 1 355 ? -7.711 19.406 -1.237 1.00 89.19 355 ARG A N 1
ATOM 2818 C CA . ARG A 1 355 ? -7.663 19.442 0.234 1.00 89.19 355 ARG A CA 1
ATOM 2819 C C . ARG A 1 355 ? -8.755 20.395 0.757 1.00 89.19 355 ARG A C 1
ATOM 2821 O O . ARG A 1 355 ? -8.699 21.573 0.400 1.00 89.19 355 ARG A O 1
ATOM 2828 N N . PRO A 1 356 ? -9.698 19.944 1.604 1.00 88.81 356 PRO A N 1
ATOM 2829 C CA . PRO A 1 356 ? -10.745 20.817 2.125 1.00 88.81 356 PRO A CA 1
ATOM 2830 C C . PRO A 1 356 ? -10.157 21.897 3.044 1.00 88.81 356 PRO A C 1
ATOM 2832 O O . PRO A 1 356 ? -9.133 21.681 3.701 1.00 88.81 356 PRO A O 1
ATOM 2835 N N . LYS A 1 357 ? -10.811 23.068 3.096 1.00 87.81 357 LYS A N 1
ATOM 2836 C CA . LYS A 1 357 ? -10.417 24.185 3.980 1.00 87.81 357 LYS A CA 1
ATOM 2837 C C . LYS A 1 357 ? -10.513 23.774 5.455 1.00 87.81 357 LYS A C 1
ATOM 2839 O O . LYS A 1 357 ? -9.589 24.018 6.227 1.00 87.81 357 LYS A O 1
ATOM 2844 N N . THR A 1 358 ? -11.599 23.093 5.814 1.00 88.75 358 THR A N 1
ATOM 2845 C CA . THR A 1 358 ? -11.824 22.501 7.137 1.00 88.75 358 THR A CA 1
ATOM 2846 C C . THR A 1 358 ? -11.434 21.026 7.089 1.00 88.75 358 THR A C 1
ATOM 2848 O O . THR A 1 358 ? -12.018 20.262 6.330 1.00 88.75 358 THR A O 1
ATOM 2851 N N . LEU A 1 359 ? -10.439 20.612 7.879 1.00 89.69 359 LEU A N 1
ATOM 2852 C CA . LEU A 1 359 ? -9.911 19.233 7.862 1.00 89.69 359 LEU A CA 1
ATOM 2853 C C . LEU A 1 359 ? -10.677 18.260 8.770 1.00 89.69 359 LEU A C 1
ATOM 2855 O O . LEU A 1 359 ? -10.374 17.070 8.779 1.00 89.69 359 LEU A O 1
ATOM 2859 N N . ARG A 1 360 ? -11.613 18.775 9.571 1.00 91.44 360 ARG A N 1
ATOM 2860 C CA . ARG A 1 360 ? -12.469 18.006 10.476 1.00 91.44 360 ARG A CA 1
ATOM 2861 C C . ARG A 1 360 ? -13.916 18.137 9.999 1.00 91.44 360 ARG A C 1
ATOM 2863 O O . ARG A 1 360 ? -14.408 19.268 9.969 1.00 91.44 360 ARG A O 1
ATOM 2870 N N . PRO A 1 361 ? -14.585 17.040 9.612 1.00 88.44 361 PRO A N 1
ATOM 2871 C CA . PRO A 1 361 ? -16.000 17.080 9.270 1.00 88.44 361 PRO A CA 1
ATOM 2872 C C . PRO A 1 361 ? -16.824 17.352 10.532 1.00 88.44 361 PRO A C 1
ATOM 2874 O O . PRO A 1 361 ? -16.477 16.886 11.617 1.00 88.44 361 PRO A O 1
ATOM 2877 N N . LYS A 1 362 ? -17.919 18.109 10.394 1.00 86.44 362 LYS A N 1
ATOM 2878 C CA . LYS A 1 362 ? -18.816 18.429 11.518 1.00 86.44 362 LYS A CA 1
ATOM 2879 C C . LYS A 1 362 ? -19.757 17.277 11.900 1.00 86.44 362 LYS A C 1
ATOM 2881 O O . LYS A 1 362 ? -20.276 17.304 13.006 1.00 86.44 362 LYS A O 1
ATOM 2886 N N . SER A 1 363 ? -19.950 16.280 11.028 1.00 87.31 363 SER A N 1
ATOM 2887 C CA . SER A 1 363 ? -20.797 15.106 11.313 1.00 87.31 363 SER A CA 1
ATOM 2888 C C . SER A 1 363 ? -20.117 14.067 12.214 1.00 87.31 363 SER A C 1
ATOM 2890 O O . SER A 1 363 ? -20.766 13.146 12.700 1.00 87.31 363 SER A O 1
ATOM 2892 N N . LEU A 1 364 ? -18.807 14.183 12.466 1.00 89.62 364 LEU A N 1
ATOM 2893 C CA . LEU A 1 364 ? -18.110 13.290 13.388 1.00 89.62 364 LEU A CA 1
ATOM 2894 C C . LEU A 1 364 ? -17.966 13.906 14.777 1.00 89.62 364 LEU A C 1
ATOM 2896 O O . LEU A 1 364 ? -17.438 15.004 14.937 1.00 89.62 364 LEU A O 1
ATOM 2900 N N . LEU A 1 365 ? -18.316 13.102 15.785 1.00 92.56 365 LEU A N 1
ATOM 2901 C CA . LEU A 1 365 ? -18.031 13.355 17.198 1.00 92.56 365 LEU A CA 1
ATOM 2902 C C . LEU A 1 365 ? -16.592 13.825 17.425 1.00 92.56 365 LEU A C 1
ATOM 2904 O O . LEU A 1 365 ? -15.644 13.272 16.851 1.00 92.56 365 LEU A O 1
ATOM 2908 N N . THR A 1 366 ? -16.409 14.771 18.347 1.00 93.69 366 THR A N 1
ATOM 2909 C CA . THR A 1 366 ? -15.075 15.219 18.738 1.00 93.69 366 THR A CA 1
ATOM 2910 C C . THR A 1 366 ? -14.314 14.122 19.482 1.00 93.69 366 THR A C 1
ATOM 2912 O O . THR A 1 366 ? -14.880 13.196 20.075 1.00 93.69 366 THR A O 1
ATOM 2915 N N . LYS A 1 367 ? -12.988 14.276 19.567 1.00 92.62 367 LYS A N 1
ATOM 2916 C CA . LYS A 1 367 ? -12.101 13.486 20.446 1.00 92.62 367 LYS A CA 1
ATOM 2917 C C . LYS A 1 367 ? -12.633 13.286 21.885 1.00 92.62 367 LYS A C 1
ATOM 2919 O O . LYS A 1 367 ? -12.277 12.276 22.501 1.00 92.62 367 LYS A O 1
ATOM 2924 N N . ARG A 1 368 ? -13.434 14.220 22.433 1.00 93.44 368 ARG A N 1
ATOM 2925 C CA . ARG A 1 368 ? -14.049 14.115 23.773 1.00 93.44 368 ARG A CA 1
ATOM 2926 C C . ARG A 1 368 ? -15.319 13.260 23.743 1.00 93.44 368 ARG A C 1
ATOM 2928 O O . ARG A 1 368 ? -15.352 12.249 24.448 1.00 93.44 368 ARG A O 1
ATOM 2935 N N . GLU A 1 369 ? -16.314 13.578 22.910 1.00 93.00 369 GLU A N 1
ATOM 2936 C CA . GLU A 1 369 ? -17.547 12.772 22.832 1.00 93.00 369 GLU A CA 1
ATOM 2937 C C . GLU A 1 369 ? -17.267 11.333 22.383 1.00 93.00 369 GLU A C 1
ATOM 2939 O O . GLU A 1 369 ? -17.797 10.392 22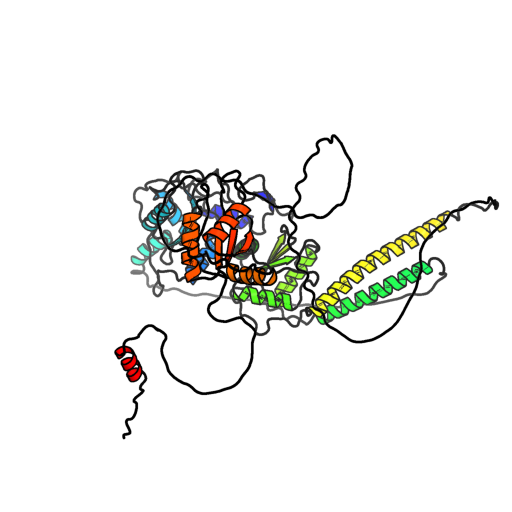.966 1.00 93.00 369 GLU A O 1
ATOM 2944 N N . ALA A 1 370 ? -16.360 11.123 21.424 1.00 93.25 370 ALA A N 1
ATOM 2945 C CA . ALA A 1 370 ? -15.963 9.784 20.994 1.00 93.25 370 ALA A CA 1
ATOM 2946 C C . ALA A 1 370 ? -15.303 8.965 22.125 1.00 93.25 370 ALA A C 1
ATOM 2948 O O . ALA A 1 370 ? -15.346 7.733 22.109 1.00 93.25 370 ALA A O 1
ATOM 2949 N N . MET A 1 371 ? -14.726 9.626 23.139 1.00 93.06 371 MET A N 1
ATOM 2950 C CA . MET A 1 371 ? -14.279 8.973 24.373 1.00 93.06 371 MET A CA 1
ATOM 2951 C C . MET A 1 371 ? -15.450 8.697 25.336 1.00 93.06 371 MET A C 1
ATOM 2953 O O . MET A 1 371 ? -15.509 7.587 25.861 1.00 93.06 371 MET A O 1
ATOM 2957 N N . LYS A 1 372 ? -16.399 9.636 25.521 1.00 93.81 372 LYS A N 1
ATOM 2958 C CA . LYS A 1 372 ? -17.648 9.427 26.301 1.00 93.81 372 LYS A CA 1
ATOM 2959 C C . LYS A 1 372 ? -18.423 8.219 25.751 1.00 93.81 372 LYS A C 1
ATOM 2961 O O . LYS A 1 372 ? -18.657 7.264 26.486 1.00 93.81 372 LYS A O 1
ATOM 2966 N N . ARG A 1 373 ? -18.684 8.187 24.437 1.00 93.69 373 ARG A N 1
ATOM 2967 C CA . ARG A 1 373 ? -19.318 7.069 23.711 1.00 93.69 373 ARG A CA 1
ATOM 2968 C C . ARG A 1 373 ? -18.574 5.747 23.925 1.00 93.69 373 ARG A C 1
ATOM 2970 O O . ARG A 1 373 ? -19.186 4.730 24.220 1.00 93.69 373 ARG A O 1
ATOM 2977 N N . SER A 1 374 ? -17.242 5.757 23.832 1.00 91.75 374 SER A N 1
ATOM 2978 C CA . SER A 1 374 ? -16.405 4.567 24.058 1.00 91.75 374 SER A CA 1
ATOM 2979 C C . SER A 1 374 ? -16.513 4.015 25.489 1.00 91.75 374 SER A C 1
ATOM 2981 O O . SER A 1 374 ? -16.537 2.797 25.689 1.00 91.75 374 SER A O 1
ATOM 2983 N N . LEU A 1 375 ? -16.601 4.898 26.489 1.00 93.56 375 LEU A N 1
ATOM 2984 C CA . LEU A 1 375 ? -16.767 4.524 27.895 1.00 93.56 375 LEU A CA 1
ATOM 2985 C C . LEU A 1 375 ? -18.180 4.008 28.184 1.00 93.56 375 LEU A C 1
ATOM 2987 O O . LEU A 1 375 ? -18.310 2.945 28.789 1.00 93.56 375 LEU A O 1
ATOM 2991 N N . GLU A 1 376 ? -19.226 4.677 27.696 1.00 93.25 376 GLU A N 1
ATOM 2992 C CA . GLU A 1 376 ? -20.610 4.224 27.889 1.00 93.25 376 GLU A CA 1
ATOM 2993 C C . GLU A 1 376 ? -20.923 2.939 27.102 1.00 93.25 376 GLU A C 1
ATOM 2995 O O . GLU A 1 376 ? -21.614 2.062 27.616 1.00 93.25 376 GLU A O 1
ATOM 3000 N N . ALA A 1 377 ? -20.307 2.709 25.936 1.00 90.44 377 ALA A N 1
ATOM 3001 C CA . ALA A 1 377 ? -20.380 1.422 25.235 1.00 90.44 377 ALA A CA 1
ATOM 3002 C C . ALA A 1 377 ? -19.727 0.285 26.047 1.00 90.44 377 ALA A C 1
ATOM 3004 O O . ALA A 1 377 ? -20.281 -0.816 26.151 1.00 90.44 377 ALA A O 1
ATOM 3005 N N . GLN A 1 378 ? -18.580 0.548 26.687 1.00 92.44 378 GLN A N 1
ATOM 3006 C CA . GLN A 1 378 ? -17.959 -0.397 27.621 1.00 92.44 378 GLN A CA 1
ATOM 3007 C C . GLN A 1 378 ? -18.846 -0.628 28.861 1.00 92.44 378 GLN A C 1
ATOM 3009 O O . GLN A 1 378 ? -18.993 -1.772 29.302 1.00 92.44 378 GLN A O 1
ATOM 3014 N N . ARG A 1 379 ? -19.475 0.427 29.395 1.00 93.56 379 ARG A N 1
ATOM 3015 C CA . ARG A 1 379 ? -20.392 0.375 30.545 1.00 93.56 379 ARG A CA 1
ATOM 3016 C C . ARG A 1 379 ? -21.638 -0.453 30.229 1.00 93.56 379 ARG A C 1
ATOM 3018 O O . ARG A 1 379 ? -21.926 -1.395 30.962 1.00 93.56 379 ARG A O 1
ATOM 3025 N N . ARG A 1 380 ? -22.298 -0.193 29.095 1.00 93.44 380 ARG A N 1
ATOM 3026 C CA . ARG A 1 380 ? -23.416 -0.974 28.536 1.00 93.44 380 ARG A CA 1
ATOM 3027 C C . ARG A 1 380 ? -23.054 -2.453 28.400 1.00 93.44 380 ARG A C 1
ATOM 3029 O O . ARG A 1 380 ? -23.828 -3.307 28.826 1.00 93.44 380 ARG A O 1
ATOM 3036 N N . LYS A 1 381 ? -21.873 -2.775 27.853 1.00 91.44 381 LYS A N 1
ATOM 3037 C CA . LYS A 1 381 ? -21.410 -4.167 27.698 1.00 91.44 381 LYS A CA 1
ATOM 3038 C C . LYS A 1 381 ? -21.184 -4.857 29.050 1.00 91.44 381 LYS A C 1
ATOM 3040 O O . LYS A 1 381 ? -21.610 -5.997 29.214 1.00 91.44 381 LYS A O 1
ATOM 3045 N N . SER A 1 382 ? -20.585 -4.162 30.019 1.00 93.50 382 SER A N 1
ATOM 3046 C CA . SER A 1 382 ? -20.408 -4.665 31.390 1.00 93.50 382 SER A CA 1
ATOM 3047 C C . SER A 1 382 ? -21.753 -4.902 32.092 1.00 93.50 382 SER A C 1
ATOM 3049 O O . SER A 1 382 ? -22.015 -5.992 32.598 1.00 93.50 382 SER A O 1
ATOM 3051 N N . LEU A 1 383 ? -22.661 -3.923 32.032 1.00 94.94 383 LEU A N 1
ATOM 3052 C CA . LEU A 1 383 ? -23.995 -4.016 32.626 1.00 94.94 383 LEU A CA 1
ATOM 3053 C C . LEU A 1 383 ? -24.849 -5.108 31.969 1.00 94.94 383 LEU A C 1
ATOM 3055 O O . LEU A 1 383 ? -25.540 -5.824 32.683 1.00 94.94 383 LEU A O 1
ATOM 3059 N N . LYS A 1 384 ? -24.751 -5.323 30.648 1.00 94.31 384 LYS A N 1
ATOM 3060 C CA . LYS A 1 384 ? -25.419 -6.448 29.967 1.00 94.31 384 LYS A CA 1
ATOM 3061 C C . LYS A 1 384 ? -24.944 -7.806 30.503 1.00 94.31 384 LYS A C 1
ATOM 3063 O O . LYS A 1 384 ? -25.773 -8.684 30.717 1.00 94.31 384 LYS A O 1
ATOM 3068 N N . LEU A 1 385 ? -23.644 -7.978 30.760 1.00 93.19 385 LEU A N 1
ATOM 3069 C CA . LEU A 1 385 ? -23.111 -9.200 31.380 1.00 93.19 385 LEU A CA 1
ATOM 3070 C C . LEU A 1 385 ? -23.555 -9.347 32.845 1.00 93.19 385 LEU A C 1
ATOM 3072 O O . LEU A 1 385 ? -23.889 -10.449 33.274 1.00 93.19 385 LEU A O 1
ATOM 3076 N N . HIS A 1 386 ? -23.611 -8.247 33.601 1.00 92.12 386 HIS A N 1
ATOM 3077 C CA . HIS A 1 386 ? -24.097 -8.257 34.982 1.00 92.12 386 HIS A CA 1
ATOM 3078 C C . HIS A 1 386 ? -25.587 -8.626 35.070 1.00 92.12 386 HIS A C 1
ATOM 3080 O O . HIS A 1 386 ? -25.939 -9.502 35.854 1.00 92.12 386 HIS A O 1
ATOM 3086 N N . VAL A 1 387 ? -26.435 -8.044 34.213 1.00 94.06 387 VAL A N 1
ATOM 3087 C CA . VAL A 1 387 ? -27.860 -8.395 34.073 1.00 94.06 387 VAL A CA 1
ATOM 3088 C C . VAL A 1 387 ? -28.020 -9.883 33.749 1.00 94.06 387 VAL A C 1
ATOM 3090 O O . VAL A 1 387 ? -28.716 -10.573 34.480 1.00 94.06 387 VAL A O 1
ATOM 3093 N N . LEU A 1 388 ? -27.307 -10.413 32.745 1.00 93.69 388 LEU A N 1
ATOM 3094 C CA . LEU A 1 388 ? -27.361 -11.844 32.395 1.00 93.69 388 LEU A CA 1
ATOM 3095 C C . LEU A 1 388 ? -26.950 -12.771 33.554 1.00 93.69 388 LEU A C 1
ATOM 3097 O O . LEU A 1 388 ? -27.494 -13.865 33.693 1.00 93.69 388 LEU A O 1
ATOM 3101 N N . ASN A 1 389 ? -25.997 -12.354 34.390 1.00 91.38 389 ASN A N 1
ATOM 3102 C CA . ASN A 1 389 ? -25.585 -13.128 35.561 1.00 91.38 389 ASN A CA 1
ATOM 3103 C C . ASN A 1 389 ? -26.590 -13.026 36.719 1.00 91.38 389 ASN A C 1
ATOM 3105 O O . ASN A 1 389 ? -26.815 -14.024 37.398 1.00 91.38 389 ASN A O 1
ATOM 3109 N N . LEU A 1 390 ? -27.227 -11.867 36.922 1.00 89.31 390 LEU A N 1
ATOM 3110 C CA . LEU A 1 390 ? -28.326 -11.720 37.879 1.00 89.31 390 LEU A CA 1
ATOM 3111 C C . LEU A 1 390 ? -29.541 -12.558 37.456 1.00 89.31 390 LEU A C 1
ATOM 3113 O O . LEU A 1 390 ? -30.013 -13.347 38.270 1.00 89.31 390 LEU A O 1
ATOM 3117 N N . SER A 1 391 ? -29.983 -12.471 36.195 1.00 90.81 391 SER A N 1
ATOM 3118 C CA . SER A 1 391 ? -31.082 -13.283 35.646 1.00 90.81 391 SER A CA 1
ATOM 3119 C C . SER A 1 391 ? -30.843 -14.776 35.864 1.00 90.81 391 SER A C 1
ATOM 3121 O O . SER A 1 391 ? -31.674 -15.437 36.479 1.00 90.81 391 SER A O 1
ATOM 3123 N N . ARG A 1 392 ? -29.660 -15.291 35.498 1.00 92.25 392 ARG A N 1
ATOM 3124 C CA . ARG A 1 392 ? -29.310 -16.707 35.702 1.00 92.25 392 ARG A CA 1
ATOM 3125 C C . ARG A 1 392 ? -29.286 -17.120 37.179 1.00 92.25 392 ARG A C 1
ATOM 3127 O O . ARG A 1 392 ? -29.566 -18.270 37.502 1.00 92.25 392 ARG A O 1
ATOM 3134 N N . ASN A 1 393 ? -28.945 -16.210 38.090 1.00 87.69 393 ASN A N 1
ATOM 3135 C CA . ASN A 1 393 ? -28.993 -16.490 39.526 1.00 87.69 393 ASN A CA 1
ATOM 3136 C C . ASN A 1 393 ? -30.437 -16.490 40.059 1.00 87.69 393 ASN A C 1
ATOM 3138 O O . ASN A 1 393 ? -30.771 -17.335 40.883 1.00 87.69 393 ASN A O 1
ATOM 3142 N N . ILE A 1 394 ? -31.303 -15.605 39.556 1.00 88.50 394 ILE A N 1
ATOM 3143 C CA . ILE A 1 394 ? -32.743 -15.594 39.862 1.00 88.50 394 ILE A CA 1
ATOM 3144 C C . ILE A 1 394 ? -33.416 -16.868 39.325 1.00 88.50 394 ILE A C 1
ATOM 3146 O O . ILE A 1 394 ? -34.183 -17.498 40.047 1.00 88.50 394 ILE A O 1
ATOM 3150 N N . GLU A 1 395 ? -33.086 -17.294 38.102 1.00 87.75 395 GLU A N 1
ATOM 3151 C CA . GLU A 1 395 ? -33.532 -18.563 37.506 1.00 87.75 395 GLU A CA 1
ATOM 3152 C C . GLU A 1 395 ? -33.121 -19.767 38.359 1.00 87.75 395 GLU A C 1
ATOM 3154 O O . GLU A 1 395 ? -33.971 -20.587 38.690 1.00 87.75 395 GLU A O 1
ATOM 3159 N N . LYS A 1 396 ? -31.851 -19.847 38.784 1.00 86.56 396 LYS A N 1
ATOM 3160 C CA . LYS A 1 396 ? -31.368 -20.910 39.683 1.00 86.56 396 LYS A CA 1
ATOM 3161 C C . LYS A 1 396 ? -32.137 -20.964 41.004 1.00 86.56 396 LYS A C 1
ATOM 3163 O O . LYS A 1 396 ? -32.472 -22.053 41.450 1.00 86.56 396 LYS A O 1
ATOM 3168 N N . ILE A 1 397 ? -32.426 -19.811 41.611 1.00 81.50 397 ILE A N 1
ATOM 3169 C CA . ILE A 1 397 ? -33.160 -19.729 42.885 1.00 81.50 397 ILE A CA 1
ATOM 3170 C C . ILE A 1 397 ? -34.633 -20.129 42.702 1.00 81.50 397 ILE A C 1
ATOM 3172 O O . ILE A 1 397 ? -35.176 -20.860 43.527 1.00 81.50 397 ILE A O 1
ATOM 3176 N N . LYS A 1 398 ? -35.269 -19.729 41.593 1.00 81.38 398 LYS A N 1
ATOM 3177 C CA . LYS A 1 398 ? -36.611 -20.213 41.224 1.00 81.38 398 LYS A CA 1
ATOM 3178 C C . LYS A 1 398 ? -36.609 -21.734 40.995 1.00 81.38 398 LYS A C 1
ATOM 3180 O O . LYS A 1 398 ? -37.487 -22.430 41.482 1.00 81.38 398 LYS A O 1
ATOM 3185 N N . GLN A 1 399 ? -35.584 -22.269 40.330 1.00 82.00 399 GLN A N 1
ATOM 3186 C CA . GLN A 1 399 ? -35.432 -23.710 40.088 1.00 82.00 399 GLN A CA 1
ATOM 3187 C C . GLN A 1 399 ? -35.129 -24.535 41.347 1.00 82.00 399 GLN A C 1
ATOM 3189 O O . GLN A 1 399 ? -35.473 -25.714 41.360 1.00 82.00 399 GLN A O 1
ATOM 3194 N N . SER A 1 400 ? -34.504 -23.967 42.387 1.00 70.50 400 SER A N 1
ATOM 3195 C CA . SER A 1 400 ? -34.395 -24.646 43.685 1.00 70.50 400 SER A CA 1
ATOM 3196 C C . SER A 1 400 ? -35.729 -24.644 44.430 1.00 70.50 400 SER A C 1
ATOM 3198 O O . SER A 1 400 ? -36.153 -25.707 44.859 1.00 70.50 400 SER A O 1
ATOM 3200 N N . MET A 1 401 ? -36.449 -23.514 44.484 1.00 63.56 401 MET A N 1
ATOM 3201 C CA . MET A 1 401 ? -37.760 -23.468 45.154 1.00 63.56 401 MET A CA 1
ATOM 3202 C C . MET A 1 401 ? -38.765 -24.460 44.545 1.00 63.56 401 MET A C 1
ATOM 3204 O O . MET A 1 401 ? -39.454 -25.161 45.276 1.00 63.56 401 MET A O 1
ATOM 3208 N N . ASN A 1 402 ? -38.774 -24.611 43.217 1.00 66.62 402 ASN A N 1
ATOM 3209 C CA . ASN A 1 402 ? -39.626 -25.583 42.520 1.00 66.62 402 ASN A CA 1
ATOM 3210 C C . ASN A 1 402 ? -39.258 -27.068 42.772 1.00 66.62 402 ASN A C 1
ATOM 3212 O O . ASN A 1 402 ? -39.924 -27.944 42.224 1.00 66.62 402 ASN A O 1
ATOM 3216 N N . LYS A 1 403 ? -38.198 -27.378 43.535 1.00 60.41 403 LYS A N 1
ATOM 3217 C CA . LYS A 1 403 ? -37.858 -28.754 43.950 1.00 60.41 403 LYS A CA 1
ATOM 3218 C C . LYS A 1 403 ? -38.315 -29.097 45.365 1.00 60.41 403 LYS A C 1
ATOM 3220 O O . LYS A 1 403 ? -38.454 -30.278 45.667 1.00 60.41 403 LYS A O 1
ATOM 3225 N N . ASP A 1 404 ? -38.564 -28.095 46.201 1.00 52.44 404 ASP A N 1
ATOM 3226 C CA . ASP A 1 404 ? -38.851 -28.305 47.622 1.00 52.44 404 ASP A CA 1
ATOM 3227 C C . ASP A 1 404 ? -40.355 -28.556 47.891 1.00 52.44 404 ASP A C 1
ATOM 3229 O O . ASP A 1 404 ? -40.718 -29.043 48.958 1.00 52.44 404 ASP A O 1
ATOM 3233 N N . GLU A 1 405 ? -41.241 -28.305 46.914 1.00 50.62 405 GLU A N 1
ATOM 3234 C CA . GLU A 1 405 ? -42.690 -28.579 47.028 1.00 50.62 405 GLU A CA 1
ATOM 3235 C C . GLU A 1 405 ? -43.084 -30.062 46.845 1.00 50.62 405 GLU A C 1
ATOM 3237 O O . GLU A 1 405 ? -44.222 -30.431 47.127 1.00 50.62 405 GLU A O 1
ATOM 3242 N N . SER A 1 406 ? -42.181 -30.945 46.391 1.00 46.62 406 SER A N 1
ATOM 3243 C CA . SER A 1 406 ? -42.520 -32.345 46.061 1.00 46.62 406 SER A CA 1
ATOM 3244 C C . SER A 1 406 ? -42.332 -33.364 47.199 1.00 46.62 406 SER A C 1
ATOM 3246 O O . SER A 1 406 ? -42.224 -34.561 46.934 1.00 46.62 406 SER A O 1
ATOM 3248 N N . SER A 1 407 ? -42.284 -32.929 48.463 1.00 40.94 407 SER A N 1
ATOM 3249 C CA . SER A 1 407 ? -42.119 -33.825 49.622 1.00 40.94 407 SER A CA 1
ATOM 3250 C C . SER A 1 407 ? -42.836 -33.310 50.883 1.00 40.94 407 SER A C 1
ATOM 3252 O O . SER A 1 407 ? -42.653 -32.146 51.236 1.00 40.94 407 SER A O 1
ATOM 3254 N N . PRO A 1 408 ? -43.629 -34.147 51.589 1.00 38.62 408 PRO A N 1
ATOM 3255 C CA . PRO A 1 408 ? -44.344 -33.739 52.799 1.00 38.62 408 PRO A CA 1
ATOM 3256 C C . PRO A 1 408 ? -43.402 -33.579 54.011 1.00 38.62 408 PRO A C 1
ATOM 3258 O O . PRO A 1 408 ? -42.353 -34.225 54.069 1.00 38.62 408 PRO A O 1
ATOM 3261 N N . PRO A 1 409 ? -43.761 -32.740 55.001 1.00 42.69 409 PRO A N 1
ATOM 3262 C CA . PRO A 1 409 ? -42.856 -32.359 56.082 1.00 42.69 409 PRO A CA 1
ATOM 3263 C C . PRO A 1 409 ? -42.757 -33.425 57.179 1.00 42.69 409 PRO A C 1
ATOM 3265 O O . PRO A 1 409 ? -43.776 -33.917 57.663 1.00 42.69 409 PRO A O 1
ATOM 3268 N N . HIS A 1 410 ? -41.543 -33.693 57.669 1.00 30.95 410 HIS A N 1
ATOM 3269 C CA . HIS A 1 410 ? -41.349 -34.424 58.922 1.00 30.95 410 HIS A CA 1
ATOM 3270 C C . HIS A 1 410 ? -40.194 -33.882 59.773 1.00 30.95 410 HIS A C 1
ATOM 3272 O O . HIS A 1 410 ? -39.084 -33.688 59.293 1.00 30.95 410 HIS A O 1
ATOM 3278 N N . SER A 1 411 ? -40.501 -33.713 61.064 1.00 34.50 411 SER A N 1
ATOM 3279 C CA . SER A 1 411 ? -39.596 -33.651 62.225 1.00 34.50 411 SER A CA 1
ATOM 3280 C C . SER A 1 411 ? -38.346 -32.762 62.154 1.00 34.50 411 SER A C 1
ATOM 32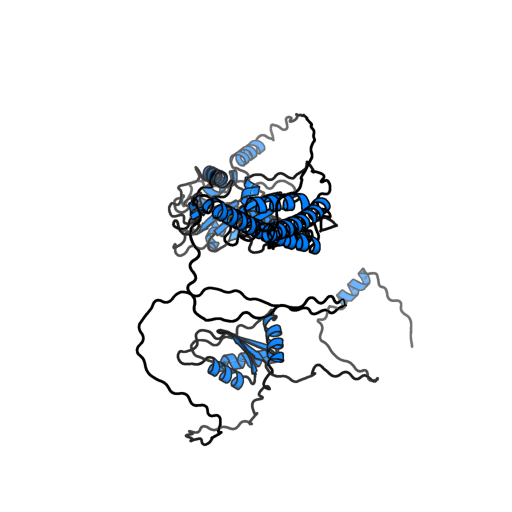82 O O . SER A 1 411 ? -37.320 -33.115 61.579 1.00 34.50 411 SER A O 1
ATOM 3284 N N . ILE A 1 412 ? -38.388 -31.699 62.961 1.00 40.59 412 ILE A N 1
ATOM 3285 C CA . ILE A 1 412 ? -37.206 -31.089 63.581 1.00 40.59 412 ILE A CA 1
ATOM 3286 C C . ILE A 1 412 ? -36.331 -32.188 64.206 1.00 40.59 412 ILE A C 1
ATOM 3288 O O . ILE A 1 412 ? -36.809 -32.942 65.055 1.00 40.59 412 ILE A O 1
ATOM 3292 N N . GLN A 1 413 ? -35.038 -32.198 63.888 1.00 34.03 413 GLN A N 1
ATOM 3293 C CA . GLN A 1 413 ? -34.012 -32.670 64.815 1.00 34.03 413 GLN A CA 1
ATOM 3294 C C . GLN A 1 413 ? -32.967 -31.574 65.012 1.00 34.03 413 GLN A C 1
ATOM 3296 O O . GLN A 1 413 ? -32.592 -30.869 64.078 1.00 34.03 413 GLN A O 1
ATOM 3301 N N . LYS A 1 414 ? -32.552 -31.406 66.268 1.00 37.53 414 LYS A N 1
ATOM 3302 C CA . LYS A 1 414 ? -31.604 -30.393 66.721 1.00 37.53 414 LYS A CA 1
ATOM 3303 C C . LYS A 1 414 ? -30.357 -31.120 67.214 1.00 37.53 414 LYS A C 1
ATOM 3305 O O . LYS A 1 414 ? -30.378 -31.668 68.311 1.00 37.53 414 LYS A O 1
ATOM 3310 N N . SER A 1 415 ? -29.299 -31.109 66.414 1.00 32.69 415 SER A N 1
ATOM 3311 C CA . SER A 1 415 ? -27.938 -31.450 66.838 1.00 32.69 415 SER A CA 1
ATOM 3312 C C . SER A 1 415 ? -27.096 -30.178 66.840 1.00 32.69 415 SER A C 1
ATOM 3314 O O . SER A 1 415 ? -27.295 -29.301 65.997 1.00 32.69 415 SER A O 1
ATOM 3316 N N . THR A 1 416 ? -26.218 -30.055 67.824 1.00 32.38 416 THR A N 1
ATOM 3317 C CA . THR A 1 416 ? -25.464 -28.839 68.140 1.00 32.38 416 THR A CA 1
ATOM 3318 C C . THR A 1 416 ? -23.980 -29.003 67.792 1.00 32.38 416 THR A C 1
ATOM 3320 O O . THR A 1 416 ? -23.549 -30.123 67.530 1.00 32.38 416 THR A O 1
ATOM 3323 N N . ASP A 1 417 ? -23.247 -27.882 67.828 1.00 33.41 417 ASP A N 1
ATOM 3324 C CA . ASP A 1 417 ? -21.782 -27.791 67.986 1.00 33.41 417 ASP A CA 1
ATOM 3325 C C . ASP A 1 417 ? -20.920 -28.277 66.775 1.00 33.41 417 ASP A C 1
ATOM 3327 O O . ASP A 1 417 ? -21.205 -29.290 66.144 1.00 33.41 417 ASP A O 1
ATOM 3331 N N . ASP A 1 418 ? -19.844 -27.600 66.343 1.00 36.09 418 ASP A N 1
ATOM 3332 C CA . ASP A 1 418 ? -19.285 -26.312 66.787 1.00 36.09 418 ASP A CA 1
ATOM 3333 C C . ASP A 1 418 ? -18.390 -25.632 65.709 1.00 36.09 418 ASP A C 1
ATOM 3335 O O . ASP A 1 418 ? -17.955 -26.296 64.771 1.00 36.09 418 ASP A O 1
ATOM 3339 N N . ILE A 1 419 ? -18.182 -24.308 65.866 1.00 39.97 419 ILE A N 1
ATOM 3340 C CA . ILE A 1 419 ? -16.964 -23.450 65.672 1.00 39.97 419 ILE A CA 1
ATOM 3341 C C . ILE A 1 419 ? -15.921 -23.863 64.580 1.00 39.97 419 ILE A C 1
ATOM 3343 O O . ILE A 1 419 ? -15.523 -25.016 64.497 1.00 39.97 419 ILE A O 1
ATOM 3347 N N . GLU A 1 420 ? -15.369 -23.011 63.691 1.00 37.62 420 GLU A N 1
ATOM 3348 C CA . GLU A 1 420 ? -14.880 -21.602 63.750 1.00 37.62 420 GLU A CA 1
ATOM 3349 C C . GLU A 1 420 ? -15.008 -20.961 62.329 1.00 37.62 420 GLU A C 1
ATOM 3351 O O . GLU A 1 420 ? -14.878 -21.670 61.332 1.00 37.62 420 GLU A O 1
ATOM 3356 N N . ASP A 1 421 ? -15.493 -19.729 62.102 1.00 36.50 421 ASP A N 1
ATOM 3357 C CA . ASP A 1 421 ? -14.837 -18.392 62.167 1.00 36.50 421 ASP A CA 1
ATOM 3358 C C . ASP A 1 421 ? -13.467 -18.268 61.423 1.00 36.50 421 ASP A C 1
ATOM 3360 O O . ASP A 1 421 ? -12.721 -19.232 61.323 1.00 36.50 421 ASP A O 1
ATOM 3364 N N . SER A 1 422 ? -13.049 -17.148 60.804 1.00 37.91 422 SER A N 1
ATOM 3365 C CA . SER A 1 422 ? -13.490 -15.744 60.912 1.00 37.91 422 SER A CA 1
ATOM 3366 C C . SER A 1 422 ? -13.160 -14.873 59.667 1.00 37.91 422 SER A C 1
ATOM 3368 O O . SER A 1 422 ? -12.715 -15.362 58.630 1.00 37.91 422 SER A O 1
ATOM 3370 N N . ALA A 1 423 ? -13.298 -13.549 59.836 1.00 30.72 423 ALA A N 1
ATOM 3371 C CA . ALA A 1 423 ? -12.683 -12.447 59.078 1.00 30.72 423 ALA A CA 1
ATOM 3372 C C . ALA A 1 423 ? -13.240 -12.071 57.681 1.00 30.72 423 ALA A C 1
ATOM 3374 O O . ALA A 1 423 ? -12.720 -12.435 56.626 1.00 30.72 423 ALA A O 1
ATOM 3375 N N . GLY A 1 424 ? -14.187 -11.121 57.691 1.00 32.78 424 GLY A N 1
ATOM 3376 C CA . GLY A 1 424 ? -14.134 -9.992 56.746 1.00 32.78 424 GLY A CA 1
ATOM 3377 C C . GLY A 1 424 ? -13.010 -9.002 57.115 1.00 32.78 424 GLY A C 1
ATOM 3378 O O . GLY A 1 424 ? -12.228 -9.269 58.028 1.00 32.78 424 GLY A O 1
ATOM 3379 N N . PRO A 1 425 ? -12.962 -7.808 56.493 1.00 46.59 425 PRO A N 1
ATOM 3380 C CA . PRO A 1 425 ? -13.435 -6.683 57.309 1.00 46.59 425 PRO A CA 1
ATOM 3381 C C . PRO A 1 425 ? -14.203 -5.571 56.565 1.00 46.59 425 PRO A C 1
ATOM 3383 O O . PRO A 1 425 ? -13.926 -5.236 55.418 1.00 46.59 425 PRO A O 1
ATOM 3386 N N . THR A 1 426 ? -15.105 -4.951 57.336 1.00 28.33 426 THR A N 1
ATOM 3387 C CA . THR A 1 426 ? -15.530 -3.531 57.328 1.00 28.33 426 THR A CA 1
ATOM 3388 C C . THR A 1 426 ? -16.071 -2.857 56.060 1.00 28.33 426 THR A C 1
ATOM 3390 O O . THR A 1 426 ? -15.462 -2.810 54.996 1.00 28.33 426 THR A O 1
ATOM 3393 N N . SER A 1 427 ? -17.213 -2.197 56.257 1.00 38.31 427 SER A N 1
ATOM 3394 C CA . SER A 1 427 ? -17.853 -1.234 55.361 1.00 38.31 427 SER A CA 1
ATOM 3395 C C . SER A 1 427 ? -17.473 0.222 55.707 1.00 38.31 427 SER A C 1
ATOM 3397 O O . SER A 1 427 ? -16.672 0.471 56.605 1.00 38.31 427 SER A O 1
ATOM 3399 N N . SER A 1 428 ? -18.146 1.173 55.041 1.00 31.77 428 SER A N 1
ATOM 3400 C CA . SER A 1 428 ? -18.062 2.642 55.168 1.00 31.77 428 SER A CA 1
ATOM 3401 C C . SER A 1 428 ? -16.893 3.322 54.423 1.00 31.77 428 SER A C 1
ATOM 3403 O O . SER A 1 428 ? -15.864 2.707 54.177 1.00 31.77 428 SER A O 1
ATOM 3405 N N . GLY A 1 429 ? -17.031 4.569 53.957 1.00 26.89 429 GLY A N 1
ATOM 3406 C CA . GLY A 1 429 ? -18.175 5.485 54.083 1.00 26.89 429 GLY A CA 1
ATOM 3407 C C . GLY A 1 429 ? -18.508 6.228 52.786 1.00 26.89 429 GLY A C 1
ATOM 3408 O O . GLY A 1 429 ? -17.664 6.402 51.910 1.00 26.89 429 GLY A O 1
ATOM 3409 N N . SER A 1 430 ? -19.757 6.678 52.677 1.00 37.97 430 SER A N 1
ATOM 3410 C CA . SER A 1 430 ? -20.147 7.768 51.781 1.00 37.97 430 SER A CA 1
ATOM 3411 C C . SER A 1 430 ? -19.619 9.093 52.328 1.00 37.97 430 SER A C 1
ATOM 3413 O O . SER A 1 430 ? -19.838 9.371 53.503 1.00 37.97 430 SER A O 1
ATOM 3415 N N . ASN A 1 431 ? -19.012 9.917 51.477 1.00 29.12 431 ASN A N 1
ATOM 3416 C CA . ASN A 1 431 ? -18.821 11.347 51.713 1.00 29.12 431 ASN A CA 1
ATOM 3417 C C . ASN A 1 431 ? -19.014 12.070 50.378 1.00 29.12 431 ASN A C 1
ATOM 3419 O O . ASN A 1 431 ? -18.301 11.779 49.416 1.00 29.12 431 ASN A O 1
ATOM 3423 N N . ASP A 1 432 ? -19.958 13.004 50.335 1.00 36.25 432 ASP A N 1
ATOM 3424 C CA . ASP A 1 432 ? -20.031 14.013 49.284 1.00 36.25 432 ASP A CA 1
ATOM 3425 C C . ASP A 1 432 ? -19.066 15.150 49.636 1.00 36.25 432 ASP A C 1
ATOM 3427 O O . ASP A 1 432 ? -19.069 15.633 50.769 1.00 36.25 432 ASP A O 1
ATOM 3431 N N . LEU A 1 433 ? -18.255 15.599 48.675 1.00 31.81 433 LEU A N 1
ATOM 3432 C CA . LEU A 1 433 ? -17.588 16.897 48.756 1.00 31.81 433 LEU A CA 1
ATOM 3433 C C . LEU A 1 433 ? -17.209 17.395 47.356 1.00 31.81 433 LEU A C 1
ATOM 3435 O O . LEU A 1 433 ? -16.506 16.712 46.610 1.00 31.81 433 LEU A O 1
ATOM 3439 N N . GLU A 1 434 ? -17.639 18.608 47.015 1.00 32.09 434 GLU A N 1
ATOM 3440 C CA . GLU A 1 434 ? -16.987 19.406 45.973 1.00 32.09 434 GLU A CA 1
ATOM 3441 C C . GLU A 1 434 ? -15.646 19.910 46.543 1.00 32.09 434 GLU A C 1
ATOM 3443 O O . GLU A 1 434 ? -15.550 20.241 47.722 1.00 32.09 434 GLU A O 1
ATOM 3448 N N . THR A 1 435 ? -14.556 19.987 45.780 1.00 31.58 435 THR A N 1
ATOM 3449 C CA . THR A 1 435 ? -14.247 21.209 45.016 1.00 31.58 435 THR A CA 1
ATOM 3450 C C . THR A 1 435 ? -13.015 21.036 44.108 1.00 31.58 435 THR A C 1
ATOM 3452 O O . THR A 1 435 ? -12.195 20.151 44.315 1.00 31.58 435 THR A O 1
ATOM 3455 N N . SER A 1 436 ? -12.932 21.910 43.093 1.00 28.56 436 SER A N 1
ATOM 3456 C CA . SER A 1 436 ? -11.744 22.462 42.395 1.00 28.56 436 SER A CA 1
ATOM 3457 C C . SER A 1 436 ? -10.405 21.697 42.321 1.00 28.56 436 SER A C 1
ATOM 3459 O O . SER A 1 436 ? -9.825 21.390 43.349 1.00 28.56 436 SER A O 1
ATOM 3461 N N . HIS A 1 437 ? -9.851 21.646 41.094 1.00 32.53 437 HIS A N 1
ATOM 3462 C CA . HIS A 1 437 ? -8.431 21.842 40.702 1.00 32.53 437 HIS A CA 1
ATOM 3463 C C . HIS A 1 437 ? -7.298 21.159 41.525 1.00 32.53 437 HIS A C 1
ATOM 3465 O O . HIS A 1 437 ? -7.216 21.244 42.737 1.00 32.53 437 HIS A O 1
ATOM 3471 N N . ASP A 1 438 ? -6.289 20.540 40.905 1.00 27.77 438 ASP A N 1
ATOM 3472 C CA . ASP A 1 438 ? -5.521 21.125 39.797 1.00 27.77 438 ASP A CA 1
ATOM 3473 C C . ASP A 1 438 ? -4.880 20.082 38.844 1.00 27.77 438 ASP A C 1
ATOM 3475 O O . ASP A 1 438 ? -5.187 18.890 38.868 1.00 27.77 438 ASP A O 1
ATOM 3479 N N . ASN A 1 439 ? -4.020 20.558 37.943 1.00 31.11 439 ASN A N 1
ATOM 3480 C CA . ASN A 1 439 ? -3.394 19.825 36.852 1.00 31.11 439 ASN A CA 1
ATOM 3481 C C . ASN A 1 439 ? -2.121 19.076 37.281 1.00 31.11 439 ASN A C 1
ATOM 3483 O O . ASN A 1 439 ? -1.210 19.662 37.865 1.00 31.11 439 ASN A O 1
ATOM 3487 N N . SER A 1 440 ? -1.961 17.845 36.796 1.00 34.16 440 SER A N 1
ATOM 3488 C CA . SER A 1 440 ? -0.639 17.307 36.460 1.00 34.16 440 SER A CA 1
ATOM 3489 C C . SER A 1 440 ? -0.708 16.452 35.192 1.00 34.16 440 SER A C 1
ATOM 3491 O O . SER A 1 440 ? -1.610 15.634 35.001 1.00 34.16 440 SER A O 1
ATOM 3493 N N . GLU A 1 441 ? 0.240 16.675 34.282 1.00 33.31 441 GLU A N 1
ATOM 3494 C CA . GLU A 1 441 ? 0.514 15.747 33.187 1.00 33.31 441 GLU A CA 1
ATOM 3495 C C . GLU A 1 441 ? 1.422 14.639 33.718 1.00 33.31 441 GLU A C 1
ATOM 3497 O O . GLU A 1 441 ? 2.422 14.944 34.365 1.00 33.31 441 GLU A O 1
ATOM 3502 N N . ASP A 1 442 ? 1.145 13.376 33.384 1.00 31.55 442 ASP A N 1
ATOM 3503 C CA . ASP A 1 442 ? 2.137 12.320 33.580 1.00 31.55 442 ASP A CA 1
ATOM 3504 C C . ASP A 1 442 ? 2.236 11.398 32.361 1.00 31.55 442 ASP A C 1
ATOM 3506 O O . ASP A 1 442 ? 1.252 10.838 31.861 1.00 31.55 442 ASP A O 1
ATOM 3510 N N . ALA A 1 443 ? 3.452 11.292 31.831 1.00 28.58 443 ALA A N 1
ATOM 3511 C CA . ALA A 1 443 ? 3.742 10.681 30.543 1.00 28.58 443 ALA A CA 1
ATOM 3512 C C . ALA A 1 443 ? 4.419 9.321 30.736 1.00 28.58 443 ALA A C 1
ATOM 3514 O O . ALA A 1 443 ? 5.643 9.203 30.666 1.00 28.58 443 ALA A O 1
ATOM 3515 N N . ILE A 1 444 ? 3.620 8.269 30.926 1.00 30.89 444 ILE A N 1
ATOM 3516 C CA . ILE A 1 444 ? 4.154 6.904 31.014 1.00 30.89 444 ILE A CA 1
ATOM 3517 C C . ILE A 1 444 ? 4.463 6.368 29.609 1.00 30.89 444 ILE A C 1
ATOM 3519 O O . ILE A 1 444 ? 3.620 5.823 28.892 1.00 30.89 444 ILE A O 1
ATOM 3523 N N . GLU A 1 445 ? 5.726 6.538 29.229 1.00 26.16 445 GLU A N 1
ATOM 3524 C CA . GLU A 1 445 ? 6.383 5.812 28.148 1.00 26.16 445 GLU A CA 1
ATOM 3525 C C . GLU A 1 445 ? 6.333 4.296 28.433 1.00 26.16 445 GLU A C 1
ATOM 3527 O O . GLU A 1 445 ? 6.543 3.843 29.557 1.00 26.16 445 GLU A O 1
ATOM 3532 N N . THR A 1 446 ? 6.039 3.468 27.428 1.00 28.45 446 THR A N 1
ATOM 3533 C CA . THR A 1 446 ? 6.118 2.003 27.565 1.00 28.45 446 THR A CA 1
ATOM 3534 C C . THR A 1 446 ? 6.694 1.404 26.292 1.00 28.45 446 THR A C 1
ATOM 3536 O O . THR A 1 446 ? 6.075 1.431 25.225 1.00 28.45 446 THR A O 1
ATOM 3539 N N . ALA A 1 447 ? 7.916 0.888 26.413 1.00 27.77 447 ALA A N 1
ATOM 3540 C CA . ALA A 1 447 ? 8.656 0.257 25.331 1.00 27.77 447 ALA A CA 1
ATOM 3541 C C . ALA A 1 447 ? 8.100 -1.137 24.973 1.00 27.77 447 ALA A C 1
ATOM 3543 O O . ALA A 1 447 ? 7.229 -1.690 25.643 1.00 27.77 447 ALA A O 1
ATOM 3544 N N . CYS A 1 448 ? 8.600 -1.710 23.877 1.00 26.69 448 CYS A N 1
ATOM 3545 C CA . CYS A 1 448 ? 8.139 -3.004 23.380 1.00 26.69 448 CYS A CA 1
ATOM 3546 C C . CYS A 1 448 ? 8.648 -4.171 24.239 1.00 26.69 448 CYS A C 1
ATOM 3548 O O . CYS A 1 448 ? 9.854 -4.311 24.425 1.00 26.69 448 CYS A O 1
ATOM 3550 N N . GLY A 1 449 ? 7.744 -5.072 24.629 1.00 24.47 449 GLY A N 1
ATOM 3551 C CA . GLY A 1 449 ? 8.103 -6.454 24.945 1.00 24.47 449 GLY A CA 1
ATOM 3552 C C . GLY A 1 449 ? 8.326 -7.260 23.659 1.00 24.47 449 GLY A C 1
ATOM 3553 O O . GLY A 1 449 ? 7.532 -7.171 22.721 1.00 24.47 449 GLY A O 1
ATOM 3554 N N . ALA A 1 450 ? 9.405 -8.037 23.624 1.00 29.36 450 ALA A N 1
ATOM 3555 C CA . ALA A 1 450 ? 9.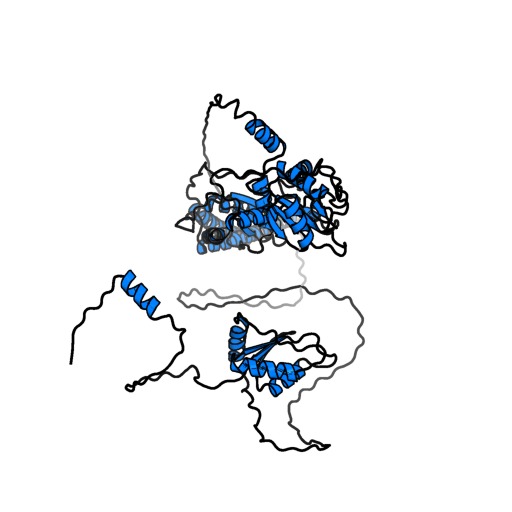733 -9.033 22.602 1.00 29.36 450 ALA A CA 1
ATOM 3556 C C . ALA A 1 450 ? 10.294 -10.285 23.321 1.00 29.36 450 ALA A C 1
ATOM 3558 O O . ALA A 1 450 ? 10.659 -10.181 24.492 1.00 29.36 450 ALA A O 1
ATOM 3559 N N . PRO A 1 451 ? 10.243 -11.478 22.706 1.00 32.09 451 PRO A N 1
ATOM 3560 C CA . PRO A 1 451 ? 9.772 -12.667 23.417 1.00 32.09 451 PRO A CA 1
ATOM 3561 C C . PRO A 1 451 ? 10.838 -13.414 24.226 1.00 32.09 451 PRO A C 1
ATOM 3563 O O . PRO A 1 451 ? 11.990 -13.523 23.815 1.00 32.09 451 PRO A O 1
ATOM 3566 N N . SER A 1 452 ? 10.395 -14.036 25.319 1.00 25.08 452 SER A N 1
ATOM 3567 C CA . SER A 1 452 ? 11.105 -15.129 25.982 1.00 25.08 452 SER A CA 1
ATOM 3568 C C . SER A 1 452 ? 10.982 -16.412 25.156 1.00 25.08 452 SER A C 1
ATOM 3570 O O . SER A 1 452 ? 9.873 -16.905 24.936 1.00 25.08 452 SER A O 1
ATOM 3572 N N . LEU A 1 453 ? 12.114 -16.965 24.724 1.00 26.95 453 LEU A N 1
ATOM 3573 C CA . LEU A 1 453 ? 12.196 -18.336 24.225 1.00 26.95 453 LEU A CA 1
ATOM 3574 C C . LEU A 1 453 ? 12.223 -19.297 25.425 1.00 26.95 453 LEU A C 1
ATOM 3576 O O . LEU A 1 453 ? 12.861 -18.990 26.430 1.00 26.95 453 LEU A O 1
ATOM 3580 N N . ALA A 1 454 ? 11.534 -20.435 25.334 1.00 27.84 454 ALA A N 1
ATOM 3581 C CA . ALA A 1 454 ? 11.575 -21.454 26.379 1.00 27.84 454 ALA A CA 1
ATOM 3582 C C . ALA A 1 454 ? 12.883 -22.260 26.312 1.00 27.84 454 ALA A C 1
ATOM 3584 O O . ALA A 1 454 ? 13.322 -22.642 25.227 1.00 27.84 454 ALA A O 1
ATOM 3585 N N . THR A 1 455 ? 13.467 -22.553 27.471 1.00 27.55 455 THR A N 1
ATOM 3586 C CA . THR A 1 455 ? 14.529 -23.552 27.645 1.00 27.55 455 THR A CA 1
ATOM 3587 C C . THR A 1 455 ? 13.943 -24.795 28.304 1.00 27.55 455 THR A C 1
ATOM 3589 O O . THR A 1 455 ? 13.161 -24.668 29.245 1.00 27.55 455 THR A O 1
ATOM 3592 N N . GLY A 1 456 ? 14.318 -25.975 27.806 1.00 26.55 456 GLY A N 1
ATOM 3593 C CA . GLY A 1 456 ? 14.009 -27.248 28.457 1.00 26.55 456 GLY A CA 1
ATOM 3594 C C . GLY A 1 456 ? 14.782 -27.440 29.764 1.00 26.55 456 GLY A C 1
ATOM 3595 O O . GLY A 1 456 ? 15.635 -26.627 30.124 1.00 26.55 456 GLY A O 1
ATOM 3596 N N . GLU A 1 457 ? 14.447 -28.513 30.469 1.00 24.95 457 GLU A N 1
ATOM 3597 C CA . GLU A 1 457 ? 15.025 -28.885 31.760 1.00 24.95 457 GLU A CA 1
ATOM 3598 C C . GLU A 1 457 ? 16.463 -29.407 31.623 1.00 24.95 457 GLU A C 1
ATOM 3600 O O . GLU A 1 457 ? 16.778 -30.093 30.654 1.00 24.95 457 GLU A O 1
ATOM 3605 N N . GLU A 1 458 ? 17.291 -29.199 32.652 1.00 25.56 458 GLU A N 1
ATOM 3606 C CA . GLU A 1 458 ? 18.088 -30.307 33.193 1.00 25.56 458 GLU A CA 1
ATOM 3607 C C . GLU A 1 458 ? 18.399 -30.110 34.690 1.00 25.56 458 GLU A C 1
ATOM 3609 O O . GLU A 1 458 ? 18.094 -29.069 35.279 1.00 25.56 458 GLU A O 1
ATOM 3614 N N . VAL A 1 459 ? 18.877 -31.177 35.334 1.00 27.27 459 VAL A N 1
ATOM 3615 C CA . VAL A 1 459 ? 18.633 -31.477 36.756 1.00 27.27 459 VAL A CA 1
ATOM 3616 C C . VAL A 1 459 ? 19.590 -30.778 37.735 1.00 27.27 459 VAL A C 1
ATOM 3618 O O . VAL A 1 459 ? 20.781 -30.610 37.490 1.00 27.27 459 VAL A O 1
ATOM 3621 N N . SER A 1 460 ? 19.060 -30.426 38.910 1.00 23.73 460 SER A N 1
ATOM 3622 C CA . SER A 1 460 ? 19.793 -29.850 40.043 1.00 23.73 460 SER A CA 1
ATOM 3623 C C . SER A 1 460 ? 20.617 -30.867 40.846 1.00 23.73 460 SER A C 1
ATOM 3625 O O . SER A 1 460 ? 20.089 -31.909 41.236 1.00 23.73 460 SER A O 1
ATOM 3627 N N . ILE A 1 461 ? 21.822 -30.478 41.275 1.00 28.23 461 ILE A N 1
ATOM 3628 C CA . ILE A 1 461 ? 22.474 -30.999 42.493 1.00 28.23 461 ILE A CA 1
ATOM 3629 C C . ILE A 1 461 ? 22.833 -29.803 43.399 1.00 28.23 461 ILE A C 1
ATOM 3631 O O . ILE A 1 461 ? 22.997 -28.681 42.922 1.00 28.23 461 ILE A O 1
ATOM 3635 N N . ALA A 1 462 ? 22.817 -30.017 44.716 1.00 26.94 462 ALA A N 1
ATOM 3636 C CA . ALA A 1 462 ? 22.604 -28.976 45.725 1.00 26.94 462 ALA A CA 1
ATOM 3637 C C . ALA A 1 462 ? 23.878 -28.496 46.462 1.00 26.94 462 ALA A C 1
ATOM 3639 O O . ALA A 1 462 ? 24.985 -28.946 46.178 1.00 26.94 462 ALA A O 1
ATOM 3640 N N . ASN A 1 463 ? 23.640 -27.668 47.495 1.00 28.78 463 ASN A N 1
ATOM 3641 C CA . ASN A 1 463 ? 24.542 -27.157 48.547 1.00 28.78 463 ASN A CA 1
ATOM 3642 C C . ASN A 1 463 ? 25.182 -25.775 48.282 1.00 28.78 463 ASN A C 1
ATOM 3644 O O . ASN A 1 463 ? 25.656 -25.505 47.188 1.00 28.78 463 ASN A O 1
ATOM 3648 N N . SER A 1 464 ? 25.242 -24.862 49.262 1.00 29.36 464 SER A N 1
ATOM 3649 C CA . SER A 1 464 ? 24.565 -24.829 50.578 1.00 29.36 464 SER A CA 1
ATOM 3650 C C . SER A 1 464 ? 24.496 -23.397 51.147 1.00 29.36 464 SER A C 1
ATOM 3652 O O . SER A 1 464 ? 25.090 -22.460 50.620 1.00 29.36 464 SER A O 1
ATOM 3654 N N . LYS A 1 465 ? 23.720 -23.220 52.227 1.00 29.45 465 LYS A N 1
ATOM 3655 C CA . LYS A 1 465 ? 23.580 -21.960 52.979 1.00 29.45 465 LYS A CA 1
ATOM 3656 C C . LYS A 1 465 ? 24.937 -21.474 53.517 1.00 29.45 465 LYS A C 1
ATOM 3658 O O . LYS A 1 465 ? 25.613 -22.260 54.171 1.00 29.45 465 LYS A O 1
ATOM 3663 N N . LEU A 1 466 ? 25.201 -20.166 53.460 1.00 27.09 466 LEU A N 1
ATOM 3664 C CA . LEU A 1 466 ? 25.039 -19.282 54.631 1.00 27.09 466 LEU A CA 1
ATOM 3665 C C . LEU A 1 466 ? 24.998 -17.804 54.193 1.00 27.09 466 LEU A C 1
ATOM 3667 O O . LEU A 1 466 ? 25.396 -17.477 53.079 1.00 27.09 466 LEU A O 1
ATOM 3671 N N . ALA A 1 467 ? 24.497 -16.916 55.054 1.00 27.62 467 ALA A N 1
ATOM 3672 C CA . ALA A 1 467 ? 24.444 -15.478 54.803 1.00 27.62 467 ALA A CA 1
ATOM 3673 C C . ALA A 1 467 ? 25.036 -14.693 55.980 1.00 27.62 467 ALA A C 1
ATOM 3675 O O . ALA A 1 467 ? 24.631 -14.904 57.123 1.00 27.62 467 ALA A O 1
ATOM 3676 N N . THR A 1 468 ? 25.911 -13.730 55.686 1.00 27.48 468 THR A N 1
ATOM 3677 C CA . THR A 1 468 ? 26.340 -12.702 56.646 1.00 27.48 468 THR A CA 1
ATOM 3678 C C . THR A 1 468 ? 26.621 -11.380 55.929 1.00 27.48 468 THR A C 1
ATOM 3680 O O . THR A 1 468 ? 26.949 -11.352 54.745 1.00 27.48 468 THR A O 1
ATOM 3683 N N . LYS A 1 469 ? 26.448 -10.269 56.649 1.00 26.81 469 LYS A N 1
ATOM 3684 C CA . LYS A 1 469 ? 26.421 -8.893 56.130 1.00 26.81 469 LYS A CA 1
ATOM 3685 C C . LYS A 1 469 ? 27.489 -8.058 56.838 1.00 26.81 469 LYS A C 1
ATOM 3687 O O . LYS A 1 469 ? 27.308 -7.759 58.013 1.00 26.81 469 LYS A O 1
ATOM 3692 N N . ILE A 1 470 ? 28.540 -7.641 56.128 1.00 27.23 470 ILE A N 1
ATOM 3693 C CA . ILE A 1 470 ? 29.510 -6.627 56.580 1.00 27.23 470 ILE A CA 1
ATOM 3694 C C . ILE A 1 470 ? 29.869 -5.680 55.416 1.00 27.23 470 ILE A C 1
ATOM 3696 O O . ILE A 1 470 ? 29.995 -6.097 54.268 1.00 27.23 470 ILE A O 1
ATOM 3700 N N . GLN A 1 471 ? 30.037 -4.404 55.757 1.00 24.95 471 GLN A N 1
ATOM 3701 C CA . GLN A 1 471 ? 30.782 -3.345 55.062 1.00 24.95 471 GLN A CA 1
ATOM 3702 C C . GLN A 1 471 ? 31.525 -2.548 56.160 1.00 24.95 471 GLN A C 1
ATOM 3704 O O . GLN A 1 471 ? 31.100 -2.628 57.316 1.00 24.95 471 GLN A O 1
ATOM 3709 N N . PRO A 1 472 ? 32.466 -1.647 55.834 1.00 38.72 472 PRO A N 1
ATOM 3710 C CA . PRO A 1 472 ? 33.559 -1.758 54.863 1.00 38.72 472 PRO A CA 1
ATOM 3711 C C . PRO A 1 472 ? 34.919 -1.410 55.522 1.00 38.72 472 PRO A C 1
ATOM 3713 O O . PRO A 1 472 ? 34.948 -0.801 56.588 1.00 38.72 472 PRO A O 1
ATOM 3716 N N . THR A 1 473 ? 36.048 -1.701 54.869 1.00 24.23 473 THR A N 1
ATOM 3717 C CA . THR A 1 473 ? 37.363 -1.145 55.256 1.00 24.23 473 THR A CA 1
ATOM 3718 C C . THR A 1 473 ? 38.263 -0.910 54.045 1.00 24.23 473 THR A C 1
ATOM 3720 O O . THR A 1 473 ? 38.371 -1.764 53.165 1.00 24.23 473 THR A O 1
ATOM 3723 N N . ASP A 1 474 ? 38.933 0.242 54.021 1.00 27.03 474 ASP A N 1
ATOM 3724 C CA . ASP A 1 474 ? 39.963 0.585 53.041 1.00 27.03 474 ASP A CA 1
ATOM 3725 C C . ASP A 1 474 ? 41.321 -0.010 53.438 1.00 27.03 474 ASP A C 1
ATOM 3727 O O . ASP A 1 474 ? 41.813 0.253 54.536 1.00 27.03 474 ASP A O 1
ATOM 3731 N N . ILE A 1 475 ? 41.962 -0.759 52.532 1.00 28.84 475 ILE A N 1
ATOM 3732 C CA . ILE A 1 475 ? 43.395 -1.086 52.611 1.00 28.84 475 ILE A CA 1
ATOM 3733 C C . ILE A 1 475 ? 44.025 -0.991 51.212 1.00 28.84 475 ILE A C 1
ATOM 3735 O O . ILE A 1 475 ? 43.784 -1.816 50.334 1.00 28.84 475 ILE A O 1
ATOM 3739 N N . GLN A 1 476 ? 44.886 0.010 51.043 1.00 26.64 476 GLN A N 1
ATOM 3740 C CA . GLN A 1 476 ? 46.079 -0.028 50.186 1.00 26.64 476 GLN A CA 1
ATOM 3741 C C . GLN A 1 476 ? 47.286 -0.292 51.120 1.00 26.64 476 GLN A C 1
ATOM 3743 O O . GLN A 1 476 ? 47.173 0.081 52.293 1.00 26.64 476 GLN A O 1
ATOM 3748 N N . PRO A 1 477 ? 48.419 -0.901 50.680 1.00 33.00 477 PRO A N 1
ATOM 3749 C CA . PRO A 1 477 ? 49.295 -0.263 49.679 1.00 33.00 477 PRO A CA 1
ATOM 3750 C C . PRO A 1 477 ? 50.227 -1.194 48.846 1.00 33.00 477 PRO A C 1
ATOM 3752 O O . PRO A 1 477 ? 50.097 -2.410 48.877 1.00 33.00 477 PRO A O 1
ATOM 3755 N N . GLN A 1 478 ? 51.181 -0.555 48.141 1.00 24.66 478 GLN A N 1
ATOM 3756 C CA . GLN A 1 478 ? 52.452 -1.069 47.569 1.00 24.66 478 GLN A CA 1
ATOM 3757 C C . GLN A 1 478 ? 52.341 -2.192 46.513 1.00 24.66 478 GLN A C 1
ATOM 3759 O O . GLN A 1 478 ? 52.088 -3.348 46.815 1.00 24.66 478 GLN A O 1
ATOM 3764 N N . ILE A 1 479 ? 52.414 -1.886 45.209 1.00 33.56 479 ILE A N 1
ATOM 3765 C CA . ILE A 1 479 ? 53.640 -1.543 44.445 1.00 33.56 479 ILE A CA 1
ATOM 3766 C C . ILE A 1 479 ? 54.787 -2.533 44.692 1.00 33.56 479 ILE A C 1
ATOM 3768 O O . ILE A 1 479 ? 55.350 -2.545 45.780 1.00 33.56 479 ILE A O 1
ATOM 3772 N N . ASP A 1 480 ? 55.228 -3.202 43.625 1.00 22.77 480 ASP A N 1
ATOM 3773 C CA . ASP A 1 480 ? 56.651 -3.494 43.418 1.00 22.77 480 ASP A CA 1
ATOM 3774 C C . ASP A 1 480 ? 57.011 -3.287 41.930 1.00 22.77 480 ASP A C 1
ATOM 3776 O O . ASP A 1 480 ? 56.118 -3.238 41.075 1.00 22.77 480 ASP A O 1
ATOM 3780 N N . VAL A 1 481 ? 58.291 -3.070 41.619 1.00 28.47 481 VAL A N 1
ATOM 3781 C CA . VAL A 1 481 ? 58.761 -2.472 40.355 1.00 28.47 481 VAL A CA 1
ATOM 3782 C C . VAL A 1 481 ? 59.865 -3.303 39.704 1.00 28.47 481 VAL A C 1
ATOM 3784 O O . VAL A 1 481 ? 60.825 -3.708 40.351 1.00 28.47 481 VAL A O 1
ATOM 3787 N N . CYS A 1 482 ? 59.821 -3.433 38.375 1.00 24.06 482 CYS A N 1
ATOM 3788 C CA . CYS A 1 482 ? 61.031 -3.674 37.593 1.00 24.06 482 CYS A CA 1
ATOM 3789 C C . CYS A 1 482 ? 61.024 -2.816 36.322 1.00 24.06 482 CYS A C 1
ATOM 3791 O O . CYS A 1 482 ? 60.154 -2.965 35.463 1.00 24.06 482 CYS A O 1
ATOM 3793 N N . SER A 1 483 ? 61.999 -1.913 36.221 1.00 28.05 483 SER A N 1
ATOM 3794 C CA . SER A 1 483 ? 62.187 -1.003 35.089 1.00 28.05 483 SER A CA 1
ATOM 3795 C C . SER A 1 483 ? 63.449 -1.381 34.321 1.00 28.05 483 SER A C 1
ATOM 3797 O O . SER A 1 483 ? 64.498 -1.586 34.928 1.00 28.05 483 SER A O 1
ATOM 3799 N N . THR A 1 484 ? 63.390 -1.366 32.991 1.00 27.12 484 THR A N 1
ATOM 3800 C CA . THR A 1 484 ? 64.580 -1.297 32.129 1.00 27.12 484 THR A CA 1
ATOM 3801 C C . THR A 1 484 ? 64.535 -0.016 31.298 1.00 27.12 484 THR A C 1
ATOM 3803 O O . THR A 1 484 ? 63.465 0.497 30.969 1.00 27.12 484 THR A O 1
ATOM 3806 N N . SER A 1 485 ? 65.704 0.581 31.074 1.00 28.70 485 SER A N 1
ATOM 3807 C CA . SER A 1 485 ? 65.846 2.008 30.777 1.00 28.70 485 SER A CA 1
ATOM 3808 C C . SER A 1 485 ? 66.046 2.333 29.293 1.00 28.70 485 SER A C 1
ATOM 3810 O O . SER A 1 485 ? 66.604 1.555 28.524 1.00 28.70 485 SER A O 1
ATOM 3812 N N . GLY A 1 486 ? 65.635 3.545 28.913 1.00 27.17 486 GLY A N 1
ATOM 3813 C CA . GLY A 1 486 ? 65.927 4.165 27.621 1.00 27.17 486 GLY A CA 1
ATOM 3814 C C . GLY A 1 486 ? 65.609 5.659 27.683 1.00 27.17 486 GLY A C 1
ATOM 3815 O O . GLY A 1 486 ? 64.446 6.040 27.766 1.00 27.17 486 GLY A O 1
ATOM 3816 N N . THR A 1 487 ? 66.634 6.510 27.721 1.00 28.78 487 THR A N 1
ATOM 3817 C CA . THR A 1 487 ? 66.482 7.962 27.905 1.00 28.78 487 THR A CA 1
ATOM 3818 C C . THR A 1 487 ? 66.167 8.683 26.594 1.00 28.78 487 THR A C 1
ATOM 3820 O O . THR A 1 487 ? 66.723 8.330 25.556 1.00 28.78 487 THR A O 1
ATOM 3823 N N . ASN A 1 488 ? 65.358 9.751 26.650 1.00 27.50 488 ASN A N 1
ATOM 3824 C CA . ASN A 1 488 ? 65.823 11.116 26.335 1.00 27.50 488 ASN A CA 1
ATOM 3825 C C . ASN A 1 488 ? 64.728 12.189 26.541 1.00 27.50 488 ASN A C 1
ATOM 3827 O O . ASN A 1 488 ? 63.657 12.129 25.951 1.00 27.50 488 ASN A O 1
ATOM 3831 N N . SER A 1 489 ? 65.072 13.176 27.375 1.00 33.78 489 SER A N 1
ATOM 3832 C CA . SER A 1 489 ? 64.569 14.562 27.490 1.00 33.78 489 SER A CA 1
ATOM 3833 C C . SER A 1 489 ? 63.394 15.047 26.612 1.00 33.78 489 SER A C 1
ATOM 3835 O O . SER A 1 489 ? 63.532 15.138 25.391 1.00 33.78 489 SER A O 1
ATOM 3837 N N . GLY A 1 490 ? 62.337 15.579 27.248 1.00 28.80 490 GLY A N 1
ATOM 3838 C CA . GLY A 1 490 ? 61.359 16.453 26.580 1.00 28.80 490 GLY A CA 1
ATOM 3839 C C . GLY A 1 490 ? 60.103 16.800 27.395 1.00 28.80 490 GLY A C 1
ATOM 3840 O O . GLY A 1 490 ? 59.073 16.187 27.162 1.00 28.80 490 GLY A O 1
ATOM 3841 N N . THR A 1 491 ? 60.200 17.793 28.296 1.00 32.03 491 THR A N 1
ATOM 3842 C CA . THR A 1 491 ? 59.094 18.552 28.949 1.00 32.03 491 THR A CA 1
ATOM 3843 C C . THR A 1 491 ? 57.802 17.793 29.309 1.00 32.03 491 THR A C 1
ATOM 3845 O O . THR A 1 491 ? 56.934 17.593 28.459 1.00 32.03 491 THR A O 1
ATOM 3848 N N . ASP A 1 492 ? 57.609 17.496 30.598 1.00 35.19 492 ASP A N 1
ATOM 3849 C CA . ASP A 1 492 ? 56.412 16.827 31.130 1.00 35.19 492 ASP A CA 1
ATOM 3850 C C . ASP A 1 492 ? 55.133 17.698 31.093 1.00 35.19 492 ASP A C 1
ATOM 3852 O O . ASP A 1 492 ? 54.725 18.299 32.090 1.00 35.19 492 ASP A O 1
ATOM 3856 N N . GLU A 1 493 ? 54.438 17.728 29.952 1.00 38.78 493 GLU A N 1
ATOM 3857 C CA . GLU A 1 493 ? 53.037 18.165 29.903 1.00 38.78 493 GLU A CA 1
ATOM 3858 C C . GLU A 1 493 ? 52.128 17.109 30.556 1.00 38.78 493 GLU A C 1
ATOM 3860 O O . GLU A 1 493 ? 51.849 16.055 29.977 1.00 38.78 493 GLU A O 1
ATOM 3865 N N . ILE A 1 494 ? 51.616 17.403 31.757 1.00 39.31 494 ILE A N 1
ATOM 3866 C CA . ILE A 1 494 ? 50.618 16.561 32.436 1.00 39.31 494 ILE A CA 1
ATOM 3867 C C . ILE A 1 494 ? 49.363 16.449 31.544 1.00 39.31 494 ILE A C 1
ATOM 3869 O O . ILE A 1 494 ? 48.729 17.472 31.266 1.00 39.31 494 ILE A O 1
ATOM 3873 N N . PRO A 1 495 ? 48.940 15.240 31.115 1.00 47.00 495 PRO A N 1
ATOM 3874 C CA . PRO A 1 495 ? 47.799 15.098 30.216 1.00 47.00 495 PRO A CA 1
ATOM 3875 C C . PRO A 1 495 ? 46.494 15.607 30.843 1.00 47.00 495 PRO A C 1
ATOM 3877 O O . PRO A 1 495 ? 45.984 15.033 31.808 1.00 47.00 495 PRO A O 1
ATOM 3880 N N . PHE A 1 496 ? 45.922 16.668 30.266 1.00 52.78 496 PHE A N 1
ATOM 3881 C CA . PHE A 1 496 ? 44.643 17.222 30.711 1.00 52.78 496 PHE A CA 1
ATOM 3882 C C . PHE A 1 496 ? 43.534 16.159 30.662 1.00 52.78 496 PHE A C 1
ATOM 3884 O O . PHE A 1 496 ? 43.287 15.543 29.621 1.00 52.78 496 PHE A O 1
ATOM 3891 N N . LYS A 1 497 ? 42.841 15.973 31.789 1.00 58.22 497 LYS A N 1
ATOM 3892 C CA . LYS A 1 497 ? 41.779 14.978 31.966 1.00 58.22 497 LYS A CA 1
ATOM 3893 C C . LYS A 1 497 ? 40.464 15.674 32.298 1.00 58.22 497 LYS A C 1
ATOM 3895 O O . LYS A 1 497 ? 40.365 16.377 33.301 1.00 58.22 497 LYS A O 1
ATOM 3900 N N . ALA A 1 498 ? 39.452 15.474 31.458 1.00 61.88 498 ALA A N 1
ATOM 3901 C CA . ALA A 1 498 ? 38.142 16.088 31.640 1.00 61.88 498 ALA A CA 1
ATOM 3902 C C . ALA A 1 498 ? 37.451 15.640 32.946 1.00 61.88 498 ALA A C 1
ATOM 3904 O O . ALA A 1 498 ? 37.634 14.520 33.428 1.00 61.88 498 ALA A O 1
ATOM 3905 N N . THR A 1 499 ? 36.627 16.523 33.513 1.00 69.50 499 THR A N 1
ATOM 3906 C CA . THR A 1 499 ? 35.926 16.284 34.781 1.00 69.50 499 THR A CA 1
ATOM 3907 C C . THR A 1 499 ? 34.817 15.222 34.658 1.00 69.50 499 THR A C 1
ATOM 3909 O O . THR A 1 499 ? 34.170 15.115 33.609 1.00 69.50 499 THR A O 1
ATOM 3912 N N . PRO A 1 500 ? 34.543 14.432 35.719 1.00 72.44 500 PRO A N 1
ATOM 3913 C CA . PRO A 1 500 ? 33.466 13.442 35.705 1.00 72.44 500 PRO A CA 1
ATOM 3914 C C . PRO A 1 500 ? 32.080 14.075 35.503 1.00 72.44 500 PRO A C 1
ATOM 3916 O O . PRO A 1 500 ? 31.640 14.903 36.296 1.00 72.44 500 PRO A O 1
ATOM 3919 N N . LEU A 1 501 ? 31.369 13.647 34.457 1.00 78.81 501 LEU A N 1
ATOM 3920 C CA . LEU A 1 501 ? 30.036 14.156 34.110 1.00 78.81 501 LEU A CA 1
ATOM 3921 C C . LEU A 1 501 ? 28.927 13.577 35.003 1.00 78.81 501 LEU A C 1
ATOM 3923 O O . LEU A 1 501 ? 28.861 12.361 35.216 1.00 78.81 501 LEU A O 1
ATOM 3927 N N . SER A 1 502 ? 27.974 14.418 35.410 1.00 78.75 502 SER A N 1
ATOM 3928 C CA . SER A 1 502 ? 26.734 13.973 36.052 1.00 78.75 502 SER A CA 1
ATOM 3929 C C . SER A 1 502 ? 25.796 13.262 35.067 1.00 78.75 502 SER A C 1
ATOM 3931 O O . SER A 1 502 ? 25.860 13.423 33.844 1.00 78.75 502 SER A O 1
ATOM 3933 N N . ASN A 1 503 ? 24.839 12.499 35.599 1.00 74.56 503 ASN A N 1
ATOM 3934 C CA . ASN A 1 503 ? 23.868 11.773 34.774 1.00 74.56 503 ASN A CA 1
ATOM 3935 C C . ASN A 1 503 ? 22.929 12.703 33.975 1.00 74.56 503 ASN A C 1
ATOM 3937 O O . ASN A 1 503 ? 22.465 12.314 32.901 1.00 74.56 503 ASN A O 1
ATOM 3941 N N . LYS A 1 504 ? 22.692 13.941 34.443 1.00 72.88 504 LYS A N 1
ATOM 3942 C CA . LYS A 1 504 ? 21.927 14.956 33.695 1.00 72.88 504 LYS A CA 1
ATOM 3943 C C . LYS A 1 504 ? 22.713 15.439 32.469 1.00 72.88 504 LYS A C 1
ATOM 3945 O O . LYS A 1 504 ? 22.178 15.435 31.361 1.00 72.88 504 LYS A O 1
ATOM 3950 N N . GLU A 1 505 ? 23.993 15.765 32.640 1.00 77.56 505 GLU A N 1
ATOM 3951 C CA . GLU A 1 505 ? 24.875 16.216 31.552 1.00 77.56 505 GLU A CA 1
ATOM 3952 C C . GLU A 1 505 ? 25.115 15.109 30.521 1.00 77.56 505 GLU A C 1
ATOM 3954 O O . GLU A 1 505 ? 24.972 15.346 29.320 1.00 77.56 505 GLU A O 1
ATOM 3959 N N . ARG A 1 506 ? 25.369 13.869 30.971 1.00 82.75 506 ARG A N 1
ATOM 3960 C CA . ARG A 1 506 ? 25.478 12.693 30.087 1.00 82.75 506 ARG A CA 1
ATOM 3961 C C . ARG A 1 506 ? 24.251 12.535 29.183 1.00 82.75 506 ARG A C 1
ATOM 3963 O O . ARG A 1 506 ? 24.395 12.268 27.989 1.00 82.75 506 ARG A O 1
ATOM 3970 N N . LEU A 1 507 ? 23.042 12.740 29.714 1.00 78.31 507 LEU A N 1
ATOM 3971 C CA . LEU A 1 507 ? 21.802 12.644 28.937 1.00 78.31 507 LEU A CA 1
ATOM 3972 C C . LEU A 1 507 ? 21.668 13.770 27.894 1.00 78.31 507 LEU A C 1
ATOM 3974 O O . LEU A 1 507 ? 21.229 13.508 26.770 1.00 78.31 507 LEU A O 1
ATOM 3978 N N . VAL A 1 508 ? 22.061 15.003 28.231 1.00 81.06 508 VAL A N 1
ATOM 3979 C CA . VAL A 1 508 ? 22.065 16.148 27.299 1.00 81.06 508 VAL A CA 1
ATOM 3980 C C . VAL A 1 508 ? 23.083 15.932 26.176 1.00 81.06 508 VAL A C 1
ATOM 3982 O O . VAL A 1 508 ? 22.721 15.977 24.998 1.00 81.06 508 VAL A O 1
ATOM 3985 N N . LEU A 1 509 ? 24.327 15.595 26.523 1.00 85.12 509 LEU A N 1
ATOM 3986 C CA . LEU A 1 509 ? 25.408 15.347 25.567 1.00 85.12 509 LEU A CA 1
ATOM 3987 C C . LEU A 1 509 ? 25.102 14.145 24.654 1.00 85.12 509 LEU A C 1
ATOM 3989 O O . LEU A 1 509 ? 25.351 14.209 23.448 1.00 85.12 509 LEU A O 1
ATOM 3993 N N . ARG A 1 510 ? 24.455 13.084 25.165 1.00 84.62 510 ARG A N 1
ATOM 3994 C CA . ARG A 1 510 ? 23.952 11.971 24.336 1.00 84.62 510 ARG A CA 1
ATOM 3995 C C . ARG A 1 510 ? 22.876 12.433 23.346 1.00 84.62 510 ARG A C 1
ATOM 3997 O O . ARG A 1 510 ? 22.941 12.074 22.169 1.00 84.62 510 ARG A O 1
ATOM 4004 N N . LYS A 1 511 ? 21.908 13.251 23.784 1.00 83.94 511 LYS A N 1
ATOM 4005 C CA . LYS A 1 511 ? 20.872 13.834 22.904 1.00 83.94 511 LYS A CA 1
ATOM 4006 C C . LYS A 1 511 ? 21.478 14.742 21.822 1.00 83.94 511 LYS A C 1
ATOM 4008 O O . LYS A 1 511 ? 20.953 14.772 20.710 1.00 83.94 511 LYS A O 1
ATOM 4013 N N . GLN A 1 512 ? 22.578 15.439 22.111 1.00 81.38 512 GLN A N 1
ATOM 4014 C CA . GLN A 1 512 ? 23.317 16.258 21.143 1.00 81.38 512 GLN A CA 1
ATOM 4015 C C . GLN A 1 512 ? 24.091 15.395 20.132 1.00 81.38 512 GLN A C 1
ATOM 4017 O O . GLN A 1 512 ? 23.900 15.551 18.925 1.00 81.38 512 GLN A O 1
ATOM 4022 N N . ALA A 1 513 ? 24.883 14.423 20.602 1.00 81.12 513 ALA A N 1
ATOM 4023 C CA . ALA A 1 513 ? 25.661 13.514 19.754 1.00 81.12 513 ALA A CA 1
ATOM 4024 C C . ALA A 1 513 ? 24.782 12.754 18.742 1.00 81.12 513 ALA A C 1
ATOM 4026 O O . ALA A 1 513 ? 25.103 12.664 17.555 1.00 81.12 513 ALA A O 1
ATOM 4027 N N . LEU A 1 514 ? 23.616 12.262 19.177 1.00 81.00 514 LEU A N 1
ATOM 4028 C CA . LEU A 1 514 ? 22.683 11.534 18.310 1.00 81.00 514 LEU A CA 1
ATOM 4029 C C . LEU A 1 514 ? 22.033 12.410 17.220 1.00 81.00 514 LEU A C 1
ATOM 4031 O O . LEU A 1 514 ? 21.608 11.867 16.197 1.00 81.00 514 LEU A O 1
ATOM 4035 N N . LYS A 1 515 ? 21.999 13.742 17.384 1.00 81.50 515 LYS A N 1
ATOM 4036 C CA . LYS A 1 515 ? 21.496 14.698 16.376 1.00 81.50 515 LYS A CA 1
ATOM 4037 C C . LYS A 1 515 ? 22.536 15.081 15.310 1.00 81.50 515 LYS A C 1
ATOM 4039 O O . LYS A 1 515 ? 22.159 15.660 14.292 1.00 81.50 515 LYS A O 1
ATOM 4044 N N . MET A 1 516 ? 23.820 14.748 15.487 1.00 74.75 516 MET A N 1
ATOM 4045 C CA . MET A 1 516 ? 24.881 15.097 14.528 1.00 74.75 516 MET A CA 1
ATOM 4046 C C . MET A 1 516 ? 24.647 14.431 13.159 1.00 74.75 516 MET A C 1
ATOM 4048 O O . MET A 1 516 ? 24.501 13.205 13.077 1.00 74.75 516 MET A O 1
ATOM 4052 N N . ARG A 1 517 ? 24.601 15.242 12.086 1.00 56.72 517 ARG A N 1
ATOM 4053 C CA . ARG A 1 517 ? 24.299 14.809 10.702 1.00 56.72 517 ARG A CA 1
ATOM 4054 C C . ARG A 1 517 ? 25.507 14.274 9.926 1.00 56.72 517 ARG A C 1
ATOM 4056 O O . ARG A 1 517 ? 25.354 13.301 9.197 1.00 56.72 517 ARG A O 1
ATOM 4063 N N . LYS A 1 518 ? 26.688 14.880 10.082 1.00 54.88 518 LYS A N 1
ATOM 4064 C CA . LYS A 1 518 ? 27.971 14.313 9.631 1.00 54.88 518 LYS A CA 1
ATOM 4065 C C . LYS A 1 518 ? 28.655 13.669 10.840 1.00 54.88 518 LYS A C 1
ATOM 4067 O O . LYS A 1 518 ? 28.569 14.208 11.941 1.00 54.88 518 LYS A O 1
ATOM 4072 N N . ARG A 1 519 ? 29.266 12.498 10.648 1.00 66.19 519 ARG A N 1
ATOM 4073 C CA . ARG A 1 519 ? 29.912 11.693 11.699 1.00 66.19 519 ARG A CA 1
ATOM 4074 C C . ARG A 1 519 ? 31.165 11.044 11.104 1.00 66.19 519 ARG A C 1
ATOM 4076 O O . ARG A 1 519 ? 31.022 10.410 10.059 1.00 66.19 519 ARG A O 1
ATOM 4083 N N . PRO A 1 520 ? 32.354 11.159 11.716 1.00 59.97 520 PRO A N 1
ATOM 4084 C CA . PRO A 1 520 ? 33.497 10.362 11.295 1.00 59.97 520 PRO A CA 1
ATOM 4085 C C . PRO A 1 520 ? 33.279 8.905 11.705 1.00 59.97 520 PRO A C 1
ATOM 4087 O O . PRO A 1 520 ? 32.737 8.625 12.777 1.00 59.97 520 PRO A O 1
ATOM 4090 N N . VAL A 1 521 ? 33.712 7.965 10.866 1.00 58.47 521 VAL A N 1
ATOM 4091 C CA . VAL A 1 521 ? 33.664 6.534 11.189 1.00 58.47 521 VAL A CA 1
ATOM 4092 C C . VAL A 1 521 ? 34.937 6.166 11.944 1.00 58.47 521 VAL A C 1
ATOM 4094 O O . VAL A 1 521 ? 35.879 5.618 11.385 1.00 58.47 521 VAL A O 1
ATOM 4097 N N . LEU A 1 522 ? 34.969 6.510 13.230 1.00 74.00 522 LEU A N 1
ATOM 4098 C CA . LEU A 1 522 ? 36.018 6.065 14.143 1.00 74.00 522 LEU A CA 1
ATOM 4099 C C . LEU A 1 522 ? 35.678 4.640 14.595 1.00 74.00 522 LEU A C 1
ATOM 4101 O O . LEU A 1 522 ? 34.540 4.378 15.009 1.00 74.00 522 LEU A O 1
ATOM 4105 N N . SER A 1 523 ? 36.631 3.712 14.494 1.00 74.06 523 SER A N 1
ATOM 4106 C CA . SER A 1 523 ? 36.405 2.314 14.871 1.00 74.06 523 SER A CA 1
ATOM 4107 C C . SER A 1 523 ? 37.637 1.620 15.439 1.00 74.06 523 SER A C 1
ATOM 4109 O O . SER A 1 523 ? 38.678 1.599 14.787 1.00 74.06 523 SER A O 1
ATOM 4111 N N . VAL A 1 524 ? 37.477 0.977 16.597 1.00 71.62 524 VAL A N 1
ATOM 4112 C CA . VAL A 1 524 ? 38.444 0.011 17.141 1.00 71.62 524 VAL A CA 1
ATOM 4113 C C . VAL A 1 524 ? 38.063 -1.387 16.641 1.00 71.62 524 VAL A C 1
ATOM 4115 O O . VAL A 1 524 ? 36.885 -1.756 16.686 1.00 71.62 524 VAL A O 1
ATOM 4118 N N . GLY A 1 525 ? 39.050 -2.128 16.128 1.00 64.69 525 GLY A N 1
ATOM 4119 C CA . GLY A 1 525 ? 38.893 -3.458 15.523 1.00 64.69 525 GLY A CA 1
ATOM 4120 C C . GLY A 1 525 ? 39.782 -4.537 16.157 1.00 64.69 525 GLY A C 1
ATOM 4121 O O . GLY A 1 525 ? 40.416 -4.293 17.179 1.00 64.69 525 GLY A O 1
ATOM 4122 N N . ARG A 1 526 ? 39.872 -5.701 15.494 1.00 59.91 526 ARG A N 1
ATOM 4123 C CA . ARG A 1 526 ? 40.443 -6.983 15.987 1.00 59.91 526 ARG A CA 1
ATOM 4124 C C . ARG A 1 526 ? 41.810 -6.955 16.671 1.00 59.91 526 ARG A C 1
ATOM 4126 O O . ARG A 1 526 ? 42.092 -7.857 17.444 1.00 59.91 526 ARG A O 1
ATOM 4133 N N . HIS A 1 527 ? 42.642 -5.956 16.402 1.00 64.38 527 HIS A N 1
ATOM 4134 C CA . HIS A 1 527 ? 43.991 -5.845 16.967 1.00 64.38 527 HIS A CA 1
ATOM 4135 C C . HIS A 1 527 ? 44.089 -4.811 18.106 1.00 64.38 527 HIS A C 1
ATOM 4137 O O . HIS A 1 527 ? 45.190 -4.441 18.491 1.00 64.38 527 HIS A O 1
ATOM 4143 N N . ASN A 1 528 ? 42.956 -4.289 18.599 1.00 62.88 528 ASN A N 1
ATOM 4144 C CA . ASN A 1 528 ? 42.859 -3.302 19.687 1.00 62.88 528 ASN A CA 1
ATOM 4145 C C . ASN A 1 528 ? 43.769 -2.058 19.528 1.00 62.88 528 ASN A C 1
ATOM 4147 O O . ASN A 1 528 ? 44.149 -1.435 20.515 1.00 62.88 528 ASN A O 1
ATOM 4151 N N . VAL A 1 529 ? 44.113 -1.662 18.293 1.00 72.88 529 VAL A N 1
ATOM 4152 C CA . VAL A 1 529 ? 45.049 -0.553 18.009 1.00 72.88 529 VAL A CA 1
ATOM 4153 C C . VAL A 1 529 ? 44.409 0.802 18.336 1.00 72.88 529 VAL A C 1
ATOM 4155 O O . VAL A 1 529 ? 43.888 1.505 17.468 1.00 72.88 529 VAL A O 1
ATOM 4158 N N . ILE A 1 530 ? 44.444 1.170 19.616 1.00 76.31 530 ILE A N 1
ATOM 4159 C CA . ILE A 1 530 ? 43.873 2.414 20.139 1.00 76.31 530 ILE A CA 1
ATOM 4160 C C . ILE A 1 530 ? 44.710 3.629 19.733 1.00 76.31 530 ILE A C 1
ATOM 4162 O O . ILE A 1 530 ? 44.133 4.654 19.391 1.00 76.31 530 ILE A O 1
ATOM 4166 N N . THR A 1 531 ? 46.042 3.535 19.686 1.00 79.31 531 THR A N 1
ATOM 4167 C CA . THR A 1 531 ? 46.948 4.688 19.498 1.00 79.31 531 THR A CA 1
ATOM 4168 C C . THR A 1 531 ? 46.649 5.513 18.240 1.00 79.31 531 THR A C 1
ATOM 4170 O O . THR A 1 531 ? 46.651 6.744 18.285 1.00 79.31 531 THR A O 1
ATOM 4173 N N . GLY A 1 532 ? 46.342 4.855 17.115 1.00 79.12 532 GLY A N 1
ATOM 4174 C CA . GLY A 1 532 ? 45.934 5.538 15.881 1.00 79.12 532 GLY A CA 1
ATOM 4175 C C . GLY A 1 532 ? 44.565 6.212 16.015 1.00 79.12 532 GLY A C 1
ATOM 4176 O O . GLY A 1 532 ? 44.415 7.388 15.687 1.00 79.12 532 GLY A O 1
ATOM 4177 N N . VAL A 1 533 ? 43.588 5.493 16.578 1.00 83.69 533 VAL A N 1
ATOM 4178 C CA . VAL A 1 533 ? 42.221 5.988 16.804 1.00 83.69 533 VAL A CA 1
ATOM 4179 C C . VAL A 1 533 ? 42.216 7.171 17.783 1.00 83.69 533 VAL A C 1
ATOM 4181 O O . VAL A 1 533 ? 41.531 8.159 17.534 1.00 83.69 533 VAL A O 1
ATOM 4184 N N . ALA A 1 534 ? 43.025 7.126 18.843 1.00 85.94 534 ALA A N 1
ATOM 4185 C CA . ALA A 1 534 ? 43.190 8.195 19.825 1.00 85.94 534 ALA A CA 1
ATOM 4186 C C . ALA A 1 534 ? 43.778 9.473 19.203 1.00 85.94 534 ALA A C 1
ATOM 4188 O O . ALA A 1 534 ? 43.281 10.566 19.482 1.00 85.94 534 ALA A O 1
ATOM 4189 N N . LYS A 1 535 ? 44.761 9.354 18.293 1.00 85.06 535 LYS A N 1
ATOM 4190 C CA . LYS A 1 535 ? 45.252 10.496 17.499 1.00 85.06 535 LYS A CA 1
ATOM 4191 C C . LYS A 1 535 ? 44.128 11.100 16.647 1.00 85.06 535 LYS A C 1
ATOM 4193 O O . LYS A 1 535 ? 43.908 12.306 16.714 1.00 85.06 535 LYS A O 1
ATOM 4198 N N . THR A 1 536 ? 43.348 10.283 15.931 1.00 85.38 536 THR A N 1
ATOM 4199 C CA . THR A 1 536 ? 42.200 10.777 15.141 1.00 85.38 536 THR A CA 1
ATOM 4200 C C . THR A 1 536 ? 41.113 11.424 16.013 1.00 85.38 536 THR A C 1
ATOM 4202 O O . THR A 1 536 ? 40.530 12.431 15.615 1.00 85.38 536 THR A O 1
ATOM 4205 N N . ILE A 1 537 ? 40.855 10.891 17.213 1.00 85.75 537 ILE A N 1
ATOM 4206 C CA . ILE A 1 537 ? 39.927 11.475 18.194 1.00 85.75 537 ILE A CA 1
ATOM 4207 C C . ILE A 1 537 ? 40.429 12.846 18.672 1.00 85.75 537 ILE A C 1
ATOM 4209 O O . ILE A 1 537 ? 39.653 13.800 18.665 1.00 85.75 537 ILE A O 1
ATOM 4213 N N . LYS A 1 538 ? 41.717 12.980 19.019 1.00 84.81 538 LYS A N 1
ATOM 4214 C CA . LYS A 1 538 ? 42.325 14.263 19.414 1.00 84.81 538 LYS A CA 1
ATOM 4215 C C . LYS A 1 538 ? 42.203 15.317 18.302 1.00 84.81 538 LYS A C 1
ATOM 4217 O O . LYS A 1 538 ? 41.709 16.411 18.566 1.00 84.81 538 LYS A O 1
ATOM 4222 N N . THR A 1 539 ? 42.509 14.976 17.045 1.00 84.62 539 THR A N 1
ATOM 4223 C CA . THR A 1 539 ? 42.283 15.877 15.891 1.00 84.62 539 THR A CA 1
ATOM 4224 C C . THR A 1 539 ? 40.799 16.220 15.688 1.00 84.62 539 THR A C 1
ATOM 4226 O O . THR A 1 539 ? 40.460 17.337 15.304 1.00 84.62 539 THR A O 1
ATOM 4229 N N . HIS A 1 540 ? 39.880 15.294 15.971 1.00 83.19 540 HIS A N 1
ATOM 4230 C CA . HIS A 1 540 ? 38.441 15.557 15.888 1.00 83.19 540 HIS A CA 1
ATOM 4231 C C . HIS A 1 540 ? 37.953 16.526 16.981 1.00 83.19 540 HIS A C 1
ATOM 4233 O O . HIS A 1 540 ? 37.148 17.417 16.696 1.00 83.19 540 HIS A O 1
ATOM 4239 N N . PHE A 1 541 ? 38.462 16.403 18.212 1.00 86.19 541 PHE A N 1
ATOM 4240 C CA . PHE A 1 541 ? 38.070 17.248 19.347 1.00 86.19 541 PHE A CA 1
ATOM 4241 C C . PHE A 1 541 ? 38.458 18.728 19.206 1.00 86.19 541 PHE A C 1
ATOM 4243 O O . PHE A 1 541 ? 37.801 19.580 19.813 1.00 86.19 541 PHE A O 1
ATOM 4250 N N . GLN A 1 542 ? 39.435 19.048 18.349 1.00 81.81 542 GLN A N 1
ATOM 4251 C CA . GLN A 1 542 ? 39.746 20.426 17.945 1.00 81.81 542 GLN A CA 1
ATOM 4252 C C . GLN A 1 542 ? 38.547 21.121 17.273 1.00 81.81 542 GLN A C 1
ATOM 4254 O O . GLN A 1 542 ? 38.346 22.315 17.460 1.00 81.81 542 GLN A O 1
ATOM 4259 N N . LYS A 1 543 ? 37.725 20.382 16.510 1.00 79.62 543 LYS A N 1
ATOM 4260 C CA . LYS A 1 543 ? 36.602 20.941 15.727 1.00 79.62 543 LYS A CA 1
ATOM 4261 C C . LYS A 1 543 ? 35.221 20.596 16.286 1.00 79.62 543 LYS A C 1
ATOM 4263 O O . LYS A 1 543 ? 34.263 21.328 16.039 1.00 79.62 543 LYS A O 1
ATOM 4268 N N . HIS A 1 544 ? 35.084 19.489 17.016 1.00 82.06 544 HIS A N 1
ATOM 4269 C CA . HIS A 1 544 ? 33.791 18.969 17.468 1.00 82.06 544 HIS A CA 1
ATOM 4270 C C . HIS A 1 544 ? 33.878 18.410 18.900 1.00 82.06 544 HIS A C 1
ATOM 4272 O O . HIS A 1 544 ? 34.668 17.502 19.139 1.00 82.06 544 HIS A O 1
ATOM 4278 N N . PRO A 1 545 ? 33.046 18.861 19.861 1.00 83.00 545 PRO A N 1
ATOM 4279 C CA . PRO A 1 545 ? 33.210 18.517 21.280 1.00 83.00 545 PRO A CA 1
ATOM 4280 C C . PRO A 1 545 ? 32.824 17.072 21.649 1.00 83.00 545 PRO A C 1
ATOM 4282 O O . PRO A 1 545 ? 33.063 16.640 22.776 1.00 83.00 545 PRO A O 1
ATOM 4285 N N . LEU A 1 546 ? 32.198 16.337 20.725 1.00 86.75 546 LEU A N 1
ATOM 4286 C CA . LEU A 1 546 ? 31.644 14.999 20.926 1.00 86.75 546 LEU A CA 1
ATOM 4287 C C . LEU A 1 546 ? 32.129 14.065 19.817 1.00 86.75 546 LEU A C 1
ATOM 4289 O O . LEU A 1 546 ? 31.970 14.379 18.639 1.00 86.75 546 LEU A O 1
ATOM 4293 N N . ALA A 1 547 ? 32.666 12.904 20.188 1.00 86.50 547 ALA A N 1
ATOM 4294 C CA . ALA A 1 547 ? 33.087 11.851 19.267 1.00 86.50 547 ALA A CA 1
ATOM 4295 C C . ALA A 1 547 ? 32.244 10.584 19.481 1.00 86.50 547 ALA A C 1
ATOM 4297 O O . ALA A 1 547 ? 31.878 10.253 20.609 1.00 86.50 547 ALA A O 1
ATOM 4298 N N . ILE A 1 548 ? 31.945 9.861 18.396 1.00 86.81 548 ILE A N 1
ATOM 4299 C CA . ILE A 1 548 ? 31.267 8.559 18.444 1.00 86.81 548 ILE A CA 1
ATOM 4300 C C . ILE A 1 548 ? 32.213 7.517 17.851 1.00 86.81 548 ILE A C 1
ATOM 4302 O O . ILE A 1 548 ? 32.549 7.584 16.670 1.00 86.81 548 ILE A O 1
ATOM 4306 N N . VAL A 1 549 ? 32.623 6.553 18.670 1.00 86.12 549 VAL A N 1
ATOM 4307 C CA . VAL A 1 549 ? 33.538 5.467 18.302 1.00 86.12 549 VAL A CA 1
ATOM 4308 C C . VAL A 1 549 ? 32.746 4.168 18.225 1.00 86.12 549 VAL A C 1
ATOM 4310 O O . VAL A 1 549 ? 31.993 3.843 19.141 1.00 86.12 549 VAL A O 1
ATOM 4313 N N . ASN A 1 550 ? 32.898 3.409 17.143 1.00 85.12 550 ASN A N 1
ATOM 4314 C CA . ASN A 1 550 ? 32.362 2.052 17.053 1.00 85.12 550 ASN A CA 1
ATOM 4315 C C . ASN A 1 550 ? 33.400 1.072 17.612 1.00 85.12 550 ASN A C 1
ATOM 4317 O O . ASN A 1 550 ? 34.554 1.098 17.195 1.00 85.12 550 ASN A O 1
ATOM 4321 N N . ILE A 1 551 ? 32.997 0.177 18.506 1.00 80.25 551 ILE A N 1
ATOM 4322 C CA . ILE A 1 551 ? 33.834 -0.954 18.923 1.00 80.25 551 ILE A CA 1
ATOM 4323 C C . ILE A 1 551 ? 33.226 -2.188 18.262 1.00 80.25 551 ILE A C 1
ATOM 4325 O O . ILE A 1 551 ? 32.036 -2.451 18.436 1.00 80.25 551 ILE A O 1
ATOM 4329 N N . LYS A 1 552 ? 34.006 -2.893 17.435 1.00 69.94 552 LYS A N 1
ATOM 4330 C CA . LYS A 1 552 ? 33.552 -4.070 16.679 1.00 69.94 552 LYS A CA 1
ATOM 4331 C C . LYS A 1 552 ? 34.645 -5.123 16.628 1.00 69.94 552 LYS A C 1
ATOM 4333 O O . LYS A 1 552 ? 35.769 -4.799 16.267 1.00 69.94 552 LYS A O 1
ATOM 4338 N N . ASN A 1 553 ? 34.282 -6.383 16.866 1.00 63.03 553 ASN A N 1
ATOM 4339 C CA . ASN A 1 553 ? 35.206 -7.519 16.817 1.00 63.03 553 ASN A CA 1
ATOM 4340 C C . ASN A 1 553 ? 36.461 -7.247 17.669 1.00 63.03 553 ASN A C 1
ATOM 4342 O O . ASN A 1 553 ? 37.562 -7.213 17.133 1.00 63.03 553 ASN A O 1
ATOM 4346 N N . CYS A 1 554 ? 36.279 -6.966 18.961 1.00 65.94 554 CYS A N 1
ATOM 4347 C CA . CYS A 1 554 ? 37.381 -6.835 19.919 1.00 65.94 554 CYS A CA 1
ATOM 4348 C C . CYS A 1 554 ? 38.197 -8.140 19.985 1.00 65.94 554 CYS A C 1
ATOM 4350 O O . CYS A 1 554 ? 37.632 -9.209 19.749 1.00 65.94 554 CYS A O 1
ATOM 4352 N N . ALA A 1 555 ? 39.489 -8.064 20.317 1.00 67.19 555 ALA A N 1
ATOM 4353 C CA . ALA A 1 555 ? 40.276 -9.267 20.589 1.00 67.19 555 ALA A CA 1
ATOM 4354 C C . ALA A 1 555 ? 39.696 -10.046 21.786 1.00 67.19 555 ALA A C 1
ATOM 4356 O O . ALA A 1 555 ? 39.221 -9.443 22.757 1.00 67.19 555 ALA A O 1
ATOM 4357 N N . GLU A 1 556 ? 39.745 -11.375 21.713 1.00 63.22 556 GLU A N 1
ATOM 4358 C CA . GLU A 1 556 ? 39.234 -12.266 22.758 1.00 63.22 556 GLU A CA 1
ATOM 4359 C C . GLU A 1 556 ? 39.946 -12.011 24.101 1.00 63.22 556 GLU A C 1
ATOM 4361 O O . GLU A 1 556 ? 41.100 -11.587 24.151 1.00 63.22 556 GLU A O 1
ATOM 4366 N N . GLY A 1 557 ? 39.213 -12.156 25.208 1.00 67.38 557 GLY A N 1
ATOM 4367 C CA . GLY A 1 557 ? 39.690 -11.822 26.557 1.00 67.38 557 GLY A CA 1
ATOM 4368 C C . GLY A 1 557 ? 39.771 -10.322 26.898 1.00 67.38 557 GLY A C 1
ATOM 4369 O O . GLY A 1 557 ? 39.819 -9.976 28.078 1.00 67.38 557 GLY A O 1
ATOM 4370 N N . THR A 1 558 ? 39.727 -9.400 25.928 1.00 76.69 558 THR A N 1
ATOM 4371 C CA . THR A 1 558 ? 39.797 -7.956 26.230 1.00 76.69 558 THR A CA 1
ATOM 4372 C C . THR A 1 558 ? 38.428 -7.393 26.621 1.00 76.69 558 THR A C 1
ATOM 4374 O O . THR A 1 558 ? 37.460 -7.483 25.865 1.00 76.69 558 THR A O 1
ATOM 4377 N N . SER A 1 559 ? 38.330 -6.750 27.790 1.00 79.75 559 SER A N 1
ATOM 4378 C CA . SER A 1 559 ? 37.070 -6.138 28.226 1.00 79.75 559 SER A CA 1
ATOM 4379 C C . SER A 1 559 ? 36.808 -4.801 27.516 1.00 79.75 559 SER A C 1
ATOM 4381 O O . SER A 1 559 ? 37.684 -3.945 27.391 1.00 79.75 559 SER A O 1
ATOM 4383 N N . VAL A 1 560 ? 35.556 -4.566 27.109 1.00 79.56 560 VAL A N 1
ATOM 4384 C CA . VAL A 1 560 ? 35.140 -3.281 26.506 1.00 79.56 560 VAL A CA 1
ATOM 4385 C C . VAL A 1 560 ? 35.329 -2.107 27.479 1.00 79.56 560 VAL A C 1
ATOM 4387 O O . VAL A 1 560 ? 35.509 -0.978 27.038 1.00 79.56 560 VAL A O 1
ATOM 4390 N N . GLN A 1 561 ? 35.323 -2.355 28.795 1.00 81.19 561 GLN A N 1
ATOM 4391 C CA . GLN A 1 561 ? 35.622 -1.317 29.784 1.00 81.19 561 GLN A CA 1
ATOM 4392 C C . GLN A 1 561 ? 37.097 -0.900 29.735 1.00 81.19 561 GLN A C 1
ATOM 4394 O O . GLN A 1 561 ? 37.375 0.293 29.772 1.00 81.19 561 GLN A O 1
ATOM 4399 N N . ARG A 1 562 ? 38.022 -1.857 29.572 1.00 82.75 562 ARG A N 1
ATOM 4400 C CA . ARG A 1 562 ? 39.457 -1.585 29.426 1.00 82.75 562 ARG A CA 1
ATOM 4401 C C . ARG A 1 562 ? 39.748 -0.735 28.187 1.00 82.75 562 ARG A C 1
ATOM 4403 O O . ARG A 1 562 ? 40.385 0.301 28.323 1.00 82.75 562 ARG A O 1
ATOM 4410 N N . LEU A 1 563 ? 39.177 -1.089 27.028 1.00 82.56 563 LEU A N 1
ATOM 4411 C CA . LEU A 1 563 ? 39.306 -0.274 25.807 1.00 82.56 563 LEU A CA 1
ATOM 4412 C C . LEU A 1 563 ? 38.758 1.153 25.975 1.00 82.56 563 LEU A C 1
ATOM 4414 O O . LEU A 1 563 ? 39.249 2.073 25.328 1.00 82.56 563 LEU A O 1
ATOM 4418 N N . ILE A 1 564 ? 37.719 1.344 26.798 1.00 85.69 564 ILE A N 1
ATOM 4419 C CA . ILE A 1 564 ? 37.186 2.680 27.096 1.00 85.69 564 ILE A CA 1
ATOM 4420 C C . ILE A 1 564 ? 38.167 3.454 27.972 1.00 85.69 564 ILE A C 1
ATOM 4422 O O . ILE A 1 564 ? 38.483 4.581 27.620 1.00 85.69 564 ILE A O 1
ATOM 4426 N N . SER A 1 565 ? 38.696 2.862 29.045 1.00 85.12 565 SER A N 1
ATOM 4427 C CA . SER A 1 565 ? 39.666 3.539 29.914 1.00 85.12 565 SER A CA 1
ATOM 4428 C C . SER A 1 565 ? 40.969 3.882 29.183 1.00 85.12 565 SER A C 1
ATOM 4430 O O . SER A 1 565 ? 41.425 5.015 29.287 1.00 85.12 565 SER A O 1
ATOM 4432 N N . GLU A 1 566 ? 41.497 2.974 28.357 1.00 85.19 566 GLU A N 1
ATOM 4433 C CA . GLU A 1 566 ? 42.664 3.226 27.494 1.00 85.19 566 GLU A CA 1
ATOM 4434 C C . GLU A 1 566 ? 42.381 4.332 26.448 1.00 85.19 566 GLU A C 1
ATOM 4436 O O . GLU A 1 566 ? 43.273 5.104 26.096 1.00 85.19 566 GLU A O 1
ATOM 4441 N N . LEU A 1 567 ? 41.133 4.473 25.973 1.00 86.38 567 LEU A N 1
ATOM 4442 C CA . LEU A 1 567 ? 40.711 5.596 25.123 1.00 86.38 567 LEU A CA 1
ATOM 4443 C C . LEU A 1 567 ? 40.557 6.911 25.902 1.00 86.38 567 LEU A C 1
ATOM 4445 O O . LEU A 1 567 ? 40.984 7.949 25.399 1.00 86.38 567 LEU A O 1
ATOM 4449 N N . GLU A 1 568 ? 39.943 6.902 27.086 1.00 86.06 568 GLU A N 1
ATOM 4450 C CA . GLU A 1 568 ? 39.784 8.081 27.954 1.00 86.06 568 GLU A CA 1
ATOM 4451 C C . GLU A 1 568 ? 41.161 8.640 28.346 1.00 86.06 568 GLU A C 1
ATOM 4453 O O . GLU A 1 568 ? 41.417 9.827 28.162 1.00 86.06 568 GLU A O 1
ATOM 4458 N N . GLU A 1 569 ? 42.087 7.773 28.760 1.00 85.31 569 GLU A N 1
ATOM 4459 C CA . GLU A 1 569 ? 43.480 8.100 29.082 1.00 85.31 569 GLU A CA 1
ATOM 4460 C C . GLU A 1 569 ? 44.254 8.634 27.866 1.00 85.31 569 GLU A C 1
ATOM 4462 O O . GLU A 1 569 ? 44.777 9.749 27.901 1.00 85.31 569 GLU A O 1
ATOM 4467 N N . ALA A 1 570 ? 44.251 7.919 26.734 1.00 84.75 570 ALA A N 1
ATOM 4468 C CA . ALA A 1 570 ? 44.981 8.349 25.539 1.00 84.75 570 ALA A CA 1
ATOM 4469 C C . ALA A 1 570 ? 44.427 9.639 24.893 1.00 84.75 570 ALA A C 1
ATOM 4471 O O . ALA A 1 570 ? 45.119 10.268 24.079 1.00 84.75 570 ALA A O 1
ATOM 4472 N N . THR A 1 571 ? 43.196 10.055 25.221 1.00 84.31 571 THR A N 1
ATOM 4473 C CA . THR A 1 571 ? 42.527 11.224 24.615 1.00 84.31 571 THR A CA 1
ATOM 4474 C C . THR A 1 571 ? 42.231 12.380 25.573 1.00 84.31 571 THR A C 1
ATOM 4476 O O . THR A 1 571 ? 41.950 13.468 25.076 1.00 84.31 571 THR A O 1
ATOM 4479 N N . GLY A 1 572 ? 42.294 12.176 26.893 1.00 81.38 572 GLY A N 1
ATOM 4480 C CA . GLY A 1 572 ? 41.876 13.146 27.919 1.00 81.38 572 GLY A CA 1
ATOM 4481 C C . GLY A 1 572 ? 40.354 13.278 28.098 1.00 81.38 572 GLY A C 1
ATOM 4482 O O . GLY A 1 572 ? 39.889 14.102 28.885 1.00 81.38 572 GLY A O 1
ATOM 4483 N N . SER A 1 573 ? 39.562 12.493 27.358 1.00 86.31 573 SER A N 1
ATOM 4484 C CA . SER A 1 573 ? 38.101 12.633 27.275 1.00 86.31 573 SER A CA 1
ATOM 4485 C C . SER A 1 573 ? 37.340 11.768 28.282 1.00 86.31 573 SER A C 1
ATOM 4487 O O . SER A 1 573 ? 37.899 10.852 28.873 1.00 86.31 573 SER A O 1
ATOM 4489 N N . VAL A 1 574 ? 36.047 12.061 28.468 1.00 88.19 574 VAL A N 1
ATOM 4490 C CA . VAL A 1 574 ? 35.156 11.354 29.406 1.00 88.19 574 VAL A CA 1
ATOM 4491 C C . VAL A 1 574 ? 33.980 10.686 28.689 1.00 88.19 574 VAL A C 1
ATOM 4493 O O . VAL A 1 574 ? 33.371 11.245 27.767 1.00 88.19 574 VAL A O 1
ATOM 4496 N N . LEU A 1 575 ? 33.623 9.492 29.163 1.00 88.38 575 LEU A N 1
ATOM 4497 C CA . LEU A 1 575 ? 32.477 8.701 28.734 1.00 88.38 575 LEU A CA 1
ATOM 4498 C C . LEU A 1 575 ? 31.133 9.400 29.007 1.00 88.38 575 LEU A C 1
ATOM 4500 O O . LEU A 1 575 ? 30.663 9.529 30.146 1.00 88.38 575 LEU A O 1
ATOM 4504 N N . VAL A 1 576 ? 30.448 9.743 27.916 1.00 86.00 576 VAL A N 1
ATOM 4505 C CA . VAL A 1 576 ? 29.056 10.219 27.910 1.00 86.00 576 VAL A CA 1
ATOM 4506 C C . VAL A 1 576 ? 28.079 9.046 27.947 1.00 86.00 576 VAL A C 1
ATOM 4508 O O . VAL A 1 576 ? 27.080 9.086 28.660 1.00 86.00 576 VAL A O 1
ATOM 4511 N N . SER A 1 577 ? 28.329 8.012 27.136 1.00 86.00 577 SER A N 1
ATOM 4512 C CA . SER A 1 577 ? 27.412 6.880 26.967 1.00 86.00 577 SER A CA 1
ATOM 4513 C C . SER A 1 577 ? 28.103 5.663 26.356 1.00 86.00 577 SER A C 1
ATOM 4515 O O . SER A 1 577 ? 28.813 5.787 25.359 1.00 86.00 577 SER A O 1
ATOM 4517 N N . ARG A 1 578 ? 27.792 4.475 26.888 1.00 84.19 578 ARG A N 1
ATOM 4518 C CA . ARG A 1 578 ? 28.196 3.165 26.359 1.00 84.19 578 ARG A CA 1
ATOM 4519 C C . ARG A 1 578 ? 26.970 2.428 25.800 1.00 84.19 578 ARG A C 1
ATOM 4521 O O . ARG A 1 578 ? 25.981 2.237 26.496 1.00 84.19 578 ARG A O 1
ATOM 4528 N N . GLU A 1 579 ? 27.037 2.037 24.534 1.00 77.56 579 GLU A N 1
ATOM 4529 C CA . GLU A 1 579 ? 26.141 1.101 23.838 1.00 77.56 579 GLU A CA 1
ATOM 4530 C C . GLU A 1 579 ? 26.961 -0.159 23.483 1.00 77.56 579 GLU A C 1
ATOM 4532 O O . GLU A 1 579 ? 28.181 -0.055 23.349 1.00 77.56 579 GLU A O 1
ATOM 4537 N N . PRO A 1 580 ? 26.358 -1.348 23.276 1.00 69.62 580 PRO A N 1
ATOM 4538 C CA . PRO A 1 580 ? 27.113 -2.601 23.113 1.00 69.62 580 PRO A CA 1
ATOM 4539 C C . PRO A 1 580 ? 28.164 -2.603 21.987 1.00 69.62 580 PRO A C 1
ATOM 4541 O O . PRO A 1 580 ? 29.151 -3.317 22.096 1.00 69.62 580 PRO A O 1
ATOM 4544 N N . ASN A 1 581 ? 27.986 -1.789 20.939 1.00 74.81 581 ASN A N 1
ATOM 4545 C CA . ASN A 1 581 ? 28.949 -1.630 19.838 1.00 74.81 581 ASN A CA 1
ATOM 4546 C C . ASN A 1 581 ? 29.395 -0.166 19.617 1.00 74.81 581 ASN A C 1
ATOM 4548 O O . ASN A 1 581 ? 29.992 0.143 18.583 1.00 74.81 581 ASN A O 1
ATOM 4552 N N . LYS A 1 582 ? 29.061 0.772 20.522 1.00 84.56 582 LYS A N 1
ATOM 4553 C CA . LYS A 1 582 ? 29.392 2.202 20.356 1.00 84.56 582 LYS A CA 1
ATOM 4554 C C . LYS A 1 582 ? 29.690 2.903 21.673 1.00 84.56 582 LYS A C 1
ATOM 4556 O O . LYS A 1 582 ? 29.018 2.687 22.675 1.00 84.56 582 LYS A O 1
ATOM 4561 N N . VAL A 1 583 ? 30.623 3.838 21.622 1.00 87.75 583 VAL A N 1
ATOM 4562 C CA . VAL A 1 583 ? 31.026 4.686 22.742 1.00 87.75 583 VAL A CA 1
ATOM 4563 C C . VAL A 1 583 ? 30.893 6.143 22.316 1.00 87.75 583 VAL A C 1
ATOM 4565 O O . VAL A 1 583 ? 31.268 6.499 21.199 1.00 87.75 583 VAL A O 1
ATOM 4568 N N . ILE A 1 584 ? 30.334 6.980 23.189 1.00 88.44 584 ILE A N 1
ATOM 4569 C CA . ILE A 1 584 ? 30.269 8.433 23.003 1.00 88.44 584 ILE A CA 1
ATOM 4570 C C . ILE A 1 584 ? 31.220 9.076 24.011 1.00 88.44 584 ILE A C 1
ATOM 4572 O O . ILE A 1 584 ? 31.040 8.903 25.219 1.00 88.44 584 ILE A O 1
ATOM 4576 N N . LEU A 1 585 ? 32.209 9.809 23.501 1.00 89.19 585 LEU A N 1
ATOM 4577 C CA . LEU A 1 585 ? 33.250 10.493 24.269 1.00 89.19 585 LEU A CA 1
ATOM 4578 C C . LEU A 1 585 ? 33.098 12.015 24.141 1.00 89.19 585 LEU A C 1
ATOM 4580 O O . LEU A 1 585 ? 32.707 12.518 23.083 1.00 89.19 585 LEU A O 1
ATOM 4584 N N . TYR A 1 586 ? 33.428 12.739 25.208 1.00 88.25 586 TYR A N 1
ATOM 4585 C CA . TYR A 1 586 ? 33.345 14.199 25.301 1.00 88.25 586 TYR A CA 1
ATOM 4586 C C . TYR A 1 586 ? 34.661 14.787 25.803 1.00 88.25 586 TYR A C 1
ATOM 4588 O O . TYR A 1 586 ? 35.195 14.330 26.811 1.00 88.25 586 TYR A O 1
ATOM 4596 N N . ARG A 1 587 ? 35.168 15.814 25.113 1.00 82.50 587 ARG A N 1
ATOM 4597 C CA . ARG A 1 587 ? 36.517 16.366 25.344 1.00 82.50 587 ARG A CA 1
ATOM 4598 C C . ARG A 1 587 ? 36.749 17.047 26.701 1.00 82.50 587 ARG A C 1
ATOM 4600 O O . ARG A 1 587 ? 37.897 17.238 27.070 1.00 82.50 587 ARG A O 1
ATOM 4607 N N . GLY A 1 588 ? 35.690 17.443 27.411 1.00 67.81 588 GLY A N 1
ATOM 4608 C CA . GLY A 1 588 ? 35.790 18.447 28.476 1.00 67.81 588 GLY A CA 1
ATOM 4609 C C . GLY A 1 588 ? 35.908 19.871 27.916 1.00 67.81 588 GLY A C 1
ATOM 4610 O O . GLY A 1 588 ? 36.445 20.098 26.836 1.00 67.81 588 GLY A O 1
ATOM 4611 N N . TRP A 1 589 ? 35.325 20.837 28.614 1.00 60.34 589 TRP A N 1
ATOM 4612 C CA . TRP A 1 589 ? 35.410 22.271 28.297 1.00 60.34 589 TRP A CA 1
ATOM 4613 C C . TRP A 1 589 ? 36.188 22.931 29.453 1.00 60.34 589 TRP A C 1
ATOM 4615 O O . TRP A 1 589 ? 36.177 22.396 30.558 1.00 60.34 589 TRP A O 1
ATOM 4625 N N . GLN A 1 590 ? 36.940 24.012 29.250 1.00 39.81 590 GLN A N 1
ATOM 4626 C CA . GLN A 1 590 ? 36.462 25.297 28.727 1.00 39.81 590 GLN A CA 1
ATOM 4627 C C . GLN A 1 590 ? 37.422 25.970 27.739 1.00 39.81 590 GLN A C 1
ATOM 4629 O O . GLN A 1 590 ? 38.632 25.890 27.894 1.00 39.81 590 GLN A O 1
ATOM 4634 N N . GLU A 1 591 ? 36.842 26.754 26.833 1.00 34.59 591 GLU A N 1
ATOM 4635 C CA . GLU A 1 591 ? 37.229 28.156 26.647 1.00 34.59 591 GLU A CA 1
ATOM 4636 C C . GLU A 1 591 ? 35.942 28.913 26.273 1.00 34.59 591 GLU A C 1
ATOM 4638 O O . GLU A 1 591 ? 35.221 28.474 25.377 1.00 34.59 591 GLU A O 1
ATOM 4643 N N . GLY A 1 592 ? 35.601 29.970 27.019 1.00 44.09 592 GLY A N 1
ATOM 4644 C CA . GLY A 1 592 ? 34.316 30.678 26.903 1.00 44.09 592 GLY A CA 1
ATOM 4645 C C . GLY A 1 592 ? 33.104 29.968 27.543 1.00 44.09 592 GLY A C 1
ATOM 4646 O O . GLY A 1 592 ? 32.835 28.801 27.277 1.00 44.09 592 GLY A O 1
ATOM 4647 N N . GLU A 1 593 ? 32.370 30.727 28.365 1.00 34.56 593 GLU A N 1
ATOM 4648 C CA . GLU A 1 593 ? 31.006 30.493 28.890 1.00 34.56 593 GLU A CA 1
ATOM 4649 C C . GLU A 1 593 ? 30.676 29.224 29.721 1.00 34.56 593 GLU A C 1
ATOM 4651 O O . GLU A 1 593 ? 31.021 28.081 29.421 1.00 34.56 593 GLU A O 1
ATOM 4656 N N . LYS A 1 594 ? 29.867 29.445 30.768 1.00 33.12 594 LYS A N 1
ATOM 4657 C CA . LYS A 1 594 ? 28.960 28.459 31.381 1.00 33.12 594 LYS A CA 1
ATOM 4658 C C . LYS A 1 594 ? 27.543 29.051 31.342 1.00 33.12 594 LYS A C 1
ATOM 4660 O O . LYS A 1 594 ? 27.402 30.251 31.571 1.00 33.12 594 LYS A O 1
ATOM 4665 N N . PRO A 1 595 ? 26.485 28.262 31.090 1.00 32.38 595 PRO A N 1
ATOM 4666 C CA . PRO A 1 595 ? 25.130 28.798 31.015 1.00 32.38 595 PRO A CA 1
ATOM 4667 C C . PRO A 1 595 ? 24.562 29.047 32.421 1.00 32.38 595 PRO A C 1
ATOM 4669 O O . PRO A 1 595 ? 24.233 28.083 33.112 1.00 32.38 595 PRO A O 1
ATOM 4672 N N . GLY A 1 596 ? 24.396 30.311 32.834 1.00 38.34 596 GLY A N 1
ATOM 4673 C CA . GLY A 1 596 ? 23.618 30.601 34.048 1.00 38.34 596 GLY A CA 1
ATOM 4674 C C . GLY A 1 596 ? 23.941 31.834 34.893 1.00 38.34 596 GLY A C 1
ATOM 4675 O O . GLY A 1 596 ? 23.575 31.810 36.062 1.00 38.34 596 GLY A O 1
ATOM 4676 N N . GLU A 1 597 ? 24.549 32.903 34.369 1.00 28.78 597 GLU A N 1
ATOM 4677 C CA . GLU A 1 597 ? 24.559 34.198 35.073 1.00 28.78 597 GLU A CA 1
ATOM 4678 C C . GLU A 1 597 ? 23.933 35.307 34.221 1.00 28.78 597 GLU A C 1
ATOM 4680 O O . GLU A 1 597 ? 24.220 35.441 33.034 1.00 28.78 597 GLU A O 1
ATOM 4685 N N . ILE A 1 598 ? 23.062 36.102 34.849 1.00 36.69 598 ILE A N 1
ATOM 4686 C CA . ILE A 1 598 ? 22.514 37.343 34.297 1.00 36.69 598 ILE A CA 1
ATOM 4687 C C . ILE A 1 598 ? 22.756 38.441 35.328 1.00 36.69 598 ILE A C 1
ATOM 4689 O O . ILE A 1 598 ? 22.088 38.481 36.363 1.00 36.69 598 ILE A O 1
ATOM 4693 N N . LYS A 1 599 ? 23.640 39.384 35.002 1.00 29.58 599 LYS A N 1
ATOM 4694 C CA . LYS A 1 599 ? 23.571 40.758 35.508 1.00 29.58 599 LYS A CA 1
ATOM 4695 C C . LYS A 1 599 ? 23.741 41.729 34.341 1.00 29.58 599 LYS A C 1
ATOM 4697 O O . LYS A 1 599 ? 24.281 41.374 33.298 1.00 29.58 599 LYS A O 1
ATOM 4702 N N . LYS A 1 600 ? 23.147 42.908 34.503 1.00 29.98 600 LYS A N 1
ATOM 4703 C CA . LYS A 1 600 ? 23.122 44.000 33.521 1.00 29.98 600 LYS A CA 1
ATOM 4704 C C . LYS A 1 600 ? 24.277 44.977 33.799 1.00 29.98 600 LYS A C 1
ATOM 4706 O O . LYS A 1 600 ? 25.022 44.755 34.750 1.00 29.98 600 LYS A O 1
ATOM 4711 N N . THR A 1 601 ? 24.291 46.074 33.034 1.00 26.08 601 THR A N 1
ATOM 4712 C CA . THR A 1 601 ? 24.975 47.363 33.274 1.00 26.08 601 THR A CA 1
ATOM 4713 C C . THR A 1 601 ? 26.512 47.368 33.235 1.00 26.08 601 THR A C 1
ATOM 4715 O O . THR A 1 601 ? 27.130 46.540 33.891 1.00 26.08 601 THR A O 1
ATOM 4718 N N . ASP A 1 602 ? 27.191 48.291 32.541 1.00 28.70 602 ASP A N 1
ATOM 4719 C CA . ASP A 1 602 ? 26.736 49.284 31.541 1.00 28.70 602 ASP A CA 1
ATOM 4720 C C . ASP A 1 602 ? 27.899 49.731 30.620 1.00 28.70 602 ASP A C 1
ATOM 4722 O O . ASP A 1 602 ? 29.051 49.723 31.036 1.00 28.70 602 ASP A O 1
ATOM 4726 N N . ASP A 1 603 ? 27.526 50.140 29.400 1.00 28.33 603 ASP A N 1
ATOM 4727 C CA . ASP A 1 603 ? 28.161 51.070 28.435 1.00 28.33 603 ASP A CA 1
ATOM 4728 C C . ASP A 1 603 ? 29.644 50.957 27.949 1.00 28.33 603 ASP A C 1
ATOM 4730 O O . ASP A 1 603 ? 30.551 50.421 28.573 1.00 28.33 603 ASP A O 1
ATOM 4734 N N . ALA A 1 604 ? 29.855 51.541 26.761 1.00 30.28 604 ALA A N 1
ATOM 4735 C CA . ALA A 1 604 ? 31.067 52.172 26.226 1.00 30.28 604 ALA A CA 1
ATOM 4736 C C . ALA A 1 604 ? 32.422 51.420 26.214 1.00 30.28 604 ALA A C 1
ATOM 4738 O O . ALA A 1 604 ? 33.366 51.772 26.919 1.00 30.28 604 ALA A O 1
ATOM 4739 N N . THR A 1 605 ? 32.644 50.601 25.177 1.00 30.12 605 THR A N 1
ATOM 4740 C CA . THR A 1 605 ? 33.643 50.964 24.137 1.00 30.12 605 THR A CA 1
ATOM 4741 C C . THR A 1 605 ? 33.442 50.183 22.833 1.00 30.12 605 THR A C 1
ATOM 4743 O O . THR A 1 605 ? 32.885 49.089 22.821 1.00 30.12 605 THR A O 1
ATOM 4746 N N . ARG A 1 606 ? 33.861 50.771 21.702 1.00 29.62 606 ARG A N 1
ATOM 4747 C CA . ARG A 1 606 ? 33.559 50.284 20.344 1.00 29.62 606 ARG A CA 1
ATOM 4748 C C . ARG A 1 606 ? 34.812 50.292 19.462 1.00 29.62 606 ARG A C 1
ATOM 4750 O O . ARG A 1 606 ? 35.185 51.331 18.930 1.00 29.62 606 ARG A O 1
ATOM 4757 N N . SER A 1 607 ? 35.418 49.127 19.258 1.00 28.14 607 SER A N 1
ATOM 4758 C CA . SER A 1 607 ? 36.409 48.873 18.202 1.00 28.14 607 SER A CA 1
ATOM 4759 C C . SER A 1 607 ? 36.122 47.519 17.534 1.00 28.14 607 SER A C 1
ATOM 4761 O O . SER A 1 607 ? 35.253 46.774 17.989 1.00 28.14 607 SER A O 1
ATOM 4763 N N . THR A 1 608 ? 36.732 47.252 16.376 1.00 28.41 608 THR A N 1
ATOM 4764 C CA . THR A 1 608 ? 36.168 46.320 15.378 1.00 28.41 608 THR A CA 1
ATOM 4765 C C . THR A 1 608 ? 37.213 45.338 14.835 1.00 28.41 608 THR A C 1
ATOM 4767 O O . THR A 1 608 ? 38.405 45.603 14.929 1.00 28.41 608 THR A O 1
ATOM 4770 N N . TRP A 1 609 ? 36.709 44.281 14.180 1.00 26.27 609 TRP A N 1
ATOM 4771 C CA . TRP A 1 609 ? 37.374 43.241 13.367 1.00 26.27 609 TRP A CA 1
ATOM 4772 C C . TRP A 1 609 ? 37.537 41.879 14.079 1.00 26.27 609 TRP A C 1
ATOM 4774 O O . TRP A 1 609 ? 37.967 41.812 15.220 1.00 26.27 609 TRP A O 1
ATOM 4784 N N . GLY A 1 610 ? 37.193 40.751 13.444 1.00 29.25 610 GLY A N 1
ATOM 4785 C CA . GLY A 1 610 ? 36.572 40.611 12.119 1.00 29.25 610 GLY A CA 1
ATOM 4786 C C . GLY A 1 610 ? 36.096 39.187 11.806 1.00 29.25 610 GLY A C 1
ATOM 4787 O O . GLY A 1 610 ? 36.490 38.228 12.464 1.00 29.25 610 GLY A O 1
ATOM 4788 N N . VAL A 1 611 ? 35.238 39.054 10.788 1.00 30.97 611 VAL A N 1
ATOM 4789 C CA . VAL A 1 611 ? 34.698 37.771 10.299 1.00 30.97 611 VAL A CA 1
ATOM 4790 C C . VAL A 1 611 ? 34.951 37.663 8.797 1.00 30.97 611 VAL A C 1
ATOM 4792 O O . VAL A 1 611 ? 34.559 38.546 8.036 1.00 30.97 611 VAL A O 1
ATOM 4795 N N . SER A 1 612 ? 35.572 36.570 8.354 1.00 31.83 612 SER A N 1
ATOM 4796 C CA . SER A 1 612 ? 35.846 36.298 6.941 1.00 31.83 612 SER A CA 1
ATOM 4797 C C . SER A 1 612 ? 34.641 35.662 6.233 1.00 31.83 612 SER A C 1
ATOM 4799 O O . SER A 1 612 ? 34.486 34.442 6.174 1.00 31.83 612 SER A O 1
ATOM 4801 N N . GLY A 1 613 ? 33.778 36.512 5.670 1.00 32.56 613 GLY A N 1
ATOM 4802 C CA . GLY A 1 613 ? 32.815 36.124 4.632 1.00 32.56 613 GLY A CA 1
ATOM 4803 C C . GLY A 1 613 ? 33.474 36.042 3.248 1.00 32.56 613 GLY A C 1
ATOM 4804 O O . GLY A 1 613 ? 34.514 36.654 3.017 1.00 32.56 613 GLY A O 1
ATOM 4805 N N . ALA A 1 614 ? 32.882 35.286 2.318 1.00 35.28 614 ALA A N 1
ATOM 4806 C CA . ALA A 1 614 ? 33.399 35.173 0.952 1.00 35.28 614 ALA A CA 1
ATOM 4807 C C . ALA A 1 614 ? 33.091 36.434 0.121 1.00 35.28 614 ALA A C 1
ATOM 4809 O O . ALA A 1 614 ? 31.943 36.876 0.062 1.00 35.28 614 ALA A O 1
ATOM 4810 N N . THR A 1 615 ? 34.110 36.987 -0.536 1.00 43.91 615 THR A N 1
ATOM 4811 C CA . THR A 1 615 ? 34.016 38.212 -1.344 1.00 43.91 615 THR A CA 1
ATOM 4812 C C . THR A 1 615 ? 33.310 37.969 -2.683 1.00 43.91 615 THR A C 1
ATOM 4814 O O . THR A 1 615 ? 33.617 37.009 -3.388 1.00 43.91 615 THR A O 1
ATOM 4817 N N . VAL A 1 616 ? 32.407 38.876 -3.059 1.00 52.69 616 VAL A N 1
ATOM 4818 C CA . VAL A 1 616 ? 31.804 38.984 -4.402 1.00 52.69 616 VAL A CA 1
ATOM 4819 C C . VAL A 1 616 ? 32.503 40.126 -5.152 1.00 52.69 616 VAL A C 1
ATOM 4821 O O . VAL A 1 616 ? 32.887 41.102 -4.507 1.00 52.69 616 VAL A O 1
ATOM 4824 N N . SER A 1 617 ? 32.694 40.031 -6.479 1.00 57.09 617 SER A N 1
ATOM 4825 C CA . SER A 1 617 ? 33.385 41.100 -7.230 1.00 57.09 617 SER A CA 1
ATOM 4826 C C . SER A 1 617 ? 32.666 42.455 -7.075 1.00 57.09 617 SER A C 1
ATOM 4828 O O . SER A 1 617 ? 31.436 42.495 -7.221 1.00 57.09 617 SER A O 1
ATOM 4830 N N . PRO A 1 618 ? 33.394 43.567 -6.833 1.00 58.88 618 PRO A N 1
ATOM 4831 C CA . PRO A 1 618 ? 32.824 44.914 -6.824 1.00 58.88 618 PRO A CA 1
ATOM 4832 C C . PRO A 1 618 ? 32.052 45.246 -8.107 1.00 58.88 618 PRO A C 1
ATOM 4834 O O . PRO A 1 618 ? 30.977 45.836 -8.029 1.00 58.88 618 PRO A O 1
ATOM 4837 N N . GLU A 1 619 ? 32.553 44.788 -9.257 1.00 61.47 619 GLU A N 1
ATOM 4838 C CA . GLU A 1 619 ? 31.976 45.010 -10.591 1.00 61.47 619 GLU A CA 1
ATOM 4839 C C . GLU A 1 619 ? 30.556 44.435 -10.689 1.00 61.47 619 GLU A C 1
ATOM 4841 O O . GLU A 1 619 ? 29.648 45.069 -11.220 1.00 61.47 619 GLU A O 1
ATOM 4846 N N . LEU A 1 620 ? 30.335 43.247 -10.110 1.00 56.69 620 LEU A N 1
ATOM 4847 C CA . LEU A 1 620 ? 29.023 42.599 -10.085 1.00 56.69 620 LEU A CA 1
ATOM 4848 C C . LEU A 1 620 ? 28.047 43.356 -9.172 1.00 56.69 620 LEU A C 1
ATOM 4850 O O . LEU A 1 620 ? 26.876 43.506 -9.506 1.00 56.69 620 LEU A O 1
ATOM 4854 N N . MET A 1 621 ? 28.530 43.883 -8.044 1.00 54.91 621 MET A N 1
ATOM 4855 C CA . MET A 1 621 ? 27.723 44.730 -7.159 1.00 54.91 621 MET A CA 1
ATOM 4856 C C . MET A 1 621 ? 27.410 46.096 -7.785 1.00 54.91 621 MET A C 1
ATOM 4858 O O . MET A 1 621 ? 26.389 46.700 -7.468 1.00 54.91 621 MET A O 1
ATOM 4862 N N . GLU A 1 622 ? 28.281 46.627 -8.641 1.00 61.03 622 GLU A N 1
ATOM 4863 C CA . GLU A 1 622 ? 28.056 47.863 -9.396 1.00 61.03 622 GLU A CA 1
ATOM 4864 C C . GLU A 1 622 ? 27.060 47.658 -10.544 1.00 61.03 622 GLU A C 1
ATOM 4866 O O . GLU A 1 622 ? 26.072 48.388 -10.607 1.00 61.03 622 GLU A O 1
ATOM 4871 N N . ALA A 1 623 ? 27.213 46.591 -11.336 1.00 65.69 623 ALA A N 1
ATOM 4872 C CA . ALA A 1 623 ? 26.237 46.183 -12.347 1.00 65.69 623 ALA A CA 1
ATOM 4873 C C . ALA A 1 623 ? 24.826 46.018 -11.752 1.00 65.69 623 ALA A C 1
ATOM 4875 O O . ALA A 1 623 ? 23.879 46.617 -12.254 1.00 65.69 623 ALA A O 1
ATOM 4876 N N . ILE A 1 624 ? 24.696 45.313 -10.619 1.00 61.34 624 ILE A N 1
ATOM 4877 C CA . ILE A 1 624 ? 23.416 45.146 -9.907 1.00 61.34 624 ILE A CA 1
ATOM 4878 C C . ILE A 1 624 ? 22.814 46.497 -9.473 1.00 61.34 624 ILE A C 1
ATOM 4880 O O . ILE A 1 624 ? 21.598 46.662 -9.519 1.00 61.34 624 ILE A O 1
ATOM 4884 N N . ARG A 1 625 ? 23.625 47.487 -9.070 1.00 64.94 625 ARG A N 1
ATOM 4885 C CA . ARG A 1 625 ? 23.122 48.818 -8.668 1.00 64.94 625 ARG A CA 1
ATOM 4886 C C . ARG A 1 625 ? 22.629 49.646 -9.855 1.00 64.94 625 ARG A C 1
ATOM 4888 O O . ARG A 1 625 ? 21.598 50.303 -9.724 1.00 64.94 625 ARG A O 1
ATOM 4895 N N . VAL A 1 626 ? 23.313 49.569 -10.998 1.00 71.50 626 VAL A N 1
ATOM 4896 C CA . VAL A 1 626 ? 22.877 50.199 -12.256 1.00 71.50 626 VAL A CA 1
ATOM 4897 C C . VAL A 1 626 ? 21.597 49.536 -12.776 1.00 71.50 626 VAL A C 1
ATOM 4899 O O . VAL A 1 626 ? 20.627 50.224 -13.075 1.00 71.50 626 VAL A O 1
ATOM 4902 N N . GLU A 1 627 ? 21.552 48.203 -12.810 1.00 69.31 627 GLU A N 1
ATOM 4903 C CA . GLU A 1 627 ? 20.409 47.423 -13.307 1.00 69.31 627 GLU A CA 1
ATOM 4904 C C . GLU A 1 627 ? 19.168 47.529 -12.393 1.00 69.31 627 GLU A C 1
ATOM 4906 O O . GLU A 1 627 ? 18.037 47.437 -12.864 1.00 69.31 627 GLU A O 1
ATOM 4911 N N . CYS A 1 628 ? 19.357 47.812 -11.098 1.00 66.75 628 CYS A N 1
ATOM 4912 C CA . CYS A 1 628 ? 18.283 48.164 -10.157 1.00 66.75 628 CYS A CA 1
ATOM 4913 C C . CYS A 1 628 ? 17.958 49.674 -10.089 1.00 66.75 628 CYS A C 1
ATOM 4915 O O . CYS A 1 628 ? 17.139 50.070 -9.260 1.00 66.75 628 CYS A O 1
ATOM 4917 N N . GLY A 1 629 ? 18.568 50.521 -10.929 1.00 49.84 629 GLY A N 1
ATOM 4918 C CA . GLY A 1 629 ? 18.225 51.946 -11.057 1.00 49.84 629 GLY A CA 1
ATOM 4919 C C . GLY A 1 629 ? 18.608 52.840 -9.868 1.00 49.84 629 GLY A C 1
ATOM 4920 O O . GLY A 1 629 ? 18.029 53.912 -9.699 1.00 49.84 629 GLY A O 1
ATOM 4921 N N . LEU A 1 630 ? 19.560 52.421 -9.028 1.00 52.72 630 LEU A N 1
ATOM 4922 C CA . LEU A 1 630 ? 19.925 53.122 -7.791 1.00 52.72 630 LEU A CA 1
ATOM 4923 C C . LEU A 1 630 ? 21.100 54.092 -7.996 1.00 52.72 630 LEU A C 1
ATOM 4925 O O . LEU A 1 630 ? 22.239 53.800 -7.623 1.00 52.72 630 LEU A O 1
ATOM 4929 N N . HIS A 1 631 ? 20.817 55.275 -8.545 1.00 49.22 631 HIS A N 1
ATOM 4930 C CA . HIS A 1 631 ? 21.764 56.393 -8.529 1.00 49.22 631 HIS A CA 1
ATOM 4931 C C . HIS A 1 631 ? 21.788 57.074 -7.154 1.00 49.22 631 HIS A C 1
ATOM 4933 O O . HIS A 1 631 ? 20.769 57.579 -6.686 1.00 49.22 631 HIS A O 1
ATOM 4939 N N . ALA A 1 632 ? 22.964 57.126 -6.525 1.00 43.66 632 ALA A N 1
ATOM 4940 C CA . ALA A 1 632 ? 23.198 57.946 -5.341 1.00 43.66 632 ALA A CA 1
ATOM 4941 C C . ALA A 1 632 ? 23.539 59.387 -5.755 1.00 43.66 632 ALA A C 1
ATOM 4943 O O . ALA A 1 632 ? 24.447 59.606 -6.562 1.00 43.66 632 ALA A O 1
ATOM 4944 N N . SER A 1 633 ? 22.823 60.361 -5.195 1.00 36.47 633 SER A N 1
ATOM 4945 C CA . SER A 1 633 ? 23.168 61.781 -5.283 1.00 36.47 633 SER A CA 1
ATOM 4946 C C . SER A 1 633 ? 24.487 62.072 -4.555 1.00 36.47 633 SER A C 1
ATOM 4948 O O . SER A 1 633 ? 24.806 61.439 -3.548 1.00 36.47 633 SER A O 1
ATOM 4950 N N . LYS A 1 634 ? 25.258 63.030 -5.083 1.00 48.34 634 LYS A N 1
ATOM 4951 C CA . LYS A 1 634 ? 26.373 63.672 -4.364 1.00 48.34 634 LYS A CA 1
ATOM 4952 C C . LYS A 1 634 ? 25.828 64.742 -3.405 1.00 48.34 634 LYS A C 1
ATOM 4954 O O . LYS A 1 634 ? 24.647 65.043 -3.501 1.00 48.34 634 LYS A O 1
ATOM 4959 N N . GLU A 1 635 ? 26.743 65.312 -2.609 1.00 37.81 635 GLU A N 1
ATOM 4960 C CA . GLU A 1 635 ? 26.623 66.383 -1.587 1.00 37.81 635 GLU A CA 1
ATOM 4961 C C . GLU A 1 635 ? 26.824 65.819 -0.166 1.00 37.81 635 GLU A C 1
ATOM 4963 O O . GLU A 1 635 ? 26.257 64.777 0.157 1.00 37.81 635 GLU A O 1
ATOM 4968 N N . GLU A 1 636 ? 27.668 66.361 0.722 1.00 36.16 636 GLU A N 1
ATOM 4969 C CA . GLU A 1 636 ? 28.736 67.400 0.692 1.00 36.16 636 GLU A CA 1
ATOM 4970 C C . GLU A 1 636 ? 29.868 66.887 1.644 1.00 36.16 636 GLU A C 1
ATOM 4972 O O . GLU A 1 636 ? 29.641 65.940 2.398 1.00 36.16 636 GLU A O 1
ATOM 4977 N N . GLN A 1 637 ? 31.166 67.212 1.518 1.00 39.72 637 GLN A N 1
ATOM 4978 C CA . GLN A 1 637 ? 31.846 68.454 1.952 1.00 39.72 637 GLN A CA 1
ATOM 4979 C C . GLN A 1 637 ? 31.405 68.919 3.365 1.00 39.72 637 GLN A C 1
ATOM 4981 O O . GLN A 1 637 ? 30.218 69.027 3.635 1.00 39.72 637 GLN A O 1
ATOM 4986 N N . GLU A 1 638 ? 32.289 69.156 4.338 1.00 38.28 638 GLU A N 1
ATOM 4987 C CA . GLU A 1 638 ? 33.743 69.441 4.310 1.00 38.28 638 GLU A CA 1
ATOM 4988 C C . GLU A 1 638 ? 34.628 68.371 4.989 1.00 38.28 638 GLU A C 1
ATOM 4990 O O . GLU A 1 638 ? 34.174 67.730 5.965 1.00 38.28 638 GLU A O 1
#

Organism: NCBI:txid544730

Secondary structure (DSSP, 8-state):
-PPPEEEETTEEEEEEEPPTTHHHHHHHHHHHHTTS--B-TT--SSSSPPEESSSS-SS-TT--PPPB-PPTT--SSPPHHHHHHHHHHHTTSPPSEEE--SS-THHHHHHHHHHHTT-SEEEEEEPTT-TT--HHHHHHHHHHHH-PEEEEE-SSEEEEE--TTB--HHHHHHHHHHTTTTTT-------------------------------S-STTHHHHHHHHHHHHHHHHHHHHHHHHHHTT-------S---PPPHHHHHHHHHHHHH-S--EEE-TT-S-HHHHHHHHHHHTS-SEEEEEEPTTS-HHHHHHHHHHHHHHHT-EEEEEEEETTEEEEEEE--TT-PPPSSSS-TTS--TTHHHHHHHHHHHHHHHHHHHHHHHHHHHHHHHHHHHHTTS---------------------------------------PPP-PPPP-------------------------------------------PPPPPHHHHHHHHHHHHH-SS---EEE-TT--HHHHHHHHHHHHTT-SEEEEEE-SPPTT--HHHHHHHHHHHH--EEEEEETTEEEEE----SS--S-----------------PPPPPHHHHHHHHHHTT-PPP-----

pLDDT: mean 70.78, std 24.62, range [22.77, 96.81]

Radius of gyration: 40.15 Å; chains: 1; bounding box: 114×104×119 Å

InterPro domains:
  IPR001890 RNA-binding, CRM domain [PF01985] (78-162)
  IPR001890 RNA-binding, CRM domain [PF01985] (262-349)
  IPR001890 RNA-binding, CRM domain [PF01985] (501-587)
  IPR001890 RNA-binding, CRM domain [PS51295] (76-173)
  IPR001890 RNA-binding, CRM domain [PS51295] (259-360)
  IPR001890 RNA-binding, CRM domain [PS51295] (499-598)
  IPR001890 RNA-binding, CRM domain [SM01103] (78-162)
  IPR001890 RNA-binding, CRM domain [SM01103] (261-349)
  IPR001890 RNA-binding, CRM domain [SM01103] (501-587)
  IPR035920 YhbY-like superfamily [G3DSA:3.30.110.60] (76-170)
  IPR035920 YhbY-like superfamily [G3DSA:3.30.110.60] (260-363)
  IPR035920 YhbY-like superfamily [G3DSA:3.30.110.60] (499-596)
  IPR035920 YhbY-like superfamily [SSF75471] (77-170)
  IPR035920 YhbY-like superfamily [SSF75471] (260-359)
  IPR035920 YhbY-like superfamily [SSF75471] (500-592)
  IPR045278 Intron splicing facilitator CRS1/CFM2/CFM3 [PTHR31846] (5-431)